Protein AF-0000000080876869 (afdb_homodimer)

Radius of gyration: 32.76 Å; Cα contacts (8 Å, |Δi|>4): 1356; chains: 2; bounding box: 45×135×125 Å

InterPro domains:
  IPR000073 Alpha/beta hydrolase fold-1 [PF00561] (47-297)
  IPR000073 Alpha/beta hydrolase fold-1 [PR00111] (72-87)
  IPR000073 Alpha/beta hydrolase fold-1 [PR00111] (118-131)
  IPR000073 Alpha/beta hydrolase fold-1 [PR00111] (132-145)
  IPR000639 Epoxide hydrolase-like [PR00412] (53-71)
  IPR000639 Epoxide hydrolase-like [PR00412] (118-131)
  IPR000639 Epoxide hydrolase-like [PR00412] (132-145)
  IPR000639 Epoxide hydrolase-like [PR00412] (285-307)
  IPR029058 Alpha/Beta hydrolase fold [G3DSA:3.40.50.1820] (19-310)
  IPR029058 Alpha/Beta hydrolase fold [SSF53474] (22-310)

Foldseek 3Di:
DPPPPPPPPPPPPPPPLPQQDFPVPFDKDWDDDPWWIKIKGKAAKAFEEEEAEAPPAALVLCRPLQSLLRSHATYIGIGFALFDPMHQTVPRAQALVVRLVVVVRVCVVLVNDAAYEYEAAELRLSVQFVNLLVCVRRHQAYEYEQDFAQLQCRVVQCDADPVNDLLGNVVLVVLLPLVSCCVVCQPPLLVVLLSVQLHQWLVSHQDDPVSSVSSSVSCNPPCSVSSSSNSSSNRVVRSVVLCVRQVVHAREHAYEYEAEPSAQAFVNCVVSNVSHHVHYHYGYDYSGTSSCSRGPSVVVSVVSCVVCVVCRVVGGISPDDD/DPPPPPPPPPPPPPPPLPQQDFPVPFDKDWDDDPWWIKIKGKAAKAFEEEEAEAPPAALVLCRPLQSLLRSHATYIGIGFALFDPMHQTVPRAQALVVRLVVVVRVCVVLVNDAAYEYEAAELRLSVQFVNLLVCVRRHQAYEYEQDFAQLQCRVVQCDADPVNDLLGNVVLVVLLPLVSCCVVCQPPLLVVLLSVQLHQWLVSHQDDPVSSVSSSVSCNPPCSVSSSSNSSSNRVVRSVVLCVRQVVHAREHAYEYEAEPSAQAFVNCVVSNVSHHVHYHYGYDYNGTSSCSRGPSVVVSVVSCVVCVVCRVVGGMSPDDD

Nearest PDB structures (foldseek):
  4dmc-assembly2_D  TM=9.047E-01  e=1.669E-22  Pseudomonas aeruginosa UCBPP-PA14
  4dmf-assembly2_D  TM=9.073E-01  e=2.002E-22  Pseudomonas aeruginosa UCBPP-PA14
  4bat-assembly1_A-2  TM=8.782E-01  e=1.232E-21  Pseudomonas aeruginosa PAO1
  4meb-assembly1_B  TM=9.174E-01  e=5.951E-20  Acinetobacter sp. RUH 2624
  4mea-assembly1_B  TM=9.251E-01  e=2.398E-19  Acinetobacter sp. RUH 2624

Secondary structure (DSSP, 8-state):
-------------------PPPGGGS-EEEEE-SS-EEEEEEE-SSSEEEEE--SS--GGGGTTHHHHHTTTSEEEEEPPTTSTTSPPPSS----HHHHHHHHHHHHHHTT--S-EEEEEETHHHHHHHHHHHH-GGGEEEEEEES---TTTTHHHHHSPPTT--TTS-HHHHHTTSHHHHHHHHTT-HHHHHHHHHHTT-SSS--S-HHHHHHHHHHHHSTTHHHHHHHHHHTHHHHHHHHHHHHTT--B-S-EEEEEETTSS-HHHHHHHHHTTBSSEEEEEETT--S-TTTSSHHHHHHHHHHHHHTTGGGS-------/-------------------PPPGGGS-EEEEE-SS-EEEEEEE-SSSEEEEE--SS--GGGGTTH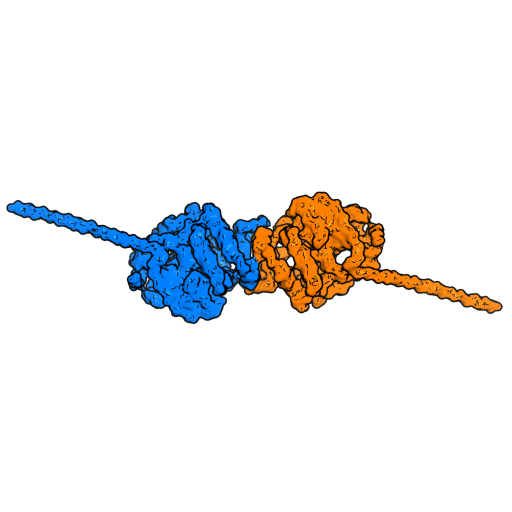HHHHTTTSEEEEEPPTTSTTSPPPSS----HHHHHHHHHHHHHHTT--S-EEEEEETTHHHHHHHHHHH-GGGEEEEEEES---TTTTHHHHSSPPTT--TTS-HHHHHTTSHHHHHHHHTT-HHHHHHHHHHTT-SSS--S-HHHHHHHHHHHHSTTHHHHHHHHHHTHHHHHHHHHHHHTT--B-S-EEEEEETTSS-HHHHHHHHHTTBSSEEEEEETT--S-TTTSSHHHHHHHHHHHHHTTGGGS-------

Organism: NCBI:txid59557

Solvent-accessible surface area (backbone atoms only — not comparable to full-atom values): 32826 Å² total; per-residue (Å²): 135,85,80,77,77,77,76,76,76,73,74,73,72,69,71,71,74,72,78,67,65,61,52,92,71,48,54,69,52,72,46,83,48,98,44,34,40,34,24,31,34,44,47,48,50,36,29,33,31,40,46,33,44,25,79,89,51,25,42,72,47,37,47,57,30,47,43,64,48,18,75,63,16,22,31,36,31,37,16,52,80,24,25,66,79,13,34,66,37,61,72,84,69,47,31,29,64,52,45,21,49,49,51,53,48,53,34,54,76,62,65,45,82,60,42,28,35,41,36,8,29,35,63,13,23,44,20,45,50,40,33,32,52,77,34,50,81,38,33,63,36,37,36,36,24,52,67,53,52,38,74,45,56,33,65,72,56,31,50,56,47,89,80,25,45,83,85,34,37,51,62,57,51,45,21,33,18,46,69,55,35,50,68,42,41,65,93,41,55,58,62,50,50,56,46,50,40,28,51,45,26,52,77,56,58,42,65,51,72,70,56,47,51,54,44,39,54,42,44,68,38,92,64,23,47,58,37,53,32,37,48,54,32,24,41,57,61,32,15,56,51,43,44,64,63,33,61,93,36,56,25,69,36,46,31,39,36,40,9,8,60,54,54,44,23,16,82,73,47,40,68,46,46,53,65,43,28,75,39,71,47,58,39,57,36,69,79,6,9,64,49,45,44,57,25,48,22,67,61,53,37,48,54,49,48,57,65,50,56,76,56,44,90,80,32,64,57,45,80,68,81,130,137,85,80,76,78,78,76,76,74,73,74,73,72,70,71,72,73,71,75,68,64,61,53,91,72,47,54,70,49,72,45,82,49,99,45,34,40,33,25,31,34,43,45,49,50,37,30,34,31,38,46,35,42,26,78,86,51,25,42,71,50,38,48,56,29,46,43,65,46,20,74,62,16,22,30,36,33,36,15,52,80,24,23,66,80,12,34,67,38,62,70,85,70,48,30,30,64,52,44,21,49,49,52,52,49,50,34,55,74,61,67,46,81,61,42,27,36,41,34,9,30,35,64,14,24,42,20,46,50,42,34,34,52,76,36,51,82,37,33,62,37,37,34,34,24,53,67,53,52,37,74,44,57,33,65,71,56,31,51,57,46,88,78,26,45,81,85,34,37,51,63,56,50,44,23,33,19,47,69,55,37,50,69,43,40,65,93,41,56,57,63,50,49,54,47,49,40,29,50,46,27,53,79,55,59,43,65,51,72,70,56,47,52,53,44,37,54,42,43,68,38,91,64,24,48,58,36,52,32,38,47,53,31,22,41,57,61,31,16,56,50,42,46,63,63,33,59,92,36,55,25,68,37,46,32,39,36,40,10,10,60,55,53,44,23,16,83,72,47,40,66,45,47,53,66,43,26,75,37,71,46,57,39,57,36,71,79,5,8,62,51,43,44,57,25,47,22,66,62,51,37,49,54,50,50,56,66,49,56,77,53,45,89,78,32,65,56,44,81,68,81,129

pLDDT: mean 91.88, std 13.38, range [32.5, 98.93]

Structure (mmCIF, N/CA/C/O backbone):
data_AF-0000000080876869-model_v1
#
loop_
_entity.id
_entity.type
_entity.pdbx_description
1 polymer 'AB hydrolase-1 domain-containing protein'
#
loop_
_atom_site.group_PDB
_atom_site.id
_atom_site.type_symbol
_atom_site.label_atom_id
_atom_site.label_alt_id
_atom_site.label_comp_id
_atom_site.label_asym_id
_atom_site.label_entity_id
_atom_site.label_seq_id
_atom_site.pdbx_PDB_ins_code
_atom_site.Cartn_x
_atom_site.Cartn_y
_atom_site.Cartn_z
_atom_site.occupancy
_atom_site.B_iso_or_equiv
_atom_site.auth_seq_id
_atom_site.auth_comp_id
_atom_site.auth_asym_id
_atom_site.auth_atom_id
_atom_site.pdbx_PDB_model_num
ATOM 1 N N . MET A 1 1 ? -2.62 -68.14 -64.357 1 32.5 1 MET A N 1
ATOM 2 C CA . MET A 1 1 ? -1.974 -66.961 -63.789 1 32.5 1 MET A CA 1
ATOM 3 C C . MET A 1 1 ? -2.988 -66.082 -63.063 1 32.5 1 MET A C 1
ATOM 5 O O . MET A 1 1 ? -3.697 -65.296 -63.692 1 32.5 1 MET A O 1
ATOM 9 N N . MET A 1 2 ? -3.634 -66.573 -61.988 1 38.66 2 MET A N 1
ATOM 10 C CA . MET A 1 2 ? -4.605 -65.934 -61.104 1 38.66 2 MET A CA 1
ATOM 11 C C . MET A 1 2 ? -3.979 -64.753 -60.371 1 38.66 2 MET A C 1
ATOM 13 O O . MET A 1 2 ? -2.97 -64.909 -59.681 1 38.66 2 MET A O 1
ATOM 17 N N . LEU A 1 3 ? -4.13 -63.513 -60.923 1 41.51 3 LEU A N 1
ATOM 18 C CA . LEU A 1 3 ? -3.736 -62.233 -60.346 1 41.51 3 LEU A CA 1
ATOM 19 C C . LEU A 1 3 ? -4.404 -62.018 -58.992 1 41.51 3 LEU A C 1
ATOM 21 O O . LEU A 1 3 ? -5.63 -61.906 -58.911 1 41.51 3 LEU A O 1
ATOM 25 N N . ALA A 1 4 ? -3.88 -62.558 -57.898 1 46.83 4 ALA A N 1
ATOM 26 C CA . ALA A 1 4 ? -4.269 -62.225 -56.53 1 46.83 4 ALA A CA 1
ATOM 27 C C . ALA A 1 4 ? -4.121 -60.729 -56.267 1 46.83 4 ALA A C 1
ATOM 29 O O . ALA A 1 4 ? -3.017 -60.186 -56.342 1 46.83 4 ALA A O 1
ATOM 30 N N . LEU A 1 5 ? -5.143 -59.913 -56.53 1 42.86 5 LEU A N 1
ATOM 31 C CA . LEU A 1 5 ? -5.206 -58.522 -56.095 1 42.86 5 LEU A CA 1
ATOM 32 C C . LEU A 1 5 ? -5.061 -58.419 -54.58 1 42.86 5 LEU A C 1
ATOM 34 O O . LEU A 1 5 ? -5.88 -58.963 -53.836 1 42.86 5 LEU A O 1
ATOM 38 N N . ALA A 1 6 ? -3.821 -58.267 -54.086 1 44.79 6 ALA A N 1
ATOM 39 C CA . ALA A 1 6 ? -3.584 -57.92 -52.687 1 44.79 6 ALA A CA 1
ATOM 40 C C . ALA A 1 6 ? -4.252 -56.596 -52.329 1 44.79 6 ALA A C 1
ATOM 42 O O . ALA A 1 6 ? -3.919 -55.552 -52.896 1 44.79 6 ALA A O 1
ATOM 43 N N . ILE A 1 7 ? -5.497 -56.599 -51.935 1 41.04 7 ILE A N 1
ATOM 44 C CA . ILE A 1 7 ? -6.109 -55.414 -51.344 1 41.04 7 ILE A CA 1
ATOM 45 C C . ILE A 1 7 ? -5.3 -54.969 -50.127 1 41.04 7 ILE A C 1
ATOM 47 O O . ILE A 1 7 ? -5.146 -55.725 -49.165 1 41.04 7 ILE A O 1
ATOM 51 N N . THR A 1 8 ? -4.354 -54.068 -50.316 1 37.6 8 THR A N 1
ATOM 52 C CA . THR A 1 8 ? -3.712 -53.419 -49.178 1 37.6 8 THR A CA 1
ATOM 53 C C . THR A 1 8 ? -4.748 -52.729 -48.295 1 37.6 8 THR A C 1
ATOM 55 O O . THR A 1 8 ? -5.435 -51.807 -48.739 1 37.6 8 THR A O 1
ATOM 58 N N . LEU A 1 9 ? -5.394 -53.38 -47.363 1 41.42 9 LEU A N 1
ATOM 59 C CA . LEU A 1 9 ? -6.14 -52.695 -46.313 1 41.42 9 LEU A CA 1
ATOM 60 C C . LEU A 1 9 ? -5.276 -51.639 -45.632 1 41.42 9 LEU A C 1
ATOM 62 O O . LEU A 1 9 ? -4.296 -51.97 -44.961 1 41.42 9 LEU A O 1
ATOM 66 N N . THR A 1 10 ? -5.148 -50.511 -46.248 1 39.62 10 THR A N 1
ATOM 67 C CA . THR A 1 10 ? -4.621 -49.41 -45.45 1 39.62 10 THR A CA 1
ATOM 68 C C . THR A 1 10 ? -5.42 -49.246 -44.16 1 39.62 10 THR A C 1
ATOM 70 O O . THR A 1 10 ? -6.625 -48.989 -44.199 1 39.62 10 THR A O 1
ATOM 73 N N . ALA A 1 11 ? -5.105 -49.946 -43.092 1 41.79 11 ALA A N 1
ATOM 74 C CA . ALA A 1 11 ? -5.613 -49.606 -41.766 1 41.79 11 ALA A CA 1
ATOM 75 C C . ALA A 1 11 ? -5.537 -48.102 -41.518 1 41.79 11 ALA A C 1
ATOM 77 O O . ALA A 1 11 ? -4.445 -47.537 -41.425 1 41.79 11 ALA A O 1
ATOM 78 N N . LEU A 1 12 ? -6.462 -47.353 -42.037 1 41.37 12 LEU A N 1
ATOM 79 C CA . LEU A 1 12 ? -6.599 -46.028 -41.443 1 41.37 12 LEU A CA 1
ATOM 80 C C . LEU A 1 12 ? -6.577 -46.111 -39.92 1 41.37 12 LEU A C 1
ATOM 82 O O . LEU A 1 12 ? -7.508 -46.641 -39.309 1 41.37 12 LEU A O 1
ATOM 86 N N . LEU A 1 13 ? -5.449 -46.269 -39.349 1 37.33 13 LEU A N 1
ATOM 87 C CA . LEU A 1 13 ? -5.381 -45.961 -37.925 1 37.33 13 LEU A CA 1
ATOM 88 C C . LEU A 1 13 ? -6.125 -44.667 -37.612 1 37.33 13 LEU A C 1
ATOM 90 O O . LEU A 1 13 ? -5.675 -43.581 -37.986 1 37.33 13 LEU A O 1
ATOM 94 N N . PHE A 1 14 ? -7.459 -44.66 -37.735 1 37.85 14 PHE A N 1
ATOM 95 C CA . PHE A 1 14 ? -8.129 -43.579 -37.022 1 37.85 14 PHE A CA 1
ATOM 96 C C . PHE A 1 14 ? -7.44 -43.3 -35.692 1 37.85 14 PHE A C 1
ATOM 98 O O . PHE A 1 14 ? -7.479 -44.129 -34.781 1 37.85 14 PHE A O 1
ATOM 105 N N . SER A 1 15 ? -6.366 -42.672 -35.756 1 38.4 15 SER A N 1
ATOM 106 C CA . SER A 1 15 ? -5.968 -42.091 -34.478 1 38.4 15 SER A CA 1
ATOM 107 C C . SER A 1 15 ? -7.178 -41.585 -33.7 1 38.4 15 SER A C 1
ATOM 109 O O . SER A 1 15 ? -7.851 -40.646 -34.13 1 38.4 15 SER A O 1
ATOM 111 N N . LEU A 1 16 ? -8.083 -42.279 -33.196 1 41.73 16 LEU A N 1
ATOM 112 C CA . LEU A 1 16 ? -9.073 -41.834 -32.222 1 41.73 16 LEU A CA 1
ATOM 113 C C . LEU A 1 16 ? -8.515 -40.714 -31.351 1 41.73 16 LEU A C 1
ATOM 115 O O . LEU A 1 16 ? -7.703 -40.963 -30.457 1 41.73 16 LEU A O 1
ATOM 119 N N . THR A 1 17 ? -8.201 -39.68 -31.959 1 51.37 17 THR A N 1
ATOM 120 C CA . THR A 1 17 ? -7.911 -38.55 -31.084 1 51.37 17 THR A CA 1
ATOM 121 C C . THR A 1 17 ? -8.921 -38.476 -29.942 1 51.37 17 THR A C 1
ATOM 123 O O . THR A 1 17 ? -10.094 -38.168 -30.163 1 51.37 17 THR A O 1
ATOM 126 N N . THR A 1 18 ? -9.013 -39.329 -28.988 1 60.82 18 THR A N 1
ATOM 127 C CA . THR A 1 18 ? -9.878 -39.291 -27.814 1 60.82 18 THR A CA 1
ATOM 128 C C . THR A 1 18 ? -10.006 -37.867 -27.282 1 60.82 18 THR A C 1
ATOM 130 O O . THR A 1 18 ? -9.001 -37.192 -27.049 1 60.82 18 THR A O 1
ATOM 133 N N . LYS A 1 19 ? -11.157 -37.366 -27.494 1 76.97 19 LYS A N 1
ATOM 134 C CA . LYS A 1 19 ? -11.538 -36.031 -27.042 1 76.97 19 LYS A CA 1
ATOM 135 C C . LYS A 1 19 ? -11.262 -35.855 -25.552 1 76.97 19 LYS A C 1
ATOM 137 O O . LYS A 1 19 ? -11.794 -36.598 -24.724 1 76.97 19 LYS A O 1
ATOM 142 N N . VAL A 1 20 ? -10.26 -35.108 -25.205 1 90.57 20 VAL A N 1
ATOM 143 C CA . VAL A 1 20 ? -9.996 -34.789 -23.806 1 90.57 20 VAL A CA 1
ATOM 144 C C . VAL A 1 20 ? -11.239 -34.168 -23.174 1 90.57 20 VAL A C 1
ATOM 146 O O . VAL A 1 20 ? -11.815 -33.224 -23.719 1 90.57 20 VAL A O 1
ATOM 149 N N . PRO A 1 21 ? -11.758 -34.718 -22.119 1 93.99 21 PRO A N 1
ATOM 150 C CA . PRO A 1 21 ? -12.936 -34.142 -21.464 1 93.99 21 PRO A CA 1
ATOM 151 C C . PRO A 1 21 ? -12.686 -32.732 -20.934 1 93.99 21 PRO A C 1
ATOM 153 O O . PRO A 1 21 ? -11.533 -32.31 -20.811 1 93.99 21 PRO A O 1
ATOM 156 N N . PRO A 1 22 ? -13.854 -32.018 -20.689 1 94.95 22 PRO A N 1
ATOM 157 C CA . PRO A 1 22 ? -13.684 -30.693 -20.088 1 94.95 22 PRO A CA 1
ATOM 158 C C . PRO A 1 22 ? -12.964 -30.743 -18.742 1 94.95 22 PRO A C 1
ATOM 160 O O . PRO A 1 22 ? -13.128 -31.704 -17.985 1 94.95 22 PRO A O 1
ATOM 163 N N . PHE A 1 23 ? -12.224 -29.712 -18.465 1 97.03 23 PHE A N 1
ATOM 164 C CA . PHE A 1 23 ? -11.352 -29.623 -17.299 1 97.03 23 PHE A CA 1
ATOM 165 C C . PHE A 1 23 ? -12.118 -29.95 -16.023 1 97.03 23 PHE A C 1
ATOM 167 O O . PHE A 1 23 ? -11.6 -30.639 -15.141 1 97.03 23 PHE A O 1
ATOM 174 N N . ASP A 1 24 ? -13.345 -29.484 -15.88 1 95.26 24 ASP A N 1
ATOM 175 C CA . ASP A 1 24 ? -14.141 -29.645 -14.667 1 95.26 24 ASP A CA 1
ATOM 176 C C . ASP A 1 24 ? -14.459 -31.116 -14.411 1 95.26 24 ASP A C 1
ATOM 178 O O . ASP A 1 24 ? -14.772 -31.501 -13.282 1 95.26 24 ASP A O 1
ATOM 182 N N . SER A 1 25 ? -14.332 -31.918 -15.444 1 95.74 25 SER A N 1
ATOM 183 C CA . SER A 1 25 ? -14.698 -33.324 -15.31 1 95.74 25 SER A CA 1
ATOM 184 C C . SER A 1 25 ? -13.465 -34.202 -15.122 1 95.74 25 SER A C 1
ATOM 186 O O . SER A 1 25 ? -13.574 -35.428 -15.052 1 95.74 25 SER A O 1
ATOM 188 N N . TRP A 1 26 ? -12.298 -33.589 -15.095 1 97.12 26 TRP A N 1
ATOM 189 C CA . TRP A 1 26 ? -11.076 -34.368 -14.924 1 97.12 26 TRP A CA 1
ATOM 190 C C . TRP A 1 26 ? -11.082 -35.106 -13.59 1 97.12 26 TRP A C 1
ATOM 192 O O . TRP A 1 26 ? -11.624 -34.607 -12.6 1 97.12 26 TRP A O 1
ATOM 202 N N . PRO A 1 27 ? -10.425 -36.282 -13.577 1 94.88 27 PRO A N 1
ATOM 203 C CA . PRO A 1 27 ? -10.199 -36.918 -12.277 1 94.88 27 PRO A CA 1
ATOM 204 C C . PRO A 1 27 ? -9.33 -36.071 -11.35 1 94.88 27 PRO A C 1
ATOM 206 O O . PRO A 1 27 ? -8.52 -35.268 -11.82 1 94.88 27 PRO A O 1
ATOM 209 N N . SER A 1 28 ? -9.529 -36.233 -10.081 1 95.76 28 SER A N 1
ATOM 210 C CA . SER A 1 28 ? -8.758 -35.501 -9.082 1 95.76 28 SER A CA 1
ATOM 211 C C . SER A 1 28 ? -8.273 -36.426 -7.971 1 95.76 28 SER A C 1
ATOM 213 O O . SER A 1 28 ? -8.753 -37.554 -7.842 1 95.76 28 SER A O 1
ATOM 215 N N . ARG A 1 29 ? -7.28 -35.976 -7.352 1 95.31 29 ARG A N 1
ATOM 216 C CA . ARG A 1 29 ? -6.712 -36.649 -6.188 1 95.31 29 ARG A CA 1
ATOM 217 C C . ARG A 1 29 ? -6.31 -35.642 -5.116 1 95.31 29 ARG A C 1
ATOM 219 O O . ARG A 1 29 ? -6.163 -34.451 -5.398 1 95.31 29 ARG A O 1
ATOM 226 N N . ARG A 1 30 ? -6.234 -36.107 -3.871 1 95.29 30 ARG A N 1
ATOM 227 C CA . ARG A 1 30 ? -5.637 -35.367 -2.765 1 95.29 30 ARG A CA 1
ATOM 228 C C . ARG A 1 30 ? -4.389 -36.073 -2.244 1 95.29 30 ARG A C 1
ATOM 230 O O . ARG A 1 30 ? -4.415 -37.276 -1.978 1 95.29 30 ARG A O 1
ATOM 237 N N . ILE A 1 31 ? -3.421 -35.421 -2.127 1 97.48 31 ILE A N 1
ATOM 238 C CA . ILE A 1 31 ? -2.135 -35.94 -1.673 1 97.48 31 ILE A CA 1
ATOM 239 C C . ILE A 1 31 ? -1.769 -35.308 -0.332 1 97.48 31 ILE A C 1
ATOM 241 O O . ILE A 1 31 ? -1.775 -34.083 -0.193 1 97.48 31 ILE A O 1
ATOM 245 N N . LYS A 1 32 ? -1.452 -36.189 0.655 1 97.5 32 LYS A N 1
ATOM 246 C CA . LYS A 1 32 ? -1.002 -35.699 1.955 1 97.5 32 LYS A CA 1
ATOM 247 C C . LYS A 1 32 ? 0.507 -35.477 1.966 1 97.5 32 LYS A C 1
ATOM 249 O O . LYS A 1 32 ? 1.281 -36.429 1.845 1 97.5 32 LYS A O 1
ATOM 254 N N . LEU A 1 33 ? 0.886 -34.312 2.054 1 97.44 33 LEU A N 1
ATOM 255 C CA . LEU A 1 33 ? 2.28 -33.934 2.261 1 97.44 33 LEU A CA 1
ATOM 256 C C . LEU A 1 33 ? 2.535 -33.577 3.721 1 97.44 33 LEU A C 1
ATOM 258 O O . LEU A 1 33 ? 1.594 -33.458 4.509 1 97.44 33 LEU A O 1
ATOM 262 N N . PRO A 1 34 ? 3.739 -33.459 4.141 1 95.12 34 PRO A N 1
ATOM 263 C CA . PRO A 1 34 ? 4.049 -33.232 5.554 1 95.12 34 PRO A CA 1
ATOM 264 C C . PRO A 1 34 ? 3.349 -32 6.122 1 95.12 34 PRO A C 1
ATOM 266 O O . PRO A 1 34 ? 2.863 -32.029 7.256 1 95.12 34 PRO A O 1
ATOM 269 N N . GLU A 1 35 ? 3.193 -30.964 5.321 1 96.42 35 GLU A N 1
ATOM 270 C CA . GLU A 1 35 ? 2.74 -29.695 5.882 1 96.42 35 GLU A CA 1
ATOM 271 C C . GLU A 1 35 ? 1.374 -29.301 5.326 1 96.42 35 GLU A C 1
ATOM 273 O O . GLU A 1 35 ? 0.797 -28.294 5.74 1 96.42 35 GLU A O 1
ATOM 278 N N . VAL A 1 36 ? 0.838 -30.096 4.367 1 97.47 36 VAL A N 1
ATOM 279 C CA . VAL A 1 36 ? -0.357 -29.608 3.687 1 97.47 36 VAL A CA 1
ATOM 280 C C . VAL A 1 36 ? -0.996 -30.741 2.887 1 97.47 36 VAL A C 1
ATOM 282 O O . VAL A 1 36 ? -0.31 -31.675 2.466 1 97.47 36 VAL A O 1
ATOM 285 N N . LEU A 1 37 ? -2.269 -30.689 2.74 1 97.85 37 LEU A N 1
ATOM 286 C CA . LEU A 1 37 ? -3.021 -31.539 1.824 1 97.85 37 LEU A CA 1
ATOM 287 C C . LEU A 1 37 ? -3.205 -30.854 0.474 1 97.85 37 LEU A C 1
ATOM 289 O O . LEU A 1 37 ? -3.76 -29.755 0.402 1 97.85 37 LEU A O 1
ATOM 293 N N . ILE A 1 38 ? -2.765 -31.515 -0.605 1 98.71 38 ILE A N 1
ATOM 294 C CA . ILE A 1 38 ? -2.811 -30.911 -1.932 1 98.71 38 ILE A CA 1
ATOM 295 C C . ILE A 1 38 ? -3.85 -31.628 -2.79 1 98.71 38 ILE A C 1
ATOM 297 O O . ILE A 1 38 ? -3.833 -32.856 -2.901 1 98.71 38 ILE A O 1
ATOM 301 N N . HIS A 1 39 ? -4.756 -30.858 -3.324 1 98.57 39 HIS A N 1
ATOM 302 C CA . HIS A 1 39 ? -5.677 -31.328 -4.353 1 98.57 39 HIS A CA 1
ATOM 303 C C . HIS A 1 39 ? -5.1 -31.113 -5.748 1 98.57 39 HIS A C 1
ATOM 305 O O . HIS A 1 39 ? -4.492 -30.076 -6.02 1 98.57 39 HIS A O 1
ATOM 311 N N . LEU A 1 40 ? -5.227 -32.112 -6.648 1 98.52 40 LEU A N 1
ATOM 312 C CA . LEU A 1 40 ? -4.803 -31.917 -8.03 1 98.52 40 LEU A CA 1
ATOM 313 C C . LEU A 1 40 ? -5.728 -32.655 -8.992 1 98.52 40 LEU A C 1
ATOM 315 O O . LEU A 1 40 ? -6.392 -33.619 -8.604 1 98.52 40 LEU A O 1
ATOM 319 N N . LYS A 1 41 ? -5.789 -32.147 -10.203 1 98.01 41 LYS A N 1
ATOM 320 C CA . LYS A 1 41 ? -6.416 -32.812 -11.341 1 98.01 41 LYS A CA 1
ATOM 321 C C . LYS A 1 41 ? -5.37 -33.296 -12.34 1 98.01 41 LYS A C 1
ATOM 323 O O . LYS A 1 41 ? -4.283 -32.722 -12.436 1 98.01 41 LYS A O 1
ATOM 328 N N . TYR A 1 42 ? -5.733 -34.346 -13.006 1 97.24 42 TYR A N 1
ATOM 329 C CA . TYR A 1 42 ? -4.793 -34.806 -14.022 1 97.24 42 TYR A CA 1
ATOM 330 C C . TYR A 1 42 ? -5.521 -35.517 -15.157 1 97.24 42 TYR A C 1
ATOM 332 O O . TYR A 1 42 ? -6.624 -36.033 -14.968 1 97.24 42 TYR A O 1
ATOM 340 N N . HIS A 1 43 ? -4.942 -35.462 -16.287 1 96.98 43 HIS A N 1
ATOM 341 C CA . HIS A 1 43 ? -5.453 -36.16 -17.461 1 96.98 43 HIS A CA 1
ATOM 342 C C . HIS A 1 43 ? -4.388 -36.263 -18.547 1 96.98 43 HIS A C 1
ATOM 344 O O . HIS A 1 43 ? -3.442 -35.472 -18.573 1 96.98 43 HIS A O 1
ATOM 350 N N . GLY A 1 44 ? -4.568 -37.243 -19.406 1 95.28 44 GLY A N 1
ATOM 351 C CA . GLY A 1 44 ? -3.712 -37.378 -20.573 1 95.28 44 GLY A CA 1
ATOM 352 C C . GLY A 1 44 ? -2.726 -38.526 -20.461 1 95.28 44 GLY A C 1
ATOM 353 O O . GLY A 1 44 ? -2.739 -39.268 -19.477 1 95.28 44 GLY A O 1
ATOM 354 N N . THR A 1 45 ? -2.029 -38.705 -21.603 1 91.9 45 THR A N 1
ATOM 355 C CA . THR A 1 45 ? -0.981 -39.715 -21.705 1 91.9 45 THR A CA 1
ATOM 356 C C . THR A 1 45 ? 0.298 -39.112 -22.277 1 91.9 45 THR A C 1
ATOM 358 O O . THR A 1 45 ? 0.25 -38.128 -23.019 1 91.9 45 THR A O 1
ATOM 361 N N . GLY A 1 46 ? 1.372 -39.636 -21.83 1 93.41 46 GLY A N 1
ATOM 362 C CA . GLY A 1 46 ? 2.654 -39.115 -22.275 1 93.41 46 GLY A CA 1
ATOM 363 C C . GLY A 1 46 ? 3.52 -38.607 -21.137 1 93.41 46 GLY A C 1
ATOM 364 O O . GLY A 1 46 ? 3.32 -38.987 -19.981 1 93.41 46 GLY A O 1
ATOM 365 N N . PRO A 1 47 ? 4.511 -37.777 -21.507 1 96.55 47 PRO A N 1
ATOM 366 C CA . PRO A 1 47 ? 5.391 -37.237 -20.468 1 96.55 47 PRO A CA 1
ATOM 367 C C . PRO A 1 47 ? 4.649 -36.356 -19.465 1 96.55 47 PRO A C 1
ATOM 369 O O . PRO A 1 47 ? 3.653 -35.718 -19.817 1 96.55 47 PRO A O 1
ATOM 372 N N . PRO A 1 48 ? 5.119 -36.333 -18.226 1 97.68 48 PRO A N 1
ATOM 373 C CA . PRO A 1 48 ? 4.453 -35.52 -17.205 1 97.68 48 PRO A CA 1
ATOM 374 C C . PRO A 1 48 ? 4.679 -34.023 -17.403 1 97.68 48 PRO A C 1
ATOM 376 O O . PRO A 1 48 ? 5.787 -33.602 -17.747 1 97.68 48 PRO A O 1
ATOM 379 N N . LEU A 1 49 ? 3.662 -33.285 -17.291 1 98.51 49 LEU A N 1
ATOM 3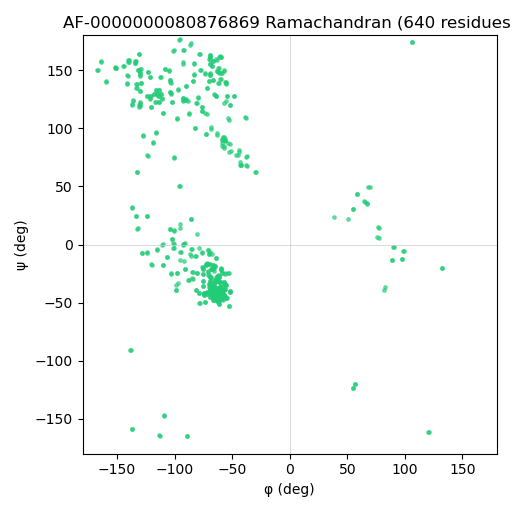80 C CA . LEU A 1 49 ? 3.632 -31.828 -17.353 1 98.51 49 LEU A CA 1
ATOM 381 C C . LEU A 1 49 ? 2.861 -31.249 -16.171 1 98.51 49 LEU A C 1
ATOM 383 O O . LEU A 1 49 ? 1.678 -31.547 -15.99 1 9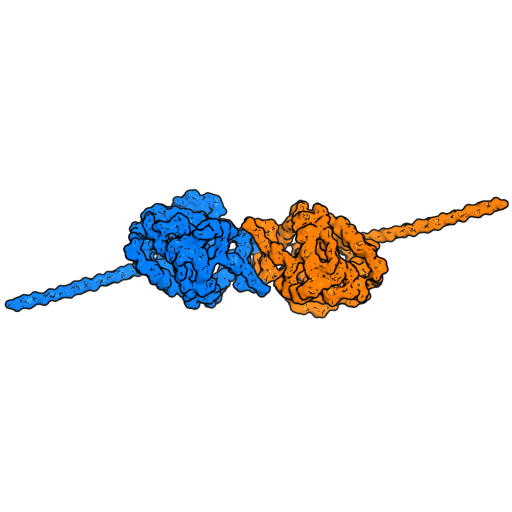8.51 49 LEU A O 1
ATOM 387 N N . VAL A 1 50 ? 3.511 -30.429 -15.341 1 98.84 50 VAL A N 1
ATOM 388 C CA . VAL A 1 50 ? 2.847 -29.802 -14.203 1 98.84 50 VAL A CA 1
ATOM 389 C C . VAL A 1 50 ? 2.56 -28.335 -14.515 1 98.84 50 VAL A C 1
ATOM 391 O O . VAL A 1 50 ? 3.434 -27.615 -15.003 1 98.84 50 VAL A O 1
ATOM 394 N N . LEU A 1 51 ? 1.345 -27.902 -14.273 1 98.93 51 LEU A N 1
ATOM 395 C CA . LEU A 1 51 ? 0.924 -26.516 -14.449 1 98.93 51 LEU A CA 1
ATOM 396 C C . LEU A 1 51 ? 0.662 -25.852 -13.102 1 98.93 51 LEU A C 1
ATOM 398 O O . LEU A 1 51 ? -0.28 -26.22 -12.397 1 98.93 51 LEU A O 1
ATOM 402 N N . LEU A 1 52 ? 1.47 -24.902 -12.768 1 98.92 52 LEU A N 1
ATOM 403 C CA . LEU A 1 52 ? 1.38 -24.212 -11.486 1 98.92 52 LEU A CA 1
ATOM 404 C C . LEU A 1 52 ? 0.73 -22.842 -11.651 1 98.92 52 LEU A C 1
ATOM 406 O O . LEU A 1 52 ? 1.134 -22.058 -12.513 1 98.92 52 LEU A O 1
ATOM 410 N N . HIS A 1 53 ? -0.246 -22.568 -10.827 1 98.68 53 HIS A N 1
ATOM 411 C CA . HIS A 1 53 ? -1.017 -21.333 -10.911 1 98.68 53 HIS A CA 1
ATOM 412 C C . HIS A 1 53 ? -0.425 -20.251 -10.014 1 98.68 53 HIS A C 1
ATOM 414 O O . HIS A 1 53 ? 0.47 -20.526 -9.211 1 98.68 53 HIS A O 1
ATOM 420 N N . GLY A 1 54 ? -0.902 -19.066 -10.231 1 97.61 54 GLY A N 1
ATOM 421 C CA . GLY A 1 54 ? -0.601 -17.953 -9.345 1 97.61 54 GLY A CA 1
ATOM 422 C C . GLY A 1 54 ? -1.817 -17.444 -8.593 1 97.61 54 GLY A C 1
ATOM 423 O O . GLY A 1 54 ? -2.783 -18.182 -8.392 1 97.61 54 GLY A O 1
ATOM 424 N N . GLN A 1 55 ? -1.705 -16.355 -8.084 1 96.13 55 GLN A N 1
ATOM 425 C CA . GLN A 1 55 ? -2.786 -15.691 -7.363 1 96.13 55 GLN A CA 1
ATOM 426 C C . GLN A 1 55 ? -3.388 -14.561 -8.193 1 96.13 55 GLN A C 1
ATOM 428 O O . GLN A 1 55 ? -2.693 -13.935 -8.995 1 96.13 55 GLN A O 1
ATOM 433 N N . PRO A 1 56 ? -4.658 -14.332 -7.959 1 94.93 56 PRO A N 1
ATOM 434 C CA . PRO A 1 56 ? -5.625 -14.912 -7.024 1 94.93 56 PRO A CA 1
ATOM 435 C C . PRO A 1 56 ? -6.296 -16.169 -7.573 1 94.93 56 PRO A C 1
ATOM 437 O O . PRO A 1 56 ? -7.336 -16.591 -7.061 1 94.93 56 PRO A O 1
ATOM 440 N N . GLN A 1 57 ? -5.65 -16.751 -8.475 1 97.26 57 GLN A N 1
ATOM 441 C CA . GLN A 1 57 ? -6.292 -17.887 -9.128 1 97.26 57 GLN A CA 1
ATOM 442 C C . GLN A 1 57 ? -5.855 -19.205 -8.494 1 97.26 57 GLN A C 1
ATOM 444 O O . GLN A 1 57 ? -5.262 -19.213 -7.413 1 97.26 57 GLN A O 1
ATOM 449 N N . HIS A 1 58 ? -6.426 -20.316 -8.943 1 98.05 58 HIS A N 1
ATOM 450 C CA . HIS A 1 58 ? -6.028 -21.691 -8.665 1 98.05 58 HIS A CA 1
ATOM 451 C C . HIS A 1 58 ? -6.065 -22.542 -9.93 1 98.05 58 HIS A C 1
ATOM 453 O O . HIS A 1 58 ? -5.931 -22.02 -11.039 1 98.05 58 HIS A O 1
ATOM 459 N N . SER A 1 59 ? -6.158 -23.809 -9.835 1 98.42 59 SER A N 1
ATOM 460 C CA . SER A 1 59 ? -6.012 -24.707 -10.976 1 98.42 59 SER A CA 1
ATOM 461 C C . SER A 1 59 ? -6.946 -24.311 -12.114 1 98.42 59 SER A C 1
ATOM 463 O O . SER A 1 59 ? -6.651 -24.565 -13.284 1 98.42 59 SER A O 1
ATOM 465 N N . LEU A 1 60 ? -8.055 -23.609 -11.76 1 98.01 60 LEU A N 1
ATOM 466 C CA . LEU A 1 60 ? -9.039 -23.189 -12.753 1 98.01 60 LEU A CA 1
ATOM 467 C C . LEU A 1 60 ? -8.4 -22.288 -13.804 1 98.01 60 LEU A C 1
ATOM 469 O O . LEU A 1 60 ? -8.922 -22.155 -14.914 1 98.01 60 LEU A O 1
ATOM 473 N N . THR A 1 61 ? -7.262 -21.688 -13.497 1 97.92 61 THR A N 1
ATOM 474 C CA . THR A 1 61 ? -6.526 -20.849 -14.436 1 97.92 61 THR A CA 1
ATOM 475 C C . THR A 1 61 ? -6.194 -21.622 -15.709 1 97.92 61 THR A C 1
ATOM 477 O O . THR A 1 61 ? -6.094 -21.037 -16.789 1 97.92 61 THR A O 1
ATOM 480 N N . TRP A 1 62 ? -6.124 -22.903 -15.626 1 98.66 62 TRP A N 1
ATOM 481 C CA . TRP A 1 62 ? -5.611 -23.735 -16.71 1 98.66 62 TRP A CA 1
ATOM 482 C C . TRP A 1 62 ? -6.75 -24.431 -17.447 1 98.66 62 TRP A C 1
ATOM 484 O O . TRP A 1 62 ? -6.512 -25.285 -18.304 1 98.66 62 TRP A O 1
ATOM 494 N N . HIS A 1 63 ? -7.98 -24.052 -17.256 1 98.08 63 HIS A N 1
ATOM 495 C CA . HIS A 1 63 ? -9.169 -24.792 -17.664 1 98.08 63 HIS A CA 1
ATOM 496 C C . HIS A 1 63 ? -9.216 -24.969 -19.177 1 98.08 63 HIS A C 1
ATOM 498 O O . HIS A 1 63 ? -9.766 -25.954 -19.675 1 98.08 63 HIS A O 1
ATOM 504 N N . THR A 1 64 ? -8.611 -24.042 -19.962 1 98.08 64 THR A N 1
ATOM 505 C CA . THR A 1 64 ? -8.581 -24.178 -21.414 1 98.08 64 THR A CA 1
ATOM 506 C C . THR A 1 64 ? -7.249 -24.762 -21.875 1 98.08 64 THR A C 1
ATOM 508 O O . THR A 1 64 ? -7.216 -25.641 -22.739 1 98.08 64 THR A O 1
ATOM 511 N N . ILE A 1 65 ? -6.157 -24.378 -21.27 1 98.65 65 ILE A N 1
ATOM 512 C CA . ILE A 1 65 ? -4.808 -24.739 -21.691 1 98.65 65 ILE A CA 1
ATOM 513 C C . ILE A 1 65 ? -4.544 -26.21 -21.377 1 98.65 65 ILE A C 1
ATOM 515 O O . ILE A 1 65 ? -3.989 -26.937 -22.204 1 98.65 65 ILE A O 1
ATOM 519 N N . ALA A 1 66 ? -4.983 -26.67 -20.235 1 98.68 66 ALA A N 1
ATOM 520 C CA . ALA A 1 66 ? -4.675 -28.022 -19.775 1 98.68 66 ALA A CA 1
ATOM 521 C C . ALA A 1 66 ? -5.258 -29.069 -20.719 1 98.68 66 ALA A C 1
ATOM 523 O O . ALA A 1 66 ? -4.548 -29.971 -21.17 1 98.68 66 ALA A O 1
ATOM 524 N N . PRO A 1 67 ? -6.55 -28.934 -21.106 1 98.18 67 PRO A N 1
ATOM 525 C CA . PRO A 1 67 ? -7.1 -29.912 -22.047 1 98.18 67 PRO A CA 1
ATOM 526 C C . PRO A 1 67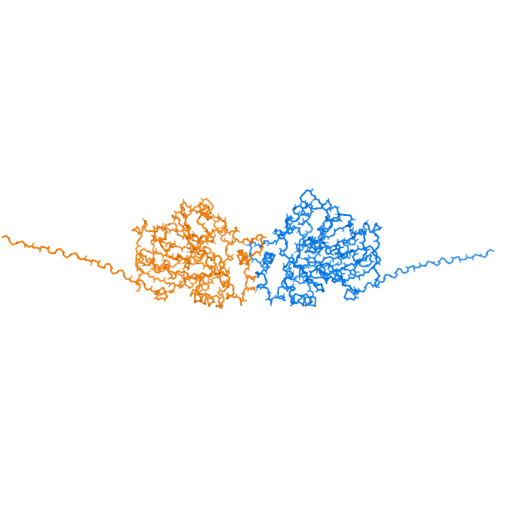 ? -6.371 -29.915 -23.389 1 98.18 67 PRO A C 1
ATOM 528 O O . PRO A 1 67 ? -6.201 -30.973 -24.001 1 98.18 67 PRO A O 1
ATOM 531 N N . LEU A 1 68 ? -5.886 -28.787 -23.815 1 97.81 68 LEU A N 1
ATOM 532 C CA . LEU A 1 68 ? -5.165 -28.707 -25.08 1 97.81 68 LEU A CA 1
ATOM 533 C C . LEU A 1 68 ? -3.826 -29.431 -24.989 1 97.81 68 LEU A C 1
ATOM 535 O O . LEU A 1 68 ? -3.414 -30.106 -25.935 1 97.81 68 LEU A O 1
ATOM 539 N N . LEU A 1 69 ? -3.213 -29.382 -23.885 1 97.82 69 LEU A N 1
ATOM 540 C CA . LEU A 1 69 ? -1.9 -29.992 -23.703 1 97.82 69 LEU A CA 1
ATOM 541 C C . LEU A 1 69 ? -2.031 -31.473 -23.367 1 97.82 69 LEU A C 1
ATOM 543 O O . LEU A 1 69 ? -1.107 -32.253 -23.608 1 97.82 69 LEU A O 1
ATOM 547 N N . ALA A 1 70 ? -3.182 -31.86 -22.827 1 96.94 70 ALA A N 1
ATOM 548 C CA . ALA A 1 70 ? -3.402 -33.228 -22.365 1 96.94 70 ALA A CA 1
ATOM 549 C C . ALA A 1 70 ? -3.512 -34.193 -23.542 1 96.94 70 ALA A C 1
ATOM 551 O O . ALA A 1 70 ? -3.525 -35.412 -23.355 1 96.94 70 ALA A O 1
ATOM 552 N N . ARG A 1 71 ? -3.487 -33.664 -24.714 1 94.19 71 ARG A N 1
ATOM 553 C CA . ARG A 1 71 ? -3.481 -34.494 -25.914 1 94.19 71 ARG A CA 1
ATOM 554 C C . ARG A 1 71 ? -2.146 -35.212 -26.076 1 94.19 71 ARG A C 1
ATOM 556 O O . ARG A 1 71 ? -2.088 -36.308 -26.638 1 94.19 71 ARG A O 1
ATOM 563 N N . ASP A 1 72 ? -1.119 -34.622 -25.524 1 94.78 72 ASP A N 1
ATOM 564 C CA . ASP A 1 72 ? 0.221 -35.137 -25.789 1 94.78 72 ASP A CA 1
ATOM 565 C C . ASP A 1 72 ? 0.985 -35.373 -24.488 1 94.78 72 ASP A C 1
ATOM 567 O O . ASP A 1 72 ? 2.072 -35.955 -24.497 1 94.78 72 ASP A O 1
ATOM 571 N N . TYR A 1 73 ? 0.391 -34.948 -23.378 1 96.68 73 TYR A N 1
ATOM 572 C CA . TYR A 1 73 ? 1.089 -35.022 -22.099 1 96.68 73 TYR A CA 1
ATOM 573 C C . TYR A 1 73 ? 0.177 -35.575 -21.011 1 96.68 73 TYR A C 1
ATOM 575 O O . TYR A 1 73 ? -1.048 -35.56 -21.152 1 96.68 73 TYR A O 1
ATOM 583 N N . THR A 1 74 ? 0.756 -36.113 -20.011 1 96.61 74 THR A N 1
ATOM 584 C CA . THR A 1 74 ? 0.055 -36.284 -18.743 1 96.61 74 THR A CA 1
ATOM 585 C C . THR A 1 74 ? 0.087 -34.993 -17.93 1 96.61 74 THR A C 1
ATOM 587 O O . THR A 1 74 ? 1.086 -34.69 -17.275 1 96.61 74 THR A O 1
ATOM 590 N N . VAL A 1 75 ? -1.014 -34.297 -18.006 1 98.18 75 VAL A N 1
ATOM 591 C CA . VAL A 1 75 ? -1.058 -32.966 -17.409 1 98.18 75 VAL A CA 1
ATOM 592 C C . VAL A 1 75 ? -1.517 -33.067 -15.956 1 98.18 75 VAL A C 1
ATOM 594 O O . VAL A 1 75 ? -2.548 -33.679 -15.665 1 98.18 75 VAL A O 1
ATOM 597 N N . ILE A 1 76 ? -0.741 -32.546 -15.062 1 98.62 76 ILE A N 1
ATOM 598 C CA . ILE A 1 76 ? -0.998 -32.499 -13.627 1 98.62 76 ILE A CA 1
ATOM 599 C C . ILE A 1 76 ? -1.193 -31.05 -13.185 1 98.62 76 ILE A C 1
ATOM 601 O O . ILE A 1 76 ? -0.318 -30.207 -13.395 1 98.62 76 ILE A O 1
ATOM 605 N N . VAL A 1 77 ? -2.329 -30.755 -12.579 1 98.83 77 VAL A N 1
ATOM 606 C CA . VAL A 1 77 ? -2.689 -29.383 -12.237 1 98.83 77 VAL A CA 1
ATOM 607 C C . VAL A 1 77 ? -3.058 -29.299 -10.757 1 98.83 77 VAL A C 1
ATOM 609 O O . VAL A 1 77 ? -4.23 -29.427 -10.395 1 98.83 77 VAL A O 1
ATOM 612 N N . PRO A 1 78 ? -2.153 -28.984 -9.942 1 98.84 78 PRO A N 1
ATOM 613 C CA . PRO A 1 78 ? -2.451 -28.857 -8.513 1 98.84 78 PRO A CA 1
ATOM 614 C C . PRO A 1 78 ? -3.042 -27.496 -8.152 1 98.84 78 PRO A C 1
ATOM 616 O O . PRO A 1 78 ? -2.728 -26.492 -8.796 1 98.84 78 PRO A O 1
ATOM 619 N N . ASP A 1 79 ? -3.917 -27.518 -7.18 1 98.81 79 ASP A N 1
ATOM 620 C CA . ASP A 1 79 ? -4.109 -26.325 -6.361 1 98.81 79 ASP A CA 1
ATOM 621 C C . ASP A 1 79 ? -2.967 -26.155 -5.361 1 98.81 79 ASP A C 1
ATOM 623 O O . ASP A 1 79 ? -2.717 -27.041 -4.541 1 98.81 79 ASP A O 1
ATOM 627 N N . GLY A 1 80 ? -2.266 -25.048 -5.5 1 98.5 80 GLY A N 1
ATOM 628 C CA . GLY A 1 80 ? -1.183 -24.81 -4.559 1 98.5 80 GLY A CA 1
ATOM 629 C C . GLY A 1 80 ? -1.651 -24.735 -3.118 1 98.5 80 GLY A C 1
ATOM 630 O O . GLY A 1 80 ? -2.846 -24.583 -2.855 1 98.5 80 GLY A O 1
ATOM 631 N N . ARG A 1 81 ? -0.689 -24.907 -2.205 1 98.55 81 ARG A N 1
ATOM 632 C CA . ARG A 1 81 ? -1.015 -24.837 -0.784 1 98.55 81 ARG A CA 1
ATOM 633 C C . ARG A 1 81 ? -1.84 -23.593 -0.473 1 98.55 81 ARG A C 1
ATOM 635 O O . ARG A 1 81 ? -1.474 -22.484 -0.868 1 98.55 81 ARG A O 1
ATOM 642 N N . GLY A 1 82 ? -3.011 -23.841 0.226 1 98.03 82 GLY A N 1
ATOM 643 C CA . GLY A 1 82 ? -3.865 -22.749 0.665 1 98.03 82 GLY A CA 1
ATOM 644 C C . GLY A 1 82 ? -4.7 -22.158 -0.454 1 98.03 82 GLY A C 1
ATOM 645 O O . GLY A 1 82 ? -5.264 -21.071 -0.308 1 98.03 82 GLY A O 1
ATOM 646 N N . ALA A 1 83 ? -4.841 -22.807 -1.608 1 97.95 83 ALA A N 1
ATOM 647 C CA . ALA A 1 83 ? -5.616 -22.32 -2.747 1 97.95 83 ALA A CA 1
ATOM 648 C C . ALA A 1 83 ? -6.576 -23.392 -3.255 1 97.95 83 ALA A C 1
ATOM 650 O O . ALA A 1 83 ? -6.285 -24.587 -3.168 1 97.95 83 ALA A O 1
ATOM 651 N N . GLY A 1 84 ? -7.675 -22.904 -3.815 1 97.63 84 GLY A N 1
ATOM 652 C CA . GLY A 1 84 ? -8.629 -23.844 -4.382 1 97.63 84 GLY A CA 1
ATOM 653 C C . GLY A 1 84 ? -9.112 -24.88 -3.384 1 97.63 84 GLY A C 1
ATOM 654 O O . GLY A 1 84 ? -9.602 -24.531 -2.308 1 97.63 84 GLY A O 1
ATOM 655 N N . ALA A 1 85 ? -8.841 -26.132 -3.731 1 97.54 85 ALA A N 1
ATOM 656 C CA . ALA A 1 85 ? -9.335 -27.22 -2.89 1 97.54 85 ALA A CA 1
ATOM 657 C C . ALA A 1 85 ? -8.22 -27.788 -2.017 1 97.54 85 ALA A C 1
ATOM 659 O O . ALA A 1 85 ? -8.416 -28.787 -1.32 1 97.54 85 ALA A O 1
ATOM 660 N N . SER A 1 86 ? -7.035 -27.181 -2.063 1 98.45 86 SER A N 1
ATOM 661 C CA . SER A 1 86 ? -5.936 -27.597 -1.198 1 98.45 86 SER A CA 1
ATOM 662 C C . SER A 1 86 ? -6.052 -26.966 0.186 1 98.45 86 SER A C 1
ATOM 664 O O . SER A 1 86 ? -6.662 -25.906 0.341 1 98.45 86 SER A O 1
ATOM 666 N N . GLY A 1 87 ? -5.445 -27.631 1.164 1 97.4 87 GLY A N 1
ATOM 667 C CA . GLY A 1 87 ? -5.515 -27.151 2.535 1 97.4 87 GLY A CA 1
ATOM 668 C C . GLY A 1 87 ? -4.579 -25.99 2.809 1 97.4 87 GLY A C 1
ATOM 669 O O . GLY A 1 87 ? -3.691 -25.698 2.005 1 97.4 87 GLY A O 1
ATOM 670 N N . ILE A 1 88 ? -4.794 -25.301 3.879 1 97.64 88 ILE A N 1
ATOM 671 C CA . ILE A 1 88 ? -3.879 -24.287 4.393 1 97.64 88 ILE A CA 1
ATOM 672 C C . ILE A 1 88 ? -2.733 -24.961 5.145 1 97.64 88 ILE A C 1
ATOM 674 O O . ILE A 1 88 ? -2.965 -25.797 6.022 1 97.64 88 ILE A O 1
ATOM 678 N N . PRO A 1 89 ? -1.583 -24.625 4.764 1 96.3 89 PRO A N 1
ATOM 679 C CA . PRO A 1 89 ? -0.446 -25.307 5.387 1 96.3 89 PRO A CA 1
ATOM 680 C C . PRO A 1 89 ? -0.259 -24.923 6.853 1 96.3 89 PRO A C 1
ATOM 682 O O . PRO A 1 89 ? -0.69 -23.846 7.273 1 96.3 89 PRO A O 1
ATOM 685 N N . TYR A 1 90 ? 0.395 -25.87 7.596 1 91.12 90 TYR A N 1
ATOM 686 C CA . TYR A 1 90 ? 0.872 -25.586 8.945 1 91.12 90 TYR A CA 1
ATOM 687 C C . TYR A 1 90 ? 2.326 -26.011 9.11 1 91.12 90 TYR A C 1
ATOM 689 O O . TYR A 1 90 ? 2.659 -27.186 8.939 1 91.12 90 TYR A O 1
ATOM 697 N N . PRO A 1 91 ? 3.14 -25.056 9.394 1 90.83 91 PRO A N 1
ATOM 698 C CA . PRO A 1 91 ? 2.929 -23.617 9.566 1 90.83 91 PRO A CA 1
ATOM 699 C C . PRO A 1 91 ? 2.593 -22.909 8.255 1 90.83 91 PRO A C 1
ATOM 701 O O . PRO A 1 91 ? 2.828 -23.457 7.175 1 90.83 91 PRO A O 1
ATOM 704 N N . GLU A 1 92 ? 2.037 -21.764 8.399 1 91.84 92 GLU A N 1
ATOM 705 C CA . GLU A 1 92 ? 1.67 -20.983 7.222 1 91.84 92 GLU A CA 1
ATOM 706 C C . GLU A 1 92 ? 2.904 -20.4 6.54 1 91.84 92 GLU A C 1
ATOM 708 O O . GLU A 1 92 ? 3.381 -19.328 6.919 1 91.84 92 GLU A O 1
ATOM 713 N N . LYS A 1 93 ? 3.431 -21.113 5.506 1 95.51 93 LYS A N 1
ATOM 714 C CA . LYS A 1 93 ? 4.592 -20.732 4.707 1 95.51 93 LYS A CA 1
ATOM 715 C C . LYS A 1 93 ? 4.287 -20.825 3.215 1 95.51 93 LYS A C 1
ATOM 717 O O . LYS A 1 93 ? 3.773 -21.841 2.743 1 95.51 93 LYS A O 1
ATOM 722 N N . TYR A 1 94 ? 4.65 -19.775 2.511 1 97.53 94 TYR A N 1
ATOM 723 C CA . TYR A 1 94 ? 4.279 -19.713 1.102 1 97.53 94 TYR A CA 1
ATOM 724 C C . TYR A 1 94 ? 5.464 -19.288 0.244 1 97.53 94 TYR A C 1
ATOM 726 O O . TYR A 1 94 ? 5.285 -18.773 -0.862 1 97.53 94 TYR A O 1
ATOM 734 N N . THR A 1 95 ? 6.687 -19.519 0.738 1 97.9 95 THR A N 1
ATOM 735 C CA . THR A 1 95 ? 7.909 -19.154 0.03 1 97.9 95 THR A CA 1
ATOM 736 C C . THR A 1 95 ? 8.098 -20.026 -1.208 1 97.9 95 THR A C 1
ATOM 738 O O . THR A 1 95 ? 7.501 -21.1 -1.314 1 97.9 95 THR A O 1
ATOM 741 N N . ALA A 1 96 ? 8.952 -19.571 -2.081 1 98.44 96 ALA A N 1
ATOM 742 C CA . ALA A 1 96 ? 9.312 -20.337 -3.271 1 98.44 96 ALA A CA 1
ATOM 743 C C . ALA A 1 96 ? 9.846 -21.716 -2.896 1 98.44 96 ALA A C 1
ATOM 745 O O . ALA A 1 96 ? 9.509 -22.715 -3.535 1 98.44 96 ALA A O 1
ATOM 746 N N . GLU A 1 97 ? 10.583 -21.787 -1.858 1 97.95 97 GLU A N 1
ATOM 747 C CA . GLU A 1 97 ? 11.151 -23.05 -1.396 1 97.95 97 GLU A CA 1
ATOM 748 C C . GLU A 1 97 ? 10.06 -24.001 -0.911 1 97.95 97 GLU A C 1
ATOM 750 O O . GLU A 1 97 ? 10.099 -25.198 -1.201 1 97.95 97 GLU A O 1
ATOM 755 N N . ALA A 1 98 ? 9.149 -23.485 -0.16 1 98.23 98 ALA A N 1
ATOM 756 C CA . ALA A 1 98 ? 8.062 -24.316 0.351 1 98.23 98 ALA A CA 1
ATOM 757 C C . ALA A 1 98 ? 7.205 -24.861 -0.788 1 98.23 98 ALA A C 1
ATOM 759 O O . ALA A 1 98 ? 6.817 -26.031 -0.776 1 98.23 98 ALA A O 1
ATOM 760 N N . LEU A 1 99 ? 6.942 -24.02 -1.729 1 98.49 99 LEU A N 1
ATOM 761 C CA . LEU A 1 99 ? 6.136 -24.433 -2.873 1 98.49 99 LEU A CA 1
ATOM 762 C C . LEU A 1 99 ? 6.875 -25.47 -3.712 1 98.49 99 LEU A C 1
ATOM 764 O O . LEU A 1 99 ? 6.265 -26.415 -4.218 1 98.49 99 LEU A O 1
ATOM 768 N N . ALA A 1 100 ? 8.173 -25.266 -3.869 1 98.61 100 ALA A N 1
ATOM 769 C CA . ALA A 1 100 ? 8.989 -26.239 -4.591 1 98.61 100 ALA A CA 1
ATOM 770 C C . ALA A 1 100 ? 8.985 -27.591 -3.883 1 98.61 100 ALA A C 1
ATOM 772 O O . ALA A 1 100 ? 8.958 -28.639 -4.532 1 98.61 100 ALA A O 1
ATOM 773 N N . LYS A 1 101 ? 9.022 -27.52 -2.594 1 98.28 101 LYS A N 1
ATOM 774 C CA . LYS A 1 101 ? 8.953 -28.753 -1.814 1 98.28 101 LYS A CA 1
ATOM 775 C C . LYS A 1 101 ? 7.625 -29.471 -2.039 1 98.28 101 LYS A C 1
ATOM 777 O O . LYS A 1 101 ? 7.582 -30.702 -2.101 1 98.28 101 LYS A O 1
ATOM 782 N N . ASP A 1 102 ? 6.557 -28.734 -2.115 1 98.66 102 ASP A N 1
ATOM 783 C CA . ASP A 1 102 ? 5.264 -29.338 -2.421 1 98.66 102 ASP A CA 1
ATOM 784 C C . ASP A 1 102 ? 5.29 -30.034 -3.78 1 98.66 102 ASP A C 1
ATOM 786 O O . ASP A 1 102 ? 4.756 -31.135 -3.93 1 98.66 102 ASP A O 1
ATOM 790 N N . LEU A 1 103 ? 5.887 -29.345 -4.765 1 98.61 103 LEU A N 1
ATOM 791 C CA . LEU A 1 103 ? 5.982 -29.929 -6.098 1 98.61 103 LEU A CA 1
ATOM 792 C C . LEU A 1 103 ? 6.76 -31.241 -6.063 1 98.61 103 LEU A C 1
ATOM 794 O O . LEU A 1 103 ? 6.347 -32.229 -6.673 1 98.61 103 LEU A O 1
ATOM 798 N N . ASP A 1 104 ? 7.843 -31.245 -5.355 1 98.31 104 ASP A N 1
ATOM 799 C CA . ASP A 1 104 ? 8.631 -32.466 -5.209 1 98.31 104 ASP A CA 1
ATOM 800 C C . ASP A 1 104 ? 7.81 -33.573 -4.552 1 98.31 104 ASP A C 1
ATOM 802 O O . ASP A 1 104 ? 7.88 -34.733 -4.964 1 98.31 104 ASP A O 1
ATOM 806 N N . GLY A 1 105 ? 7.101 -33.178 -3.532 1 98.26 105 GLY A N 1
ATOM 807 C CA . GLY A 1 105 ? 6.234 -34.126 -2.851 1 98.26 105 GLY A CA 1
ATOM 808 C C . GLY A 1 105 ? 5.155 -34.7 -3.749 1 98.26 105 GLY A C 1
ATOM 809 O O . GLY A 1 105 ? 4.863 -35.896 -3.69 1 98.26 105 GLY A O 1
ATOM 810 N N . ILE A 1 106 ? 4.542 -33.902 -4.599 1 98.24 106 ILE A N 1
ATOM 811 C CA . ILE A 1 106 ? 3.509 -34.336 -5.534 1 98.24 106 ILE A CA 1
ATOM 812 C C . ILE A 1 106 ? 4.091 -35.359 -6.507 1 98.24 106 ILE A C 1
ATOM 814 O O . ILE A 1 106 ? 3.519 -36.435 -6.701 1 98.24 106 ILE A O 1
ATOM 818 N N . LEU A 1 107 ? 5.246 -35.029 -7.105 1 97.67 107 LEU A N 1
ATOM 819 C CA . LEU A 1 107 ? 5.866 -35.911 -8.088 1 97.67 107 LEU A CA 1
ATOM 820 C C . LEU A 1 107 ? 6.263 -37.239 -7.453 1 97.67 107 LEU A C 1
ATOM 822 O O . LEU A 1 107 ? 6.071 -38.3 -8.05 1 97.67 107 LEU A O 1
ATOM 826 N N . THR A 1 108 ? 6.765 -37.149 -6.23 1 97.01 108 THR A N 1
ATOM 827 C CA . THR A 1 108 ? 7.128 -38.358 -5.5 1 97.01 108 THR A CA 1
ATOM 828 C C . THR A 1 108 ? 5.897 -39.22 -5.236 1 97.01 108 THR A C 1
ATOM 830 O O . THR A 1 108 ? 5.917 -40.429 -5.475 1 97.01 108 THR A O 1
ATOM 833 N N . ALA A 1 109 ? 4.857 -38.624 -4.792 1 96.54 109 ALA A N 1
ATOM 834 C CA . ALA A 1 109 ? 3.625 -39.337 -4.461 1 96.54 109 ALA A CA 1
ATOM 835 C C . ALA A 1 109 ? 3.02 -39.99 -5.701 1 96.54 109 ALA A C 1
ATOM 837 O O . ALA A 1 109 ? 2.367 -41.031 -5.605 1 96.54 109 ALA A O 1
ATOM 838 N N . LEU A 1 110 ? 3.274 -39.406 -6.875 1 96.21 110 LEU A N 1
ATOM 839 C CA . LEU A 1 110 ? 2.727 -39.915 -8.128 1 96.21 110 LEU A CA 1
ATOM 840 C C . LEU A 1 110 ? 3.703 -40.878 -8.796 1 96.21 110 LEU A C 1
ATOM 842 O O . LEU A 1 110 ? 3.472 -41.32 -9.923 1 96.21 110 LEU A O 1
ATOM 846 N N . ASN A 1 111 ? 4.844 -41.113 -8.195 1 94.92 111 ASN A N 1
ATOM 847 C CA . ASN A 1 111 ? 5.882 -42.027 -8.659 1 94.92 111 ASN A CA 1
ATOM 848 C C . ASN A 1 111 ? 6.502 -41.552 -9.97 1 94.92 111 ASN A C 1
ATOM 850 O O . ASN A 1 111 ? 6.739 -42.353 -10.876 1 94.92 111 ASN A O 1
ATOM 854 N N . ILE A 1 112 ? 6.626 -40.292 -10.068 1 95.4 112 ILE A N 1
ATOM 855 C CA . ILE A 1 112 ? 7.324 -39.696 -11.201 1 95.4 112 ILE A CA 1
ATOM 856 C C . ILE A 1 112 ? 8.762 -39.368 -10.807 1 95.4 112 ILE A C 1
ATOM 858 O O . ILE A 1 112 ? 9.005 -38.43 -10.045 1 95.4 112 ILE A O 1
ATOM 862 N N . SER A 1 113 ? 9.695 -40.088 -11.306 1 91.56 113 SER A N 1
ATOM 863 C CA . SER A 1 113 ? 11.0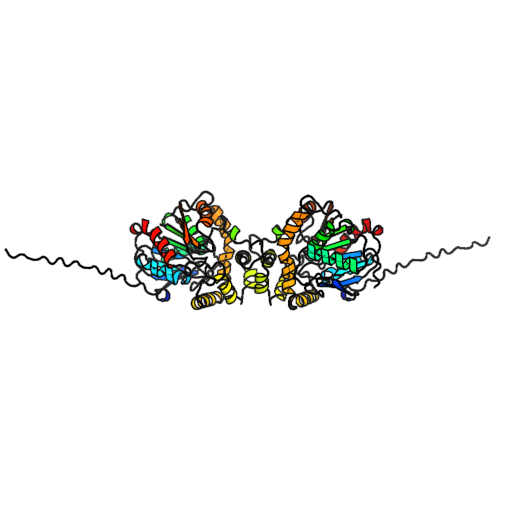77 -39.972 -10.853 1 91.56 113 SER A CA 1
ATOM 864 C C . SER A 1 113 ? 11.961 -39.35 -11.928 1 91.56 113 SER A C 1
ATOM 866 O O . SER A 1 113 ? 13.072 -38.898 -11.641 1 91.56 113 SER A O 1
ATOM 868 N N . GLY A 1 114 ? 11.489 -39.34 -13.177 1 92.42 114 GLY A N 1
ATOM 869 C CA . GLY A 1 114 ? 12.276 -38.778 -14.263 1 92.42 114 GLY A CA 1
ATOM 870 C C . GLY A 1 114 ? 12.036 -37.295 -14.47 1 92.42 114 GLY A C 1
ATOM 871 O O . GLY A 1 114 ? 11.526 -36.613 -13.578 1 92.42 114 GLY A O 1
ATOM 872 N N . LYS A 1 115 ? 12.472 -36.834 -15.621 1 96.33 115 LYS A N 1
ATOM 873 C CA . LYS A 1 115 ? 12.316 -35.422 -15.955 1 96.33 115 LYS A CA 1
ATOM 874 C C . LYS A 1 115 ? 10.849 -35.072 -16.19 1 96.33 115 LYS A C 1
ATOM 876 O O . LYS A 1 115 ? 10.081 -35.897 -16.688 1 96.33 115 LYS A O 1
ATOM 881 N N . THR A 1 116 ? 10.508 -33.931 -15.831 1 97.38 116 THR A N 1
ATOM 882 C CA . THR A 1 116 ? 9.159 -33.395 -15.97 1 97.38 116 THR A CA 1
ATOM 883 C C . THR A 1 116 ? 9.189 -32.017 -16.627 1 97.38 116 THR A C 1
ATOM 885 O O . THR A 1 116 ? 10.182 -31.294 -16.519 1 97.38 116 THR A O 1
ATOM 888 N N . PHE A 1 117 ? 8.163 -31.762 -17.419 1 98.65 117 PHE A N 1
ATOM 889 C CA . PHE A 1 117 ? 7.934 -30.405 -17.901 1 98.65 117 PHE A CA 1
ATOM 890 C C . PHE A 1 117 ? 7.166 -29.586 -16.87 1 98.65 117 PHE A C 1
ATOM 892 O O . PHE A 1 117 ? 6.251 -30.098 -16.22 1 98.65 117 PHE A O 1
ATOM 899 N N . ILE A 1 118 ? 7.53 -28.327 -16.708 1 98.83 118 ILE A N 1
ATOM 900 C CA . ILE A 1 118 ? 6.893 -27.493 -15.694 1 98.83 118 ILE A CA 1
ATOM 901 C C . ILE A 1 118 ? 6.511 -26.145 -16.3 1 98.83 118 ILE A C 1
ATOM 903 O O . ILE A 1 118 ? 7.291 -25.55 -17.048 1 98.83 118 ILE A O 1
ATOM 907 N N . VAL A 1 119 ? 5.318 -25.694 -16.018 1 98.93 119 VAL A N 1
ATOM 908 C CA . VAL A 1 119 ? 4.844 -24.354 -16.35 1 98.93 119 VAL A CA 1
ATOM 909 C C . VAL A 1 119 ? 4.419 -23.626 -15.077 1 98.93 119 VAL A C 1
ATOM 911 O O . VAL A 1 119 ? 3.642 -24.158 -14.28 1 98.93 119 VAL A O 1
ATOM 914 N N . GLY A 1 120 ? 4.958 -22.463 -14.835 1 98.89 120 GLY A N 1
ATOM 915 C CA . GLY A 1 120 ? 4.516 -21.585 -13.764 1 98.89 120 GLY A CA 1
ATOM 916 C C . GLY A 1 120 ? 3.949 -20.27 -14.266 1 98.89 120 GLY A C 1
ATOM 917 O O . GLY A 1 120 ? 4.539 -19.626 -15.136 1 98.89 120 GLY A O 1
ATOM 918 N N . HIS A 1 121 ? 2.834 -19.918 -13.732 1 98.72 121 HIS A N 1
ATOM 919 C CA . HIS A 1 121 ? 2.197 -18.642 -14.037 1 98.72 121 HIS A CA 1
ATOM 920 C C . HIS A 1 121 ? 2.174 -17.732 -12.813 1 98.72 121 HIS A C 1
ATOM 922 O O . HIS A 1 121 ? 1.784 -18.158 -11.724 1 98.72 121 HIS A O 1
ATOM 928 N N . ASP A 1 122 ? 2.584 -16.441 -13.072 1 97.49 122 ASP A N 1
ATOM 929 C CA . ASP A 1 122 ? 2.512 -15.489 -11.968 1 97.49 122 ASP A CA 1
ATOM 930 C C . ASP A 1 122 ? 3.274 -16.004 -10.749 1 97.49 122 ASP A C 1
ATOM 932 O O . ASP A 1 122 ? 4.452 -16.354 -10.849 1 97.49 122 ASP A O 1
ATOM 936 N N . LEU A 1 123 ? 2.733 -16.146 -9.607 1 97.89 123 LEU A N 1
ATOM 937 C CA . LEU A 1 123 ? 3.437 -16.585 -8.408 1 97.89 123 LEU A CA 1
ATOM 938 C C . LEU A 1 123 ? 3.77 -18.071 -8.487 1 97.89 123 LEU A C 1
ATOM 940 O O . LEU A 1 123 ? 4.623 -18.561 -7.743 1 97.89 123 LEU A O 1
ATOM 944 N N . GLY A 1 124 ? 3.143 -18.795 -9.355 1 98.62 124 GLY A N 1
ATOM 945 C CA . GLY A 1 124 ? 3.557 -20.165 -9.613 1 98.62 124 GLY A CA 1
ATOM 946 C C . GLY A 1 124 ? 4.919 -20.263 -10.273 1 98.62 124 GLY A C 1
ATOM 947 O O . GLY A 1 124 ? 5.568 -21.31 -10.217 1 98.62 124 GLY A O 1
ATOM 948 N N . SER A 1 125 ? 5.328 -19.173 -10.9 1 98.71 125 SER A N 1
ATOM 949 C CA . SER A 1 125 ? 6.632 -19.137 -11.555 1 98.71 125 SER A CA 1
ATOM 950 C C . SER A 1 125 ? 7.764 -19.156 -10.534 1 98.71 125 SER A C 1
ATOM 952 O O . SER A 1 125 ? 8.842 -19.69 -10.804 1 98.71 125 SER A O 1
ATOM 954 N N . LYS A 1 126 ? 7.524 -18.567 -9.325 1 98.47 126 LYS A N 1
ATOM 955 C CA . LYS A 1 126 ? 8.596 -18.625 -8.336 1 98.47 126 LYS A CA 1
ATOM 956 C C . LYS A 1 126 ? 8.79 -20.047 -7.818 1 98.47 126 LYS A C 1
ATOM 958 O O . LYS A 1 126 ? 9.919 -20.474 -7.569 1 98.47 126 LYS A O 1
ATOM 963 N N . ALA A 1 127 ? 7.711 -20.763 -7.728 1 98.47 127 ALA A N 1
ATOM 964 C CA . ALA A 1 127 ? 7.795 -22.168 -7.338 1 98.47 127 ALA A CA 1
ATOM 965 C C . ALA A 1 127 ? 8.518 -22.99 -8.401 1 98.47 127 ALA A C 1
ATOM 967 O O . ALA A 1 127 ? 9.4 -23.791 -8.082 1 98.47 127 ALA A O 1
ATOM 968 N N . ALA A 1 128 ? 8.102 -22.774 -9.628 1 98.86 128 ALA A N 1
ATOM 969 C CA . ALA A 1 128 ? 8.683 -23.496 -10.757 1 98.86 128 ALA A CA 1
ATOM 970 C C . ALA A 1 128 ? 10.18 -23.227 -10.868 1 98.86 128 ALA A C 1
ATOM 972 O O . ALA A 1 128 ? 10.973 -24.156 -11.044 1 98.86 128 ALA A O 1
ATOM 973 N N . ALA A 1 129 ? 10.548 -21.978 -10.725 1 98.8 129 ALA A N 1
ATOM 974 C CA . ALA A 1 129 ? 11.951 -21.584 -10.829 1 98.8 129 ALA A CA 1
ATOM 975 C C . ALA A 1 129 ? 12.775 -22.182 -9.692 1 98.8 129 ALA A C 1
ATOM 977 O O . ALA A 1 129 ? 13.876 -22.689 -9.915 1 98.8 129 ALA A O 1
ATOM 978 N N . ALA A 1 130 ? 12.247 -22.091 -8.489 1 98.77 130 ALA A N 1
ATOM 979 C CA . ALA A 1 130 ? 12.946 -22.667 -7.343 1 98.77 130 ALA A CA 1
ATOM 980 C C . ALA A 1 130 ? 13.162 -24.166 -7.529 1 98.77 130 ALA A C 1
ATOM 982 O O . ALA A 1 130 ? 14.261 -24.675 -7.294 1 98.77 130 ALA A O 1
ATOM 983 N N . TYR A 1 131 ? 12.135 -24.835 -7.977 1 98.72 131 TYR A N 1
ATOM 984 C CA . TYR A 1 131 ? 12.241 -26.275 -8.184 1 98.72 131 TYR A CA 1
ATOM 985 C C . TYR A 1 131 ? 13.278 -26.599 -9.253 1 98.72 131 TYR A C 1
ATOM 987 O O . TYR A 1 131 ? 14.095 -27.506 -9.08 1 98.72 131 TYR A O 1
ATOM 995 N N . ALA A 1 132 ? 13.226 -25.869 -10.359 1 98.67 132 ALA A N 1
ATOM 996 C CA . ALA A 1 132 ? 14.143 -26.102 -11.472 1 98.67 132 ALA A CA 1
ATOM 997 C C . ALA A 1 132 ? 15.593 -25.903 -11.04 1 98.67 132 ALA A C 1
ATOM 999 O O . ALA A 1 132 ? 16.49 -26.604 -11.512 1 98.67 132 ALA A O 1
ATOM 1000 N N . HIS A 1 133 ? 15.785 -24.96 -10.19 1 98.19 133 HIS A N 1
ATOM 1001 C CA . HIS A 1 133 ? 17.144 -24.719 -9.718 1 98.19 133 HIS A CA 1
ATOM 1002 C C . HIS A 1 133 ? 17.584 -25.796 -8.732 1 98.19 133 HIS A C 1
ATOM 1004 O O . HIS A 1 133 ? 18.712 -26.289 -8.807 1 98.19 133 HIS A O 1
ATOM 1010 N N . LEU A 1 134 ? 16.717 -26.179 -7.841 1 97.28 134 LEU A N 1
ATOM 1011 C CA . LEU A 1 134 ? 17.044 -27.104 -6.761 1 97.28 134 LEU A CA 1
ATOM 1012 C C . LEU A 1 134 ? 17.146 -28.534 -7.282 1 97.28 134 LEU A C 1
ATOM 1014 O O . LEU A 1 134 ? 17.821 -29.372 -6.68 1 97.28 134 LEU A O 1
ATOM 1018 N N . HIS A 1 135 ? 16.445 -28.798 -8.384 1 97.54 135 HIS A N 1
ATOM 1019 C CA . HIS A 1 135 ? 16.411 -30.141 -8.952 1 97.54 135 HIS A CA 1
ATOM 1020 C C . HIS A 1 135 ? 16.657 -30.109 -10.457 1 97.54 135 HIS A C 1
ATOM 1022 O O . HIS A 1 135 ? 15.818 -30.567 -11.237 1 97.54 135 HIS A O 1
ATOM 1028 N N . PRO A 1 136 ? 17.819 -29.656 -10.859 1 97.39 136 PRO A N 1
ATOM 1029 C CA . PRO A 1 136 ? 18.078 -29.507 -12.293 1 97.39 136 PRO A CA 1
ATOM 1030 C C . PRO A 1 136 ? 17.958 -30.825 -13.055 1 97.39 136 PRO A C 1
ATOM 1032 O O . PRO A 1 136 ? 17.642 -30.826 -14.248 1 97.39 136 PRO A O 1
ATOM 1035 N N . GLU A 1 137 ? 18.073 -31.911 -12.4 1 96.75 137 GLU A N 1
ATOM 1036 C CA . GLU A 1 137 ? 18.029 -33.229 -13.027 1 96.75 137 GLU A CA 1
ATOM 1037 C C . GLU A 1 137 ? 16.591 -33.681 -13.262 1 96.75 137 GLU A C 1
ATOM 1039 O O . GLU A 1 137 ? 16.347 -34.626 -14.015 1 96.75 137 GLU A O 1
ATOM 1044 N N . LYS A 1 138 ? 15.661 -32.973 -12.73 1 97.38 138 LYS A N 1
ATOM 1045 C CA . LYS A 1 138 ? 14.272 -33.42 -12.779 1 97.38 138 LYS A CA 1
ATOM 1046 C C . LYS A 1 138 ? 13.443 -32.536 -13.707 1 97.38 138 LYS A C 1
ATOM 1048 O O . LYS A 1 138 ? 12.243 -32.761 -13.877 1 97.38 138 LYS A O 1
ATOM 1053 N N . VAL A 1 139 ? 14.009 -31.558 -14.314 1 98.19 139 VAL A N 1
ATOM 1054 C CA . VAL A 1 139 ? 13.241 -30.624 -15.131 1 98.19 139 VAL A CA 1
ATOM 1055 C C . VAL A 1 139 ? 13.764 -30.64 -16.565 1 98.19 139 VAL A C 1
ATOM 1057 O O . VAL A 1 139 ? 14.927 -30.309 -16.812 1 98.19 139 VAL A O 1
ATOM 1060 N N . ALA A 1 140 ? 12.932 -31.007 -17.482 1 98.08 140 ALA A N 1
ATOM 1061 C CA . ALA A 1 140 ? 13.315 -31.068 -18.89 1 98.08 140 ALA A CA 1
ATOM 1062 C C . ALA A 1 140 ? 13.319 -29.678 -19.518 1 98.08 140 ALA A C 1
ATOM 1064 O O . ALA A 1 140 ? 14.292 -29.286 -20.168 1 98.08 140 ALA A O 1
ATOM 1065 N N . ARG A 1 141 ? 12.248 -28.93 -19.337 1 98.55 141 ARG A N 1
ATOM 1066 C CA . ARG A 1 141 ? 12.077 -27.549 -19.775 1 98.55 141 ARG A CA 1
ATOM 1067 C C . ARG A 1 141 ? 11.122 -26.796 -18.855 1 98.55 141 ARG A C 1
ATOM 1069 O O . ARG A 1 141 ? 10.266 -27.404 -18.209 1 98.55 141 ARG A O 1
ATOM 1076 N N . LEU A 1 142 ? 11.352 -25.537 -18.803 1 98.79 142 LEU A N 1
ATOM 1077 C CA . LEU A 1 142 ? 10.601 -24.671 -17.9 1 98.79 142 LEU A CA 1
ATOM 1078 C C . LEU A 1 142 ? 9.925 -23.54 -18.668 1 98.79 142 LEU A C 1
ATOM 1080 O O . LEU A 1 142 ? 10.562 -22.872 -19.486 1 98.79 142 LEU A O 1
ATOM 1084 N N . VAL A 1 143 ? 8.647 -23.384 -18.459 1 98.91 143 VAL A N 1
ATOM 1085 C CA . VAL A 1 143 ? 7.931 -22.21 -18.947 1 98.91 143 VAL A CA 1
ATOM 1086 C C . VAL A 1 143 ? 7.495 -21.344 -17.767 1 98.91 143 VAL A C 1
ATOM 1088 O O . VAL A 1 143 ? 6.954 -21.852 -16.782 1 98.91 143 VAL A O 1
ATOM 1091 N N . VAL A 1 144 ? 7.777 -20.095 -17.795 1 98.81 144 VAL A N 1
ATOM 1092 C CA . VAL A 1 144 ? 7.301 -19.119 -16.82 1 98.81 144 VAL A CA 1
ATOM 1093 C C . VAL A 1 144 ? 6.538 -18.005 -17.533 1 98.81 144 VAL A C 1
ATOM 1095 O O . VAL A 1 144 ? 6.824 -17.691 -18.69 1 98.81 144 VAL A O 1
ATOM 1098 N N . SER A 1 145 ? 5.571 -17.496 -16.82 1 98.47 145 SER A N 1
ATOM 1099 C CA . SER A 1 145 ? 4.764 -16.467 -17.468 1 98.47 145 SER A CA 1
ATOM 1100 C C . SER A 1 145 ? 4.392 -15.358 -16.488 1 98.47 145 SER A C 1
ATOM 1102 O O . SER A 1 145 ? 4.152 -15.62 -15.308 1 98.47 145 SER A O 1
ATOM 1104 N N . GLU A 1 146 ? 4.46 -14.11 -16.955 1 97.44 146 GLU A N 1
ATOM 1105 C CA . GLU A 1 146 ? 3.899 -12.933 -16.297 1 97.44 146 GLU A CA 1
ATOM 1106 C C . GLU A 1 146 ? 4.483 -12.752 -14.899 1 97.44 146 GLU A C 1
ATOM 1108 O O . GLU A 1 146 ? 3.747 -12.519 -13.939 1 97.44 146 GLU A O 1
ATOM 1113 N N . PHE A 1 147 ? 5.841 -12.939 -14.818 1 97 147 PHE A N 1
ATOM 1114 C CA . PHE A 1 147 ? 6.484 -12.863 -13.511 1 97 147 PHE A CA 1
ATOM 1115 C C . PHE A 1 147 ? 7.978 -12.601 -13.657 1 97 147 PHE A C 1
ATOM 1117 O O . PHE A 1 147 ? 8.608 -13.08 -14.602 1 97 147 PHE A O 1
ATOM 1124 N N . ALA A 1 148 ? 8.558 -11.822 -12.857 1 96.7 148 ALA A N 1
ATOM 1125 C CA . ALA A 1 148 ? 9.993 -11.729 -12.601 1 96.7 148 ALA A CA 1
ATOM 1126 C C . ALA A 1 148 ? 10.329 -12.189 -11.186 1 96.7 148 ALA A C 1
ATOM 1128 O O . ALA A 1 148 ? 9.576 -11.925 -10.245 1 96.7 148 ALA A O 1
ATOM 1129 N N . LEU A 1 149 ? 11.447 -12.815 -11.036 1 97.71 149 LEU A N 1
ATOM 1130 C CA . LEU A 1 149 ? 11.772 -13.345 -9.717 1 97.71 149 LEU A CA 1
ATOM 1131 C C . LEU A 1 149 ? 12.078 -12.216 -8.738 1 97.71 149 LEU A C 1
ATOM 1133 O O . LEU A 1 149 ? 12.743 -11.241 -9.096 1 97.71 149 LEU A O 1
ATOM 1137 N N . PRO A 1 150 ? 11.606 -12.354 -7.467 1 95.99 150 PRO A N 1
ATOM 1138 C CA . PRO A 1 150 ? 12.054 -11.41 -6.441 1 95.99 150 PRO A CA 1
ATOM 1139 C C . PRO A 1 150 ? 13.574 -11.345 -6.321 1 95.99 150 PRO A C 1
ATOM 1141 O O . PRO A 1 150 ? 14.249 -12.375 -6.404 1 95.99 150 PRO A O 1
ATOM 1144 N N . GLY A 1 151 ? 14.102 -10.139 -6.165 1 94.94 151 GLY A N 1
ATOM 1145 C CA . GLY A 1 151 ? 15.544 -9.951 -6.173 1 94.94 151 GLY A CA 1
ATOM 1146 C C . GLY A 1 151 ? 16.105 -9.701 -7.559 1 94.94 151 GLY A C 1
ATOM 1147 O O . GLY A 1 151 ? 17.24 -9.241 -7.702 1 94.94 151 GLY A O 1
ATOM 1148 N N . PHE A 1 152 ? 15.296 -9.945 -8.584 1 96.17 152 PHE A N 1
ATOM 1149 C CA . PHE A 1 152 ? 15.785 -9.84 -9.954 1 96.17 152 PHE A CA 1
ATOM 1150 C C . PHE A 1 152 ? 14.762 -9.14 -10.841 1 96.17 152 PHE A C 1
ATOM 1152 O O . PHE A 1 152 ? 14.618 -9.478 -12.018 1 96.17 152 PHE A O 1
ATOM 1159 N N . GLY A 1 153 ? 13.965 -8.179 -10.256 1 92.74 153 GLY A N 1
ATOM 1160 C CA . GLY A 1 153 ? 13.116 -7.35 -11.096 1 92.74 153 GLY A CA 1
ATOM 1161 C C . GLY A 1 153 ? 11.691 -7.246 -10.586 1 92.74 153 GLY A C 1
ATOM 1162 O O . GLY A 1 153 ? 10.959 -6.325 -10.954 1 92.74 153 GLY A O 1
ATOM 1163 N N . PHE A 1 154 ? 11.2 -8.179 -9.712 1 93.67 154 PHE A N 1
ATOM 1164 C CA . PHE A 1 154 ? 9.836 -8.148 -9.199 1 93.67 154 PHE A CA 1
ATOM 1165 C C . PHE A 1 154 ? 9.544 -6.817 -8.516 1 93.67 154 PHE A C 1
ATOM 1167 O O . PHE A 1 154 ? 8.442 -6.279 -8.639 1 93.67 154 PHE A O 1
ATOM 1174 N N . GLU A 1 155 ? 10.512 -6.228 -7.88 1 87.14 155 GLU A N 1
ATOM 1175 C CA . GLU A 1 155 ? 10.381 -5.021 -7.069 1 87.14 155 GLU A CA 1
ATOM 1176 C C . GLU A 1 155 ? 9.98 -3.822 -7.924 1 87.14 155 GLU A C 1
ATOM 1178 O O . GLU A 1 155 ? 9.274 -2.927 -7.455 1 87.14 155 GLU A O 1
ATOM 1183 N N . GLY A 1 156 ? 10.39 -3.835 -9.114 1 83.61 156 GLY A N 1
ATOM 1184 C CA . GLY A 1 156 ? 10.009 -2.765 -10.022 1 83.61 156 GLY A CA 1
ATOM 1185 C C . GLY A 1 156 ? 8.521 -2.735 -10.317 1 83.61 156 GLY A C 1
ATOM 1186 O O . GLY A 1 156 ? 7.959 -1.674 -10.594 1 83.61 156 GLY A O 1
ATOM 1187 N N . PHE A 1 157 ? 7.886 -3.848 -10.141 1 83.04 157 PHE A N 1
ATOM 1188 C CA . PHE A 1 157 ? 6.469 -3.972 -10.459 1 83.04 157 PHE A CA 1
ATOM 1189 C C . PHE A 1 157 ? 5.611 -3.654 -9.24 1 83.04 157 PHE A C 1
ATOM 1191 O O . PHE A 1 157 ? 4.401 -3.45 -9.362 1 83.04 157 PHE A O 1
ATOM 1198 N N . MET A 1 158 ? 6.221 -3.615 -8.101 1 81.67 158 MET A N 1
ATOM 1199 C CA . MET A 1 158 ? 5.473 -3.402 -6.866 1 81.67 158 MET A CA 1
ATOM 1200 C C . MET A 1 158 ? 5.28 -1.914 -6.595 1 81.67 158 MET A C 1
ATOM 1202 O O . MET A 1 158 ? 4.5 -1.533 -5.72 1 81.67 158 MET A O 1
ATOM 1206 N N . VAL A 1 159 ? 5.914 -1.023 -7.301 1 74.02 159 VAL A N 1
ATOM 1207 C CA . VAL A 1 159 ? 5.897 0.409 -7.018 1 74.02 159 VAL A CA 1
ATOM 1208 C C . VAL A 1 159 ? 4.709 1.06 -7.723 1 74.02 159 VAL A C 1
ATOM 1210 O O . VAL A 1 159 ? 4.524 0.886 -8.93 1 74.02 159 VAL A O 1
ATOM 1213 N N . PRO A 1 160 ? 3.893 1.71 -6.919 1 74.03 160 PRO A N 1
ATOM 1214 C CA . PRO A 1 160 ? 2.826 2.45 -7.598 1 74.03 160 PRO A CA 1
ATOM 1215 C C . PRO A 1 160 ? 3.361 3.468 -8.602 1 74.03 160 PRO A C 1
ATOM 1217 O O . PRO A 1 160 ? 4.485 3.955 -8.454 1 74.03 160 PRO A O 1
ATOM 1220 N N . ASP A 1 161 ? 2.583 3.701 -9.63 1 73.5 161 ASP A N 1
ATOM 1221 C CA . ASP A 1 161 ? 3.015 4.657 -10.645 1 73.5 161 ASP A CA 1
ATOM 1222 C C . ASP A 1 161 ? 3.001 6.083 -10.097 1 73.5 161 ASP A C 1
ATOM 1224 O O . ASP A 1 161 ? 2.434 6.339 -9.033 1 73.5 161 ASP A O 1
ATOM 1228 N N . ALA A 1 162 ? 3.721 6.939 -10.701 1 67.69 162 ALA A N 1
ATOM 1229 C CA . ALA A 1 162 ? 3.93 8.314 -10.252 1 67.69 162 ALA A CA 1
ATOM 1230 C C . ALA A 1 162 ? 2.624 9.103 -10.276 1 67.69 162 ALA A C 1
ATOM 1232 O O . ALA A 1 162 ? 2.531 10.18 -9.683 1 67.69 162 ALA A O 1
ATOM 1233 N N . HIS A 1 163 ? 1.568 8.515 -10.927 1 71.26 163 HIS A N 1
ATOM 1234 C CA . HIS A 1 163 ? 0.326 9.261 -11.097 1 71.26 163 HIS A CA 1
ATOM 1235 C C . HIS A 1 163 ? -0.72 8.829 -10.075 1 71.26 163 HIS A C 1
ATOM 1237 O O . HIS A 1 163 ? -1.811 9.402 -10.017 1 71.26 163 HIS A O 1
ATOM 1243 N N . GLY A 1 164 ? -0.37 7.875 -9.315 1 73.62 164 GLY A N 1
ATOM 1244 C CA . GLY A 1 164 ? -1.302 7.44 -8.287 1 73.62 164 GLY A CA 1
ATOM 1245 C C . GLY A 1 164 ? -2.552 6.791 -8.851 1 73.62 164 GLY A C 1
ATOM 1246 O O . GLY A 1 164 ? -3.652 7.001 -8.336 1 73.62 164 GLY A O 1
ATOM 1247 N N . SER A 1 165 ? -2.397 6.132 -9.84 1 81.23 165 SER A N 1
ATOM 1248 C CA . SER A 1 165 ? -3.557 5.587 -10.537 1 81.23 165 SER A CA 1
ATOM 1249 C C . SER A 1 165 ? -3.879 4.176 -10.055 1 81.23 165 SER A C 1
ATOM 1251 O O . SER A 1 165 ? -2.995 3.458 -9.584 1 81.23 165 SER A O 1
ATOM 1253 N N . LEU A 1 166 ? -5.095 3.857 -10.267 1 85.73 166 LEU A N 1
ATOM 1254 C CA . LEU A 1 166 ? -5.567 2.509 -9.97 1 85.73 166 LEU A CA 1
ATOM 1255 C C . LEU A 1 166 ? -4.959 1.495 -10.934 1 85.73 166 LEU A C 1
ATOM 1257 O O . LEU A 1 166 ? -5.047 0.286 -10.707 1 85.73 166 LEU A O 1
ATOM 1261 N N . ASN A 1 167 ? -4.27 2.019 -11.898 1 82.84 167 ASN A N 1
ATOM 1262 C CA . ASN A 1 167 ? -3.682 1.132 -12.896 1 82.84 167 ASN A CA 1
ATOM 1263 C C . ASN A 1 167 ? -2.324 0.602 -12.445 1 82.84 167 ASN A C 1
ATOM 1265 O O . ASN A 1 167 ? -1.732 -0.249 -13.112 1 82.84 167 ASN A O 1
ATOM 1269 N N . SER A 1 168 ? -1.911 1.057 -11.363 1 85.31 168 SER A N 1
ATOM 1270 C CA . SER A 1 168 ? -0.649 0.57 -10.816 1 85.31 168 SER A CA 1
ATOM 1271 C C . SER A 1 168 ? -0.857 -0.691 -9.984 1 85.31 168 SER A C 1
ATOM 1273 O O . SER A 1 168 ? -1.992 -1.129 -9.784 1 85.31 168 SER A O 1
ATOM 1275 N N . ASN A 1 169 ? 0.248 -1.267 -9.604 1 89.07 169 ASN A N 1
ATOM 1276 C CA . ASN A 1 169 ? 0.212 -2.505 -8.833 1 89.07 169 ASN A CA 1
ATOM 1277 C C . ASN A 1 169 ? 0.314 -2.235 -7.334 1 89.07 169 ASN A C 1
ATOM 1279 O O . ASN A 1 169 ? 1.121 -2.857 -6.641 1 89.07 169 ASN A O 1
ATOM 1283 N N . TRP A 1 170 ? -0.538 -1.334 -6.893 1 88.77 170 TRP A N 1
ATOM 1284 C CA . TRP A 1 170 ? -0.508 -0.858 -5.514 1 88.77 170 TRP A CA 1
ATOM 1285 C C . TRP A 1 170 ? -0.665 -2.017 -4.535 1 88.77 170 TRP A C 1
ATOM 1287 O O . TRP A 1 170 ? -0.111 -1.986 -3.433 1 88.77 170 TRP A O 1
ATOM 1297 N N . HIS A 1 171 ? -1.383 -3.022 -4.889 1 90.93 171 HIS A N 1
ATOM 1298 C CA . HIS A 1 171 ? -1.73 -4.129 -4.005 1 90.93 171 HIS A CA 1
ATOM 1299 C C . HIS A 1 171 ? -0.504 -4.974 -3.673 1 90.93 171 HIS A C 1
ATOM 1301 O O . HIS A 1 171 ? -0.447 -5.603 -2.614 1 90.93 171 HIS A O 1
ATOM 1307 N N . LEU A 1 172 ? 0.466 -4.994 -4.577 1 90.99 172 LEU A N 1
ATOM 1308 C CA . LEU A 1 172 ? 1.644 -5.823 -4.347 1 90.99 172 LEU A CA 1
ATOM 1309 C C . LEU A 1 172 ? 2.429 -5.329 -3.137 1 90.99 172 LEU A C 1
ATOM 1311 O O . LEU A 1 172 ? 2.927 -6.132 -2.345 1 90.99 172 LEU A O 1
ATOM 1315 N N . SER A 1 173 ? 2.488 -4.063 -2.977 1 87.88 173 SER A N 1
ATOM 1316 C CA . SER A 1 173 ? 3.155 -3.5 -1.807 1 87.88 173 SER A CA 1
ATOM 1317 C C . SER A 1 173 ? 2.332 -3.72 -0.542 1 87.88 173 SER A C 1
ATOM 1319 O O . SER A 1 173 ? 2.879 -4.053 0.511 1 87.88 173 SER A O 1
ATOM 1321 N N . LEU A 1 174 ? 1.091 -3.522 -0.647 1 91.48 174 LEU A N 1
ATOM 1322 C CA . LEU A 1 174 ? 0.207 -3.697 0.5 1 91.48 174 LEU A CA 1
ATOM 1323 C C . LEU A 1 174 ? 0.261 -5.132 1.015 1 91.48 174 LEU A C 1
ATOM 1325 O O . LEU A 1 174 ? 0.268 -5.362 2.226 1 91.48 174 LEU A O 1
ATOM 1329 N N . PHE A 1 175 ? 0.374 -6.056 0.149 1 93.23 175 PHE A N 1
ATOM 1330 C CA . PHE A 1 175 ? 0.316 -7.466 0.513 1 93.23 175 PHE A CA 1
ATOM 1331 C C . PHE A 1 175 ? 1.585 -7.889 1.243 1 93.23 175 PHE A C 1
ATOM 1333 O O . PHE A 1 175 ? 1.622 -8.95 1.87 1 93.23 175 PHE A O 1
ATOM 1340 N N . THR A 1 176 ? 2.665 -7.141 1.157 1 91.48 176 THR A N 1
ATOM 1341 C CA . THR A 1 176 ? 3.876 -7.458 1.905 1 91.48 176 THR A CA 1
ATOM 1342 C C . THR A 1 176 ? 3.671 -7.208 3.397 1 91.48 176 THR A C 1
ATOM 1344 O O . THR A 1 176 ? 4.521 -7.569 4.214 1 91.48 176 THR A O 1
ATOM 1347 N N . VAL A 1 177 ? 2.554 -6.612 3.728 1 92.92 177 VAL A N 1
ATOM 1348 C CA . VAL A 1 177 ? 2.162 -6.386 5.115 1 92.92 177 VAL A CA 1
ATOM 1349 C C . VAL A 1 177 ? 0.846 -7.105 5.404 1 92.92 177 VAL A C 1
ATOM 1351 O O . VAL A 1 177 ? -0.219 -6.483 5.416 1 92.92 177 VAL A O 1
ATOM 1354 N N . PRO A 1 178 ? 0.906 -8.304 5.781 1 93.8 178 PRO A N 1
ATOM 1355 C CA . PRO A 1 178 ? -0.277 -9.168 5.789 1 93.8 178 PRO A CA 1
ATOM 1356 C C . PRO A 1 178 ? -1.373 -8.657 6.722 1 93.8 178 PRO A C 1
ATOM 1358 O O . PRO A 1 178 ? -2.555 -8.692 6.368 1 93.8 178 PRO A O 1
ATOM 1361 N N . ASP A 1 179 ? -0.976 -8.222 7.864 1 93.95 179 ASP A N 1
ATOM 1362 C CA . ASP A 1 179 ? -1.991 -7.794 8.822 1 93.95 179 ASP A CA 1
ATOM 1363 C C . ASP A 1 179 ? -2.746 -6.568 8.312 1 93.95 179 ASP A C 1
ATOM 1365 O O . ASP A 1 179 ? -3.957 -6.452 8.509 1 93.95 179 ASP A O 1
ATOM 1369 N N . ALA A 1 180 ? -2.054 -5.629 7.667 1 94.39 180 ALA A N 1
ATOM 1370 C CA . ALA A 1 180 ? -2.718 -4.477 7.063 1 94.39 180 ALA A CA 1
ATOM 1371 C C . ALA A 1 180 ? -3.63 -4.907 5.918 1 94.39 180 ALA A C 1
ATOM 1373 O O . ALA A 1 180 ? -4.766 -4.439 5.812 1 94.39 180 ALA A O 1
ATOM 1374 N N . ALA A 1 181 ? -3.094 -5.758 5.108 1 95.41 181 ALA A N 1
ATOM 1375 C CA . ALA A 1 181 ? -3.871 -6.249 3.973 1 95.41 181 ALA A CA 1
ATOM 1376 C C . ALA A 1 181 ? -5.152 -6.935 4.44 1 95.41 181 ALA A C 1
ATOM 1378 O O . ALA A 1 181 ? -6.234 -6.671 3.91 1 95.41 181 ALA A O 1
ATOM 1379 N N . MET A 1 182 ? -5.049 -7.802 5.463 1 95.21 182 MET A N 1
ATOM 1380 C CA . MET A 1 182 ? -6.22 -8.495 5.992 1 95.21 182 MET A CA 1
ATOM 1381 C C . MET A 1 182 ? -7.23 -7.503 6.557 1 95.21 182 MET A C 1
ATOM 1383 O O . MET A 1 182 ? -8.43 -7.617 6.3 1 95.21 182 MET A O 1
ATOM 1387 N N . PHE A 1 183 ? -6.736 -6.561 7.258 1 94.64 183 PHE A N 1
ATOM 1388 C CA . PHE A 1 183 ? -7.59 -5.535 7.844 1 94.64 183 PHE A CA 1
ATOM 1389 C C . PHE A 1 183 ? -8.367 -4.794 6.762 1 94.64 183 PHE A C 1
ATOM 1391 O O . PHE A 1 183 ? -9.566 -4.551 6.909 1 94.64 183 PHE A O 1
ATOM 1398 N N . LEU A 1 184 ? -7.728 -4.523 5.697 1 95.9 184 LEU A N 1
ATOM 1399 C CA . LEU A 1 184 ? -8.289 -3.635 4.684 1 95.9 184 LEU A CA 1
ATOM 1400 C C . LEU A 1 184 ? -9.145 -4.415 3.692 1 95.9 184 LEU A C 1
ATOM 1402 O O . LEU A 1 184 ? -10.122 -3.885 3.158 1 95.9 184 LEU A O 1
ATOM 1406 N N . LEU A 1 185 ? -8.847 -5.666 3.434 1 96.29 185 LEU A N 1
ATOM 1407 C CA . LEU A 1 185 ? -9.433 -6.363 2.294 1 96.29 185 LEU A CA 1
ATOM 1408 C C . LEU A 1 185 ? -10.539 -7.31 2.746 1 96.29 185 LEU A C 1
ATOM 1410 O O . LEU A 1 185 ? -11.368 -7.735 1.938 1 96.29 185 LEU A O 1
ATOM 1414 N N . GLU A 1 186 ? -10.476 -7.759 3.995 1 94.96 186 GLU A N 1
ATOM 1415 C CA . GLU A 1 186 ? -11.495 -8.694 4.46 1 94.96 186 GLU A CA 1
ATOM 1416 C C . GLU A 1 186 ? -12.898 -8.132 4.252 1 94.96 186 GLU A C 1
ATOM 1418 O O . GLU A 1 186 ? -13.184 -7 4.648 1 94.96 186 GLU A O 1
ATOM 1423 N N . GLY A 1 187 ? -13.739 -8.887 3.624 1 94.91 187 GLY A N 1
ATOM 1424 C CA . GLY A 1 187 ? -15.101 -8.467 3.338 1 94.91 187 GLY A CA 1
ATOM 1425 C C . GLY A 1 187 ? -15.238 -7.757 2.005 1 94.91 187 GLY A C 1
ATOM 1426 O O . GLY A 1 187 ? -16.344 -7.39 1.602 1 94.91 187 GLY A O 1
ATOM 1427 N N . ARG A 1 188 ? -14.128 -7.571 1.286 1 96.87 188 ARG A N 1
ATOM 1428 C CA . ARG A 1 188 ? -14.143 -6.853 0.016 1 96.87 188 ARG A CA 1
ATOM 1429 C C . ARG A 1 188 ? -13.564 -7.71 -1.105 1 96.87 188 ARG A C 1
ATOM 1431 O O . ARG A 1 188 ? -13.121 -7.186 -2.129 1 96.87 188 ARG A O 1
ATOM 1438 N N . GLU A 1 189 ? -13.634 -9.008 -0.923 1 96.76 189 GLU A N 1
ATOM 1439 C CA . GLU A 1 189 ? -12.956 -9.943 -1.815 1 96.76 189 GLU A CA 1
ATOM 1440 C C . GLU A 1 189 ? -13.521 -9.864 -3.23 1 96.76 189 GLU A C 1
ATOM 1442 O O . GLU A 1 189 ? -12.767 -9.841 -4.205 1 96.76 189 GLU A O 1
ATOM 1447 N N . ARG A 1 190 ? -14.814 -9.802 -3.338 1 96.73 190 ARG A N 1
ATOM 1448 C CA . ARG A 1 190 ? -15.434 -9.796 -4.659 1 96.73 190 ARG A CA 1
ATOM 1449 C C . ARG A 1 190 ? -15.022 -8.561 -5.452 1 96.73 190 ARG A C 1
ATOM 1451 O O . ARG A 1 190 ? -14.623 -8.667 -6.614 1 96.73 190 ARG A O 1
ATOM 1458 N N . LYS A 1 191 ? -15.072 -7.397 -4.841 1 95.92 191 LYS A N 1
ATOM 1459 C CA . LYS A 1 191 ? -14.705 -6.155 -5.515 1 95.92 191 LYS A CA 1
ATOM 1460 C C . LYS A 1 191 ? -13.218 -6.137 -5.861 1 95.92 191 LYS A C 1
ATOM 1462 O O . LYS A 1 191 ? -12.827 -5.633 -6.916 1 95.92 191 LYS A O 1
ATOM 1467 N N . LEU A 1 192 ? -12.436 -6.63 -4.961 1 94.98 192 LEU A N 1
ATOM 1468 C CA . LEU A 1 192 ? -11.005 -6.73 -5.229 1 94.98 192 LEU A CA 1
ATOM 1469 C C . LEU A 1 192 ? -10.742 -7.583 -6.465 1 94.98 192 LEU A C 1
ATOM 1471 O O . LEU A 1 192 ? -9.974 -7.188 -7.345 1 94.98 192 LEU A O 1
ATOM 1475 N N . LEU A 1 193 ? -11.385 -8.727 -6.527 1 96.02 193 LEU A N 1
ATOM 1476 C CA . LEU A 1 193 ? -11.161 -9.645 -7.638 1 96.02 193 LEU A CA 1
ATOM 1477 C C . LEU A 1 193 ? -11.696 -9.062 -8.942 1 96.02 193 LEU A C 1
ATOM 1479 O O . LEU A 1 193 ? -11.109 -9.27 -10.006 1 96.02 193 LEU A O 1
ATOM 1483 N N . GLN A 1 194 ? -12.835 -8.347 -8.883 1 95.46 194 GLN A N 1
ATOM 1484 C CA . GLN A 1 194 ? -13.333 -7.644 -10.06 1 95.46 194 GLN A CA 1
ATOM 1485 C C . GLN A 1 194 ? -12.293 -6.665 -10.599 1 95.46 194 GLN A C 1
ATOM 1487 O O . GLN A 1 194 ? -12.066 -6.596 -11.808 1 95.46 194 GLN A O 1
ATOM 1492 N N . TRP A 1 195 ? -11.67 -5.952 -9.716 1 94.33 195 TRP A N 1
ATOM 1493 C CA . TRP A 1 195 ? -10.628 -5.016 -10.127 1 94.33 195 TRP A CA 1
ATOM 1494 C C . TRP A 1 195 ? -9.41 -5.759 -10.664 1 94.33 195 TRP A C 1
ATOM 1496 O O . TRP A 1 195 ? -8.843 -5.374 -11.689 1 94.33 195 TRP A O 1
ATOM 1506 N N . PHE A 1 196 ? -8.97 -6.851 -9.997 1 92.96 196 PHE A N 1
ATOM 1507 C CA . PHE A 1 196 ? -7.819 -7.64 -10.421 1 92.96 196 PHE A CA 1
ATOM 1508 C C . PHE A 1 196 ? -7.965 -8.071 -11.876 1 92.96 196 PHE A C 1
ATOM 1510 O O . PHE A 1 196 ? -7.06 -7.857 -12.685 1 92.96 196 PHE A O 1
ATOM 1517 N N . PHE A 1 197 ? -9.066 -8.656 -12.137 1 95.02 197 PHE A N 1
ATOM 1518 C CA . PHE A 1 197 ? -9.257 -9.302 -13.431 1 95.02 197 PHE A CA 1
ATOM 1519 C C . PHE A 1 197 ? -9.526 -8.268 -14.517 1 95.02 197 PHE A C 1
ATOM 1521 O O . PHE A 1 197 ? -9.413 -8.567 -15.708 1 95.02 197 PHE A O 1
ATOM 1528 N N . TRP A 1 198 ? -9.914 -7.136 -14.063 1 92.53 198 TRP A N 1
ATOM 1529 C CA . TRP A 1 198 ? -9.948 -5.995 -14.973 1 92.53 198 TRP A CA 1
ATOM 1530 C C . TRP A 1 198 ? -8.552 -5.416 -15.173 1 92.53 198 TRP A C 1
ATOM 1532 O O . TRP A 1 198 ? -8.132 -5.168 -16.306 1 92.53 198 TRP A O 1
ATOM 1542 N N . HIS A 1 199 ? -7.913 -5.389 -13.979 1 88.76 199 HIS A N 1
ATOM 1543 C CA . HIS A 1 199 ? -6.562 -4.841 -13.947 1 88.76 199 HIS A CA 1
ATOM 1544 C C . HIS A 1 199 ? -5.595 -5.71 -14.743 1 88.76 199 HIS A C 1
ATOM 1546 O O . HIS A 1 199 ? -5.592 -6.935 -14.599 1 88.76 199 HIS A O 1
ATOM 1552 N N . ALA A 1 200 ? -4.829 -5.318 -15.599 1 86.03 200 ALA A N 1
ATOM 1553 C CA . ALA A 1 200 ? -3.771 -5.95 -16.383 1 86.03 200 ALA A CA 1
ATOM 1554 C C . ALA A 1 200 ? -4.356 -6.822 -17.491 1 86.03 200 ALA A C 1
ATOM 1556 O O . ALA A 1 200 ? -3.681 -7.714 -18.009 1 86.03 200 ALA A O 1
ATOM 1557 N N . ALA A 1 201 ? -5.75 -6.787 -17.685 1 94.24 201 ALA A N 1
ATOM 1558 C CA . ALA A 1 201 ? -6.394 -7.496 -18.788 1 94.24 201 ALA A CA 1
ATOM 1559 C C . ALA A 1 201 ? -6.238 -6.73 -20.098 1 94.24 201 ALA A C 1
ATOM 1561 O O . ALA A 1 201 ? -6.139 -5.501 -20.098 1 94.24 201 ALA A O 1
ATOM 1562 N N . TYR A 1 202 ? -6.202 -7.499 -21.145 1 94.53 202 TYR A N 1
ATOM 1563 C CA . TYR A 1 202 ? -6.182 -6.909 -22.48 1 94.53 202 TYR A CA 1
ATOM 1564 C C . TYR A 1 202 ? -7.55 -6.347 -22.848 1 94.53 202 TYR A C 1
ATOM 1566 O O . TYR A 1 202 ? -7.652 -5.222 -23.344 1 94.53 202 TYR A O 1
ATOM 1574 N N . SER A 1 203 ? -8.658 -7.073 -22.695 1 86.89 203 SER A N 1
ATOM 1575 C CA . SER A 1 203 ? -10.001 -6.733 -23.154 1 86.89 203 SER A CA 1
ATOM 1576 C C . SER A 1 203 ? -10.812 -6.069 -22.047 1 86.89 203 SER A C 1
ATOM 1578 O O . SER A 1 203 ? -12.042 -6.013 -22.119 1 86.89 203 SER A O 1
ATOM 1580 N N . GLY A 1 204 ? -10.271 -5.561 -20.998 1 80.2 204 GLY A N 1
ATOM 1581 C CA . GLY A 1 204 ? -10.997 -4.94 -19.901 1 80.2 204 GLY A CA 1
ATOM 1582 C C . GLY A 1 204 ? -11.556 -5.945 -18.911 1 80.2 204 GLY A C 1
ATOM 1583 O O . GLY A 1 204 ? -11.81 -5.608 -17.753 1 80.2 204 GLY A O 1
ATOM 1584 N N . SER A 1 205 ? -12.077 -7.105 -19.363 1 81.04 205 SER A N 1
ATOM 1585 C CA . SER A 1 205 ? -12.388 -8.191 -18.439 1 81.04 205 SER A CA 1
ATOM 1586 C C . SER A 1 205 ? -11.934 -9.537 -18.994 1 81.04 205 SER A C 1
ATOM 1588 O O . SER A 1 205 ? -12.326 -9.923 -20.097 1 81.04 205 SER A O 1
ATOM 1590 N N . ALA A 1 206 ? -11.156 -10.197 -18.263 1 89.6 206 ALA A N 1
ATOM 1591 C CA . ALA A 1 206 ? -10.51 -11.409 -18.761 1 89.6 206 ALA A CA 1
ATOM 1592 C C . ALA A 1 206 ? -11.271 -12.657 -18.321 1 89.6 206 ALA A C 1
ATOM 1594 O O . ALA A 1 206 ? -11.438 -13.597 -19.1 1 89.6 206 ALA A O 1
ATOM 1595 N N . VAL A 1 207 ? -11.851 -12.599 -17.153 1 93.89 207 VAL A N 1
ATOM 1596 C CA . VAL A 1 207 ? -12.448 -13.784 -16.548 1 93.89 207 VAL A CA 1
ATOM 1597 C C . VAL A 1 207 ? -13.968 -13.718 -16.673 1 93.89 207 VAL A C 1
ATOM 1599 O O . VAL A 1 207 ? -14.567 -12.656 -16.487 1 93.89 207 VAL A O 1
ATOM 1602 N N . SER A 1 208 ? -14.606 -14.845 -16.961 1 94.24 208 SER A N 1
ATOM 1603 C CA . SER A 1 208 ? -16.063 -14.892 -17.037 1 94.24 208 SER A CA 1
ATOM 1604 C C . SER A 1 208 ? -16.695 -14.662 -15.668 1 94.24 208 SER A C 1
ATOM 1606 O O . SER A 1 208 ? -16.066 -14.911 -14.638 1 94.24 208 SER A O 1
ATOM 1608 N N . PRO A 1 209 ? -17.948 -14.234 -15.673 1 94.66 209 PRO A N 1
ATOM 1609 C CA . PRO A 1 209 ? -18.638 -14.085 -14.389 1 94.66 209 PRO A CA 1
ATOM 1610 C C . PRO A 1 209 ? -18.688 -15.387 -13.592 1 94.66 209 PRO A C 1
ATOM 1612 O O . PRO A 1 209 ? -18.574 -15.367 -12.364 1 94.66 209 PRO A O 1
ATOM 1615 N N . GLU A 1 210 ? -18.838 -16.491 -14.326 1 95.84 210 GLU A N 1
ATOM 1616 C CA . GLU A 1 210 ? -18.872 -17.788 -13.656 1 95.84 210 GLU A CA 1
ATOM 1617 C C . GLU A 1 210 ? -17.543 -18.088 -12.967 1 95.84 210 GLU A C 1
ATOM 1619 O O . GLU A 1 210 ? -17.52 -18.531 -11.817 1 95.84 210 GLU A O 1
ATOM 1624 N N . HIS A 1 211 ? -16.509 -17.879 -13.645 1 97.01 211 HIS A N 1
ATOM 1625 C CA . HIS A 1 211 ? -15.198 -18.145 -13.065 1 97.01 211 HIS A CA 1
ATOM 1626 C C . HIS A 1 211 ? -14.873 -17.149 -11.956 1 97.01 211 HIS A C 1
ATOM 1628 O O . HIS A 1 211 ? -14.254 -17.511 -10.953 1 97.01 211 HIS A O 1
ATOM 1634 N N . LEU A 1 212 ? -15.306 -15.866 -12.165 1 96.82 212 LEU A N 1
ATOM 1635 C CA . LEU A 1 212 ? -15.134 -14.89 -11.094 1 96.82 212 LEU A CA 1
ATOM 1636 C C . LEU A 1 212 ? -15.784 -15.379 -9.804 1 96.82 212 LEU A C 1
ATOM 1638 O O . LEU A 1 212 ? -15.176 -15.313 -8.734 1 96.82 212 LEU A O 1
ATOM 1642 N N . GLU A 1 213 ? -16.965 -15.881 -9.881 1 97.36 213 GLU A N 1
ATOM 1643 C CA . GLU A 1 213 ? -17.68 -16.337 -8.692 1 97.36 213 GLU A CA 1
ATOM 1644 C C . GLU A 1 213 ? -16.974 -17.524 -8.044 1 97.36 213 GLU A C 1
ATOM 1646 O O . GLU A 1 213 ? -16.99 -17.67 -6.82 1 97.36 213 GLU A O 1
ATOM 1651 N N . ARG A 1 214 ? -16.337 -18.339 -8.818 1 97.56 214 ARG A N 1
ATOM 1652 C CA . ARG A 1 214 ? -15.587 -19.466 -8.273 1 97.56 214 ARG A CA 1
ATOM 1653 C C . ARG A 1 214 ? -14.348 -18.987 -7.523 1 97.56 214 ARG A C 1
ATOM 1655 O O . ARG A 1 214 ? -14.002 -19.533 -6.473 1 97.56 214 ARG A O 1
ATOM 1662 N N . TYR A 1 215 ? -13.727 -18.034 -8.097 1 97.75 215 TYR A N 1
ATOM 1663 C CA . TYR A 1 215 ? -12.58 -17.464 -7.4 1 97.75 215 TYR A CA 1
ATOM 1664 C C . TYR A 1 215 ? -13.016 -16.752 -6.125 1 97.75 215 TYR A C 1
ATOM 1666 O O . TYR A 1 215 ? -12.361 -16.871 -5.086 1 97.75 215 TYR A O 1
ATOM 1674 N N . VAL A 1 216 ? -14.161 -16.01 -6.172 1 97.84 216 VAL A N 1
ATOM 1675 C CA . VAL A 1 216 ? -14.698 -15.329 -4.998 1 97.84 216 VAL A CA 1
ATOM 1676 C C . VAL A 1 216 ? -15.027 -16.352 -3.913 1 97.84 216 VAL A C 1
ATOM 1678 O O . VAL A 1 216 ? -14.702 -16.149 -2.741 1 97.84 216 VAL A O 1
ATOM 1681 N N . TYR A 1 217 ? -15.608 -17.422 -4.338 1 96.53 217 TYR A N 1
ATOM 1682 C CA . TYR A 1 217 ? -15.965 -18.485 -3.405 1 96.53 217 TYR A CA 1
ATOM 1683 C C . TYR A 1 217 ? -14.737 -18.986 -2.654 1 96.53 217 TYR A C 1
ATOM 1685 O O . TYR A 1 217 ? -14.77 -19.141 -1.431 1 96.53 217 TYR A O 1
ATOM 1693 N N . GLU A 1 218 ? -13.67 -19.17 -3.351 1 95.29 218 GLU A N 1
ATOM 1694 C CA . GLU A 1 218 ? -12.441 -19.676 -2.748 1 95.29 218 GLU A CA 1
ATOM 1695 C C . GLU A 1 218 ? -11.826 -18.647 -1.803 1 95.29 218 GLU A C 1
ATOM 1697 O O . GLU A 1 218 ? -11.39 -18.99 -0.703 1 95.29 218 GLU A O 1
ATOM 1702 N N . TYR A 1 219 ? -11.834 -17.436 -2.22 1 94.92 219 TYR A N 1
ATOM 1703 C CA . TYR A 1 219 ? -11.18 -16.364 -1.477 1 94.92 219 TYR A CA 1
ATOM 1704 C C . TYR A 1 219 ? -11.944 -16.042 -0.198 1 94.92 219 TYR A C 1
ATOM 1706 O O . TYR A 1 219 ? -11.37 -15.519 0.76 1 94.92 219 TYR A O 1
ATOM 1714 N N . THR A 1 220 ? -13.247 -16.368 -0.163 1 96.57 220 THR A N 1
ATOM 1715 C CA . THR A 1 220 ? -14.072 -15.976 0.974 1 96.57 220 THR A CA 1
ATOM 1716 C C . THR A 1 220 ? -14.148 -17.102 2.002 1 96.57 220 THR A C 1
ATOM 1718 O O . THR A 1 220 ? -14.667 -16.91 3.103 1 96.57 220 THR A O 1
ATOM 1721 N N . LYS A 1 221 ? -13.57 -18.3 1.647 1 95.93 221 LYS A N 1
ATOM 1722 C CA . LYS A 1 221 ? -13.426 -19.33 2.672 1 95.93 221 LYS A CA 1
ATOM 1723 C C . LYS A 1 221 ? -12.561 -18.837 3.828 1 95.93 221 LYS A C 1
ATOM 1725 O O . LYS A 1 221 ? -11.586 -18.114 3.617 1 95.93 221 LYS A O 1
ATOM 1730 N N . PRO A 1 222 ? -12.974 -19.261 5.043 1 95.66 222 PRO A N 1
ATOM 1731 C CA . PRO A 1 222 ? -12.153 -18.842 6.181 1 95.66 222 PRO A CA 1
ATOM 1732 C C . PRO A 1 222 ? -10.672 -19.16 5.988 1 95.66 222 PRO A C 1
ATOM 1734 O O . PRO A 1 222 ? -10.312 -20.313 5.736 1 95.66 222 PRO A O 1
ATOM 1737 N N . GLY A 1 223 ? -9.835 -18.158 5.995 1 96.44 223 GLY A N 1
ATOM 1738 C CA . GLY A 1 223 ? -8.39 -18.321 5.988 1 96.44 223 GLY A CA 1
ATOM 1739 C C . GLY A 1 223 ? -7.782 -18.199 4.604 1 96.44 223 GLY A C 1
ATOM 1740 O O . GLY A 1 223 ? -6.569 -18.027 4.466 1 96.44 223 GLY A O 1
ATOM 1741 N N . TYR A 1 224 ? -8.557 -18.221 3.605 1 97.29 224 TYR A N 1
ATOM 1742 C CA . TYR A 1 224 ? -7.984 -18.353 2.27 1 97.29 224 TYR A CA 1
ATOM 1743 C C . TYR A 1 224 ? -7.554 -16.996 1.724 1 97.29 224 TYR A C 1
ATOM 1745 O O . TYR A 1 224 ? -6.623 -16.91 0.92 1 97.29 224 TYR A O 1
ATOM 1753 N N . LEU A 1 225 ? -8.234 -15.949 2.15 1 97.58 225 LEU A N 1
ATOM 1754 C CA . LEU A 1 225 ? -7.697 -14.63 1.834 1 97.58 225 LEU A CA 1
ATOM 1755 C C . LEU A 1 225 ? -6.316 -14.442 2.453 1 97.58 225 LEU A C 1
ATOM 1757 O O . LEU A 1 225 ? -5.394 -13.959 1.792 1 97.58 225 LEU A O 1
ATOM 1761 N N . ARG A 1 226 ? -6.153 -14.849 3.663 1 96.63 226 ARG A N 1
ATOM 1762 C CA . ARG A 1 226 ? -4.867 -14.763 4.347 1 96.63 226 ARG A CA 1
ATOM 1763 C C . ARG A 1 226 ? -3.811 -15.601 3.634 1 96.63 226 ARG A C 1
ATOM 1765 O O . ARG A 1 226 ? -2.651 -15.194 3.534 1 96.63 226 ARG A O 1
ATOM 1772 N N . SER A 1 227 ? -4.216 -16.731 3.19 1 97.6 227 SER A N 1
ATOM 1773 C CA . SER A 1 227 ? -3.302 -17.588 2.442 1 97.6 227 SER A CA 1
ATOM 1774 C C . SER A 1 227 ? -2.83 -16.907 1.162 1 97.6 227 SER A C 1
ATOM 1776 O O . SER A 1 227 ? -1.64 -16.936 0.839 1 97.6 227 SER A O 1
ATOM 1778 N N . ALA A 1 228 ? -3.802 -16.344 0.438 1 97.48 228 ALA A N 1
ATOM 1779 C CA . ALA A 1 228 ? -3.455 -15.634 -0.791 1 97.48 228 ALA A CA 1
ATOM 1780 C C . ALA A 1 228 ? -2.47 -14.503 -0.511 1 97.48 228 ALA A C 1
ATOM 1782 O O . ALA A 1 228 ? -1.496 -14.323 -1.247 1 97.48 228 ALA A O 1
ATOM 1783 N N . ILE A 1 229 ? -2.699 -13.776 0.54 1 96.29 229 ILE A N 1
ATOM 1784 C CA . ILE A 1 229 ? -1.797 -12.704 0.947 1 96.29 229 ILE A CA 1
ATOM 1785 C C . ILE A 1 229 ? -0.434 -13.286 1.312 1 96.29 229 ILE A C 1
ATOM 1787 O O . ILE A 1 229 ? 0.603 -12.687 1.017 1 96.29 229 ILE A O 1
ATOM 1791 N N . GLY A 1 230 ? -0.396 -14.457 1.935 1 96.13 230 GLY A N 1
ATOM 1792 C CA . GLY A 1 230 ? 0.845 -15.141 2.26 1 96.13 230 GLY A CA 1
ATOM 1793 C C . GLY A 1 230 ? 1.712 -15.414 1.046 1 96.13 230 GLY A C 1
ATOM 1794 O O . GLY A 1 230 ? 2.933 -15.256 1.1 1 96.13 230 GLY A O 1
ATOM 1795 N N . TRP A 1 231 ? 1.079 -15.773 -0.047 1 96.86 231 TRP A N 1
ATOM 1796 C CA . TRP A 1 231 ? 1.8 -15.987 -1.298 1 96.86 231 TRP A CA 1
ATOM 1797 C C . TRP A 1 231 ? 2.519 -14.716 -1.737 1 96.86 231 TRP A C 1
ATOM 1799 O O . TRP A 1 231 ? 3.679 -14.763 -2.153 1 96.86 231 TRP A O 1
ATOM 1809 N N . TYR A 1 232 ? 1.872 -13.629 -1.599 1 95.08 232 TYR A N 1
ATOM 1810 C CA . TYR A 1 232 ? 2.448 -12.349 -1.997 1 95.08 232 TYR A CA 1
ATOM 1811 C C . TYR A 1 232 ? 3.51 -11.897 -1.001 1 95.08 232 TYR A C 1
ATOM 1813 O O . TYR A 1 232 ? 4.584 -11.437 -1.396 1 95.08 232 TYR A O 1
ATOM 1821 N N . SER A 1 233 ? 3.212 -12.047 0.292 1 93.67 233 SER A N 1
ATOM 1822 C CA . SER A 1 233 ? 4.082 -11.478 1.316 1 93.67 233 SER A CA 1
ATOM 1823 C C . SER A 1 233 ? 5.413 -12.219 1.384 1 93.67 233 SER A C 1
ATOM 1825 O O . SER A 1 233 ? 6.406 -11.678 1.876 1 93.67 233 SER A O 1
ATOM 1827 N N . SER A 1 234 ? 5.469 -13.394 0.817 1 94.89 234 SER A N 1
ATOM 1828 C CA . SER A 1 234 ? 6.687 -14.196 0.862 1 94.89 234 SER A CA 1
ATOM 1829 C C . SER A 1 234 ? 7.734 -13.665 -0.111 1 94.89 234 SER A C 1
ATOM 1831 O O . SER A 1 234 ? 8.887 -14.101 -0.089 1 94.89 234 SER A O 1
ATOM 1833 N N . VAL A 1 235 ? 7.396 -12.713 -0.917 1 92.97 235 VAL A N 1
ATOM 1834 C CA . VAL A 1 235 ? 8.28 -12.244 -1.979 1 92.97 235 VAL A CA 1
ATOM 1835 C C . VAL A 1 235 ? 9.541 -11.635 -1.37 1 92.97 235 VAL A C 1
ATOM 1837 O O . VAL A 1 235 ? 10.613 -11.676 -1.977 1 92.97 235 VAL A O 1
ATOM 1840 N N . LEU A 1 236 ? 9.428 -11.088 -0.195 1 88.84 236 LEU A N 1
ATOM 1841 C CA . LEU A 1 236 ? 10.601 -10.51 0.451 1 88.84 236 LEU A CA 1
ATOM 1842 C C . LEU A 1 236 ? 11.587 -11.599 0.861 1 88.84 236 LEU A C 1
ATOM 1844 O O . LEU A 1 236 ? 12.793 -11.465 0.643 1 88.84 236 LEU A O 1
ATOM 1848 N N . GLU A 1 237 ? 11.075 -12.638 1.436 1 94.06 237 GLU A N 1
ATOM 1849 C CA . GLU A 1 237 ? 11.902 -13.796 1.758 1 94.06 237 GLU A CA 1
ATOM 1850 C C . GLU A 1 237 ? 12.415 -14.477 0.492 1 94.06 237 GLU A C 1
ATOM 1852 O O . GLU A 1 237 ? 13.543 -14.974 0.461 1 94.06 237 GLU A O 1
ATOM 1857 N N . ASP A 1 238 ? 11.645 -14.488 -0.5 1 96.85 238 ASP A N 1
ATOM 1858 C CA . ASP A 1 238 ? 12.027 -15.094 -1.772 1 96.85 238 ASP A CA 1
ATOM 1859 C C . ASP A 1 238 ? 13.167 -14.319 -2.428 1 96.85 238 ASP A C 1
ATOM 1861 O O . ASP A 1 238 ? 14.035 -14.91 -3.075 1 96.85 238 ASP A O 1
ATOM 1865 N N . ALA A 1 239 ? 13.127 -13.015 -2.278 1 95.68 239 ALA A N 1
ATOM 1866 C CA . ALA A 1 239 ? 14.224 -12.213 -2.814 1 95.68 239 ALA A CA 1
ATOM 1867 C C . ALA A 1 239 ? 15.56 -12.637 -2.211 1 95.68 239 ALA A C 1
ATOM 1869 O O . ALA A 1 239 ? 16.541 -12.83 -2.933 1 95.68 239 ALA A O 1
ATOM 1870 N N . VAL A 1 240 ? 15.569 -12.838 -0.937 1 95.48 240 VAL A N 1
ATOM 1871 C CA . VAL A 1 240 ? 16.776 -13.269 -0.239 1 95.48 240 VAL A CA 1
ATOM 1872 C C . VAL A 1 240 ? 17.19 -14.654 -0.73 1 95.48 240 VAL A C 1
ATOM 1874 O O . VAL A 1 240 ? 18.366 -14.894 -1.011 1 95.48 240 VAL A O 1
ATOM 1877 N N . PHE A 1 241 ? 16.266 -15.53 -0.878 1 97.34 241 PHE A N 1
ATOM 1878 C CA . PHE A 1 241 ? 16.515 -16.893 -1.334 1 97.34 241 PHE A CA 1
ATOM 1879 C C . PHE A 1 241 ? 17.11 -16.894 -2.737 1 97.34 241 PHE A C 1
ATOM 1881 O O . PHE A 1 241 ? 18.16 -17.497 -2.971 1 97.34 241 PHE A O 1
ATOM 1888 N N . PHE A 1 242 ? 16.491 -16.2 -3.68 1 97.8 242 PHE A N 1
ATOM 1889 C CA . PHE A 1 242 ? 16.926 -16.236 -5.071 1 97.8 242 PHE A CA 1
ATOM 1890 C C . PHE A 1 242 ? 18.273 -15.543 -5.236 1 97.8 242 PHE A C 1
ATOM 1892 O O . PHE A 1 242 ? 19.112 -15.983 -6.025 1 97.8 242 PHE A O 1
ATOM 1899 N N . GLU A 1 243 ? 18.441 -14.479 -4.519 1 96.58 243 GLU A N 1
ATOM 1900 C CA . GLU A 1 243 ? 19.748 -13.832 -4.573 1 96.58 243 GLU A CA 1
ATOM 1901 C C . GLU A 1 243 ? 20.85 -14.773 -4.096 1 96.58 243 GLU A C 1
ATOM 1903 O O . GLU A 1 243 ? 21.938 -14.807 -4.676 1 96.58 243 GLU A O 1
ATOM 1908 N N . ARG A 1 244 ? 20.529 -15.467 -3.091 1 96.56 244 ARG A N 1
ATOM 1909 C CA . ARG A 1 244 ? 21.504 -16.398 -2.532 1 96.56 244 ARG A CA 1
ATOM 1910 C C . ARG A 1 244 ? 21.811 -17.524 -3.514 1 96.56 244 ARG A C 1
ATOM 1912 O O . ARG A 1 244 ? 22.976 -17.865 -3.732 1 96.56 244 ARG A O 1
ATOM 1919 N N . VAL A 1 245 ? 20.847 -18.014 -4.185 1 95.51 245 VAL A N 1
ATOM 1920 C CA . VAL A 1 245 ? 21.064 -19.265 -4.903 1 95.51 245 VAL A CA 1
ATOM 1921 C C . VAL A 1 245 ? 21.382 -18.972 -6.368 1 95.51 245 VAL A C 1
ATOM 1923 O O . VAL A 1 245 ? 22.025 -19.779 -7.043 1 95.51 245 VAL A O 1
ATOM 1926 N N . LEU A 1 246 ? 20.953 -17.858 -6.821 1 95.28 246 LEU A N 1
ATOM 1927 C CA . LEU A 1 246 ? 21.105 -17.603 -8.25 1 95.28 246 LEU A CA 1
ATOM 1928 C C . LEU A 1 246 ? 22.2 -16.572 -8.504 1 95.28 246 LEU A C 1
ATOM 1930 O O . LEU A 1 246 ? 22.551 -16.305 -9.656 1 95.28 246 LEU A O 1
ATOM 1934 N N . ASN A 1 247 ? 22.579 -15.993 -7.361 1 87.1 247 ASN A N 1
ATOM 1935 C CA . ASN A 1 247 ? 23.743 -15.135 -7.553 1 87.1 247 ASN A CA 1
ATOM 1936 C C . ASN A 1 247 ? 24.993 -15.95 -7.873 1 87.1 247 ASN A C 1
ATOM 1938 O O . ASN A 1 247 ? 25.578 -16.572 -6.984 1 87.1 247 ASN A O 1
ATOM 1942 N N . GLY A 1 248 ? 25.39 -16.062 -9.082 1 87.79 248 GLY A N 1
ATOM 1943 C CA . GLY A 1 248 ? 26.535 -16.832 -9.542 1 87.79 248 GLY A CA 1
ATOM 1944 C C . GLY A 1 248 ? 26.154 -18.185 -10.112 1 87.79 248 GLY A C 1
ATOM 1945 O O . GLY A 1 248 ? 27.025 -18.993 -10.443 1 87.79 248 GLY A O 1
ATOM 1946 N N . SER A 1 249 ? 24.894 -18.51 -10.006 1 94.62 249 SER A N 1
ATOM 1947 C CA . SER A 1 249 ? 24.345 -19.705 -10.639 1 94.62 249 SER A CA 1
ATOM 1948 C C . SER A 1 249 ? 23.079 -19.383 -11.425 1 94.62 249 SER A C 1
ATOM 1950 O O . SER A 1 249 ? 22.513 -18.297 -11.282 1 94.62 249 SER A O 1
ATOM 1952 N N . LYS A 1 250 ? 22.687 -20.341 -12.321 1 97.48 250 LYS A N 1
ATOM 1953 C CA . LYS A 1 250 ? 21.5 -20.134 -13.145 1 97.48 250 LYS A CA 1
ATOM 1954 C C . LYS A 1 250 ? 20.693 -21.422 -13.279 1 97.48 250 LYS A C 1
ATOM 1956 O O . LYS A 1 250 ? 21.214 -22.514 -13.047 1 97.48 250 LYS A O 1
ATOM 1961 N N . ILE A 1 251 ? 19.511 -21.237 -13.589 1 98.5 251 ILE A N 1
ATOM 1962 C CA . ILE A 1 251 ? 18.65 -22.365 -13.928 1 98.5 251 ILE A CA 1
ATOM 1963 C C . ILE A 1 251 ? 19.168 -23.047 -15.192 1 98.5 251 ILE A C 1
ATOM 1965 O O . ILE A 1 251 ? 19.361 -22.396 -16.222 1 98.5 251 ILE A O 1
ATOM 1969 N N . GLU A 1 252 ? 19.365 -24.325 -15.157 1 97.92 252 GLU A N 1
ATOM 1970 C CA . GLU A 1 252 ? 19.997 -25.083 -16.233 1 97.92 252 GLU A CA 1
ATOM 1971 C C . GLU A 1 252 ? 19.002 -25.396 -17.346 1 97.92 252 GLU A C 1
ATOM 1973 O O . GLU A 1 252 ? 19.363 -25.4 -18.525 1 97.92 252 GLU A O 1
ATOM 1978 N N . ALA A 1 253 ? 17.793 -25.719 -16.938 1 97.7 253 ALA A N 1
ATOM 1979 C CA . ALA A 1 253 ? 16.78 -26.067 -17.932 1 97.7 253 ALA A CA 1
ATOM 1980 C C . ALA A 1 253 ? 16.501 -24.893 -18.866 1 97.7 253 ALA A C 1
ATOM 1982 O O . ALA A 1 253 ? 16.446 -23.742 -18.427 1 97.7 253 ALA A O 1
ATOM 1983 N N . PRO A 1 254 ? 16.337 -25.141 -20.192 1 98.32 254 PRO A N 1
ATOM 1984 C CA . PRO A 1 254 ? 15.865 -24.063 -21.064 1 98.32 254 PRO A CA 1
ATOM 1985 C C . PRO A 1 254 ? 14.54 -23.464 -20.597 1 98.32 254 PRO A C 1
ATOM 1987 O O . PRO A 1 254 ? 13.655 -24.194 -20.141 1 98.32 254 PRO A O 1
ATOM 1990 N N . VAL A 1 255 ? 14.448 -22.124 -20.699 1 98.75 255 VAL A N 1
ATOM 1991 C CA . VAL A 1 255 ? 13.28 -21.411 -20.194 1 98.75 255 VAL A CA 1
ATOM 1992 C C . VAL A 1 255 ? 12.57 -20.701 -21.345 1 98.75 255 VAL A C 1
ATOM 1994 O O . VAL A 1 255 ? 13.213 -20.048 -22.17 1 98.75 255 VAL A O 1
ATOM 1997 N N . LEU A 1 256 ? 11.293 -20.901 -21.451 1 98.84 256 LEU A N 1
ATOM 1998 C CA . LEU A 1 256 ? 10.422 -20.057 -22.262 1 98.84 256 LEU A CA 1
ATOM 1999 C C . LEU A 1 256 ? 9.641 -19.082 -21.388 1 98.84 256 LEU A C 1
ATOM 2001 O O . LEU A 1 256 ? 8.933 -19.497 -20.468 1 98.84 256 LEU A O 1
ATOM 2005 N N . TYR A 1 257 ? 9.778 -17.824 -21.642 1 98.82 257 TYR A N 1
ATOM 2006 C CA . TYR A 1 257 ? 8.949 -16.817 -20.99 1 98.82 257 TYR A CA 1
ATOM 2007 C C . TYR A 1 257 ? 7.78 -16.414 -21.881 1 98.82 257 TYR A C 1
ATOM 2009 O O . TYR A 1 257 ? 7.961 -16.145 -23.071 1 98.82 257 TYR A O 1
ATOM 2017 N N . LEU A 1 258 ? 6.606 -16.371 -21.287 1 98.75 258 LEU A N 1
ATOM 2018 C CA . LEU A 1 258 ? 5.4 -15.897 -21.956 1 98.75 258 LEU A CA 1
ATOM 2019 C C . LEU A 1 258 ? 4.8 -14.706 -21.217 1 98.75 258 LEU A C 1
ATOM 2021 O O . LEU A 1 258 ? 4.578 -14.769 -20.006 1 98.75 258 LEU A O 1
ATOM 2025 N N . GLY A 1 259 ? 4.549 -13.648 -21.888 1 98.37 259 GLY A N 1
ATOM 2026 C CA . GLY A 1 259 ? 3.902 -12.479 -21.314 1 98.37 259 GLY A CA 1
ATOM 2027 C C . GLY A 1 259 ? 2.907 -11.825 -22.255 1 98.37 259 GLY A C 1
ATOM 2028 O O . GLY A 1 259 ? 3.11 -11.815 -23.471 1 98.37 259 GLY A O 1
ATOM 2029 N N . GLY A 1 260 ? 1.872 -11.31 -21.717 1 97.82 260 GLY A N 1
ATOM 2030 C CA . GLY A 1 260 ? 0.845 -10.67 -22.524 1 97.82 260 GLY A CA 1
ATOM 2031 C C . GLY A 1 260 ? 1.272 -9.322 -23.074 1 97.82 260 GLY A C 1
ATOM 2032 O O . GLY A 1 260 ? 1.962 -8.559 -22.395 1 97.82 260 GLY A O 1
ATOM 2033 N N . GLU A 1 261 ? 0.811 -9.008 -24.2 1 96.85 261 GLU A N 1
ATOM 2034 C CA . GLU A 1 261 ? 1.151 -7.752 -24.861 1 96.85 261 GLU A CA 1
ATOM 2035 C C . GLU A 1 261 ? 0.699 -6.552 -24.033 1 96.85 261 GLU A C 1
ATOM 2037 O O . GLU A 1 261 ? 1.336 -5.497 -24.059 1 96.85 261 GLU A O 1
ATOM 2042 N N . ALA A 1 262 ? -0.322 -6.662 -23.215 1 94.34 262 ALA A N 1
ATOM 2043 C CA . ALA A 1 262 ? -0.885 -5.561 -22.438 1 94.34 262 ALA A CA 1
ATOM 2044 C C . ALA A 1 262 ? -0.402 -5.607 -20.991 1 94.34 262 ALA A C 1
ATOM 2046 O O . ALA A 1 262 ? -0.928 -4.896 -20.131 1 94.34 262 ALA A O 1
ATOM 2047 N N . SER A 1 263 ? 0.542 -6.372 -20.672 1 94.11 263 SER A N 1
ATOM 2048 C CA . SER A 1 263 ? 1.023 -6.545 -19.306 1 94.11 263 SER A CA 1
ATOM 2049 C C . SER A 1 263 ? 2.546 -6.592 -19.258 1 94.11 263 SER A C 1
ATOM 2051 O O . SER A 1 263 ? 3.207 -5.553 -19.33 1 94.11 263 SER A O 1
ATOM 2053 N N . ALA A 1 264 ? 3.124 -7.788 -19.353 1 94.85 264 ALA A N 1
ATOM 2054 C CA . ALA A 1 264 ? 4.575 -7.945 -19.319 1 94.85 264 ALA A CA 1
ATOM 2055 C C . ALA A 1 264 ? 5.078 -8.669 -20.564 1 94.85 264 ALA A C 1
ATOM 2057 O O . ALA A 1 264 ? 5.517 -9.819 -20.487 1 94.85 264 ALA A O 1
ATOM 2058 N N . PRO A 1 265 ? 5.143 -7.988 -21.673 1 97.21 265 PRO A N 1
ATOM 2059 C CA . PRO A 1 265 ? 5.508 -8.639 -22.933 1 97.21 265 PRO A CA 1
ATOM 2060 C C . PRO A 1 265 ? 6.923 -9.212 -22.913 1 97.21 265 PRO A C 1
ATOM 2062 O O . PRO A 1 265 ? 7.742 -8.814 -22.081 1 97.21 265 PRO A O 1
ATOM 2065 N N . GLY A 1 266 ? 7.115 -10.152 -23.825 1 96.8 266 GLY A N 1
ATOM 2066 C CA . GLY A 1 266 ? 8.368 -10.888 -23.874 1 96.8 266 GLY A CA 1
ATOM 2067 C C . GLY A 1 266 ? 9.589 -9.988 -23.91 1 96.8 266 GLY A C 1
ATOM 2068 O O . GLY A 1 266 ? 10.565 -10.228 -23.197 1 96.8 266 GLY A O 1
ATOM 2069 N N . GLU A 1 267 ? 9.552 -8.98 -24.582 1 94.4 267 GLU A N 1
ATOM 2070 C CA . GLU A 1 267 ? 10.694 -8.085 -24.746 1 94.4 267 GLU A CA 1
ATOM 2071 C C . GLU A 1 267 ? 11.019 -7.361 -23.442 1 94.4 267 GLU A C 1
ATOM 2073 O O . GLU A 1 267 ? 12.184 -7.07 -23.162 1 94.4 267 GLU A O 1
ATOM 2078 N N . LEU A 1 268 ? 10.048 -7.078 -22.664 1 93.12 268 LEU A N 1
ATOM 2079 C CA . LEU A 1 268 ? 10.227 -6.375 -21.397 1 93.12 268 LEU A CA 1
ATOM 2080 C C . LEU A 1 268 ? 10.826 -7.3 -20.343 1 93.12 268 LEU A C 1
ATOM 2082 O O . LEU A 1 268 ? 11.705 -6.893 -19.581 1 93.12 268 LEU A O 1
ATOM 2086 N N . ALA A 1 269 ? 10.381 -8.493 -20.29 1 93.99 269 ALA A N 1
ATOM 2087 C CA . ALA A 1 269 ? 10.715 -9.376 -19.175 1 93.99 269 ALA A CA 1
ATOM 2088 C C . ALA A 1 269 ? 11.968 -10.192 -19.477 1 93.99 269 ALA A C 1
ATOM 2090 O O . ALA A 1 269 ? 12.621 -10.701 -18.563 1 93.99 269 ALA A O 1
ATOM 2091 N N . LYS A 1 270 ? 12.35 -10.368 -20.764 1 96.62 270 LYS A N 1
ATOM 2092 C CA . LYS A 1 270 ? 13.442 -11.246 -21.174 1 96.62 270 LYS A CA 1
ATOM 2093 C C . LYS A 1 270 ? 14.736 -10.89 -20.447 1 96.62 270 LYS A C 1
ATOM 2095 O O . LYS A 1 270 ? 15.415 -11.769 -19.912 1 96.62 270 LYS A O 1
ATOM 2100 N N . PRO A 1 271 ? 15.13 -9.62 -20.34 1 96.29 271 PRO A N 1
ATOM 2101 C CA . PRO A 1 271 ? 16.384 -9.288 -19.66 1 96.29 271 PRO A CA 1
ATOM 2102 C C . PRO A 1 271 ? 16.403 -9.743 -18.202 1 96.29 271 PRO A C 1
ATOM 2104 O O . PRO A 1 271 ? 17.46 -10.101 -17.677 1 96.29 271 PRO A O 1
ATOM 2107 N N . TYR A 1 272 ? 15.295 -9.744 -17.558 1 96.44 272 TYR A N 1
ATOM 2108 C CA . TYR A 1 272 ? 15.237 -10.184 -16.168 1 96.44 272 TYR A CA 1
ATOM 2109 C C . TYR A 1 272 ? 15.495 -11.682 -16.059 1 96.44 272 TYR A C 1
ATOM 2111 O O . TYR A 1 272 ? 16.243 -12.128 -15.186 1 96.44 272 TYR A O 1
ATOM 2119 N N . TRP A 1 273 ? 14.975 -12.43 -16.96 1 97.72 273 TRP A N 1
ATOM 2120 C CA . TRP A 1 273 ? 15.109 -13.881 -16.893 1 97.72 273 TRP A CA 1
ATOM 2121 C C . TRP A 1 273 ? 16.471 -14.327 -17.415 1 97.72 273 TRP A C 1
ATOM 2123 O O . TRP A 1 273 ? 16.993 -15.364 -17 1 97.72 273 TRP A O 1
ATOM 2133 N N . GLU A 1 274 ? 17.092 -13.525 -18.268 1 97.56 274 GLU A N 1
ATOM 2134 C CA . GLU A 1 274 ? 18.436 -13.83 -18.748 1 97.56 274 GLU A CA 1
ATOM 2135 C C . GLU A 1 274 ? 19.459 -13.74 -17.619 1 97.56 274 GLU A C 1
ATOM 2137 O O . GLU A 1 274 ? 20.53 -14.345 -17.695 1 97.56 274 GLU A O 1
ATOM 2142 N N . LYS A 1 275 ? 19.083 -13.046 -16.591 1 96.47 275 LYS A N 1
ATOM 2143 C CA . LYS A 1 275 ? 19.963 -12.943 -15.431 1 96.47 275 LYS A CA 1
ATOM 2144 C C . LYS A 1 275 ? 19.946 -14.231 -14.613 1 96.47 275 LYS A C 1
ATOM 2146 O O . LYS A 1 275 ? 20.897 -14.522 -13.883 1 96.47 275 LYS A O 1
ATOM 2151 N N . VAL A 1 276 ? 18.865 -15.046 -14.789 1 98.06 276 VAL A N 1
ATOM 2152 C CA . VAL A 1 276 ? 18.682 -16.099 -13.795 1 98.06 276 VAL A CA 1
ATOM 2153 C C . VAL A 1 276 ? 18.625 -17.459 -14.487 1 98.06 276 VAL A C 1
ATOM 2155 O O . VAL A 1 276 ? 18.591 -18.499 -13.824 1 98.06 276 VAL A O 1
ATOM 2158 N N . ALA A 1 277 ? 18.607 -17.53 -15.819 1 98.37 277 ALA A N 1
ATOM 2159 C CA . ALA A 1 277 ? 18.537 -18.785 -16.563 1 98.37 277 ALA A CA 1
ATOM 2160 C C . ALA A 1 277 ? 19.581 -18.821 -17.676 1 98.37 277 ALA A C 1
ATOM 2162 O O . ALA A 1 277 ? 19.91 -17.786 -18.261 1 98.37 277 ALA A O 1
ATOM 2163 N N . LYS A 1 278 ? 20.086 -19.969 -18.056 1 97.62 278 LYS A N 1
ATOM 2164 C CA . LYS A 1 278 ? 21.17 -20.137 -19.019 1 97.62 278 LYS A CA 1
ATOM 2165 C C . LYS A 1 278 ? 20.682 -19.899 -20.445 1 97.62 278 LYS A C 1
ATOM 2167 O O . LYS A 1 278 ? 21.435 -19.414 -21.292 1 97.62 278 LYS A O 1
ATOM 2172 N N . SER A 1 279 ? 19.483 -20.303 -20.68 1 97.99 279 SER A N 1
ATOM 2173 C CA . SER A 1 279 ? 18.863 -20.165 -21.994 1 97.99 279 SER A CA 1
ATOM 2174 C C . SER A 1 279 ? 17.421 -19.682 -21.877 1 97.99 279 SER A C 1
ATOM 2176 O O . SER A 1 279 ? 16.587 -20.347 -21.259 1 97.99 279 SER A O 1
ATOM 2178 N N . VAL A 1 280 ? 17.162 -18.501 -22.506 1 98.37 280 VAL A N 1
ATOM 2179 C CA . VAL A 1 280 ? 15.835 -17.909 -22.378 1 98.37 280 VAL A CA 1
ATOM 2180 C C . VAL A 1 280 ? 15.298 -17.54 -23.758 1 98.37 280 VAL A C 1
ATOM 2182 O O . VAL A 1 280 ? 15.985 -16.881 -24.543 1 98.37 280 VAL A O 1
ATOM 2185 N N . THR A 1 281 ? 14.198 -18.069 -24.098 1 98.15 281 THR A N 1
ATOM 2186 C CA . THR A 1 281 ? 13.353 -17.562 -25.174 1 98.15 281 THR A CA 1
ATOM 2187 C C . THR A 1 281 ? 12.144 -16.823 -24.608 1 98.15 281 THR A C 1
ATOM 2189 O O . THR A 1 281 ? 11.587 -17.224 -23.584 1 98.15 281 THR A O 1
ATOM 2192 N N . ALA A 1 282 ? 11.765 -15.743 -25.256 1 98.59 282 ALA A N 1
ATOM 2193 C CA . ALA A 1 282 ? 10.625 -14.962 -24.782 1 98.59 282 ALA A CA 1
ATOM 2194 C C . ALA A 1 282 ? 9.631 -14.703 -25.911 1 98.59 282 ALA A C 1
ATOM 2196 O O . ALA A 1 282 ? 10.028 -14.431 -27.046 1 98.59 282 ALA A O 1
ATOM 2197 N N . VAL A 1 283 ? 8.378 -14.806 -25.601 1 98.64 283 VAL A N 1
ATOM 2198 C CA . VAL A 1 283 ? 7.299 -14.618 -26.565 1 98.64 283 VAL A CA 1
ATOM 2199 C C . VAL A 1 283 ? 6.224 -13.712 -25.967 1 98.64 283 VAL A C 1
ATOM 2201 O O . VAL A 1 283 ? 5.891 -13.83 -24.786 1 98.64 283 VAL A O 1
ATOM 2204 N N . THR A 1 284 ? 5.719 -12.794 -26.79 1 98.71 284 THR A N 1
ATOM 2205 C CA . THR A 1 284 ? 4.587 -11.954 -26.417 1 98.71 284 THR A CA 1
ATOM 2206 C C . THR A 1 284 ? 3.274 -12.579 -26.88 1 98.71 284 THR A C 1
ATOM 2208 O O . THR A 1 284 ? 3.137 -12.959 -28.045 1 98.71 284 THR A O 1
ATOM 2211 N N . ILE A 1 285 ? 2.342 -12.763 -25.976 1 98.52 285 ILE A N 1
ATOM 2212 C CA . ILE A 1 285 ? 1.014 -13.281 -26.285 1 98.52 285 ILE A CA 1
ATOM 2213 C C . ILE A 1 285 ? 0.168 -12.182 -26.925 1 98.52 285 ILE A C 1
ATOM 2215 O O . ILE A 1 285 ? -0.137 -11.173 -26.286 1 98.52 285 ILE A O 1
ATOM 2219 N N . PRO A 1 286 ? -0.176 -12.377 -28.132 1 97.71 286 PRO A N 1
ATOM 2220 C CA . PRO A 1 286 ? -1.02 -11.351 -28.749 1 97.71 286 PRO A CA 1
ATOM 2221 C C . PRO A 1 286 ? -2.406 -11.267 -28.113 1 97.71 286 PRO A C 1
ATOM 2223 O O . PRO A 1 286 ? -2.987 -12.294 -27.751 1 97.71 286 PRO A O 1
ATOM 2226 N N . GLU A 1 287 ? -2.922 -10.093 -27.966 1 95.8 287 GLU A N 1
ATOM 2227 C CA . GLU A 1 287 ? -4.247 -9.843 -27.408 1 95.8 287 GLU A CA 1
ATOM 2228 C C . GLU A 1 287 ? -4.394 -10.477 -26.028 1 95.8 287 GLU A C 1
ATOM 2230 O O . GLU A 1 287 ? -5.445 -11.034 -25.703 1 95.8 287 GLU A O 1
ATOM 2235 N N . GLY A 1 288 ? -3.267 -10.538 -25.359 1 96.75 288 GLY A N 1
ATOM 2236 C CA . GLY A 1 288 ? -3.252 -11.096 -24.016 1 96.75 288 GLY A CA 1
ATOM 2237 C C . GLY A 1 288 ? -2.737 -10.124 -22.972 1 96.75 288 GLY A C 1
ATOM 2238 O O . GLY A 1 288 ? -1.885 -9.283 -23.265 1 96.75 288 GLY A O 1
ATOM 2239 N N . GLY A 1 289 ? -3.317 -10.212 -21.846 1 96.53 289 GLY A N 1
ATOM 2240 C CA . GLY A 1 289 ? -2.788 -9.57 -20.653 1 96.53 289 GLY A CA 1
ATOM 2241 C C . GLY A 1 289 ? -2.224 -10.553 -19.646 1 96.53 289 GLY A C 1
ATOM 2242 O O . GLY A 1 289 ? -1.616 -11.557 -20.023 1 96.53 289 GLY A O 1
ATOM 2243 N N . HIS A 1 290 ? -2.353 -10.213 -18.37 1 96.33 290 HIS A N 1
ATOM 2244 C CA . HIS A 1 290 ? -1.773 -11.014 -17.297 1 96.33 290 HIS A CA 1
ATOM 2245 C C . HIS A 1 290 ? -2.475 -12.362 -17.175 1 96.33 290 HIS A C 1
ATOM 2247 O O . HIS A 1 290 ? -1.906 -13.316 -16.641 1 96.33 290 HIS A O 1
ATOM 2253 N N . TRP A 1 291 ? -3.662 -12.484 -17.67 1 97.27 291 TRP A N 1
ATOM 2254 C CA . TRP A 1 291 ? -4.522 -13.637 -17.425 1 97.27 291 TRP A CA 1
ATOM 2255 C C . TRP A 1 291 ? -4.496 -14.597 -18.61 1 97.27 291 TRP A C 1
ATOM 2257 O O . TRP A 1 291 ? -5.521 -14.824 -19.256 1 97.27 291 TRP A O 1
ATOM 2267 N N . ILE A 1 292 ? -3.433 -15.298 -18.709 1 95.79 292 ILE A N 1
ATOM 2268 C CA . ILE A 1 292 ? -3.063 -16.037 -19.91 1 95.79 292 ILE A CA 1
ATOM 2269 C C . ILE A 1 292 ? -4.032 -17.198 -20.122 1 95.79 292 ILE A C 1
ATOM 2271 O O . ILE A 1 292 ? -4.251 -17.634 -21.255 1 95.79 292 ILE A O 1
ATOM 2275 N N . GLY A 1 293 ? -4.607 -17.721 -19.069 1 95.54 293 GLY A N 1
ATOM 2276 C CA . GLY A 1 293 ? -5.556 -18.817 -19.178 1 95.54 293 GLY A CA 1
ATOM 2277 C C . GLY A 1 293 ? -6.887 -18.398 -19.772 1 95.54 293 GLY A C 1
ATOM 2278 O O . GLY A 1 293 ? -7.647 -19.237 -20.26 1 95.54 293 GLY A O 1
ATOM 2279 N N . ASP A 1 294 ? -7.106 -17.091 -19.788 1 95.21 294 ASP A N 1
ATOM 2280 C CA . ASP A 1 294 ? -8.407 -16.595 -20.228 1 95.21 294 ASP A CA 1
ATOM 2281 C C . ASP A 1 294 ? -8.264 -15.676 -21.438 1 95.21 294 ASP A C 1
ATOM 2283 O O . ASP A 1 294 ? -9.24 -15.414 -22.144 1 95.21 294 ASP A O 1
ATOM 2287 N N . GLU A 1 295 ? -7.016 -15.25 -21.6 1 95.95 295 GLU A N 1
ATOM 2288 C CA . GLU A 1 295 ? -6.768 -14.334 -22.709 1 95.95 295 GLU A CA 1
ATOM 2289 C C . GLU A 1 295 ? -5.828 -14.956 -23.738 1 95.95 295 GLU A C 1
ATOM 2291 O O . GLU A 1 295 ? -4.61 -14.967 -23.547 1 95.95 295 GLU A O 1
ATOM 2296 N N . ASN A 1 296 ? -6.334 -15.539 -24.773 1 96.47 296 ASN A N 1
ATOM 2297 C CA . ASN A 1 296 ? -5.669 -16.21 -25.885 1 96.47 296 ASN A CA 1
ATOM 2298 C C . ASN A 1 296 ? -5.013 -17.514 -25.441 1 96.47 296 ASN A C 1
ATOM 2300 O O . ASN A 1 296 ? -3.831 -17.741 -25.706 1 96.47 296 ASN A O 1
ATOM 2304 N N . PRO A 1 297 ? -5.769 -18.349 -24.731 1 97.65 297 PRO A N 1
ATOM 2305 C CA . PRO A 1 297 ? -5.214 -19.594 -24.194 1 97.65 297 PRO A CA 1
ATOM 2306 C C . PRO A 1 297 ? -4.744 -20.55 -25.287 1 97.65 297 PRO A C 1
ATOM 2308 O O . PRO A 1 297 ? -3.813 -21.331 -25.071 1 97.65 297 PRO A O 1
ATOM 2311 N N . GLY A 1 298 ? -5.35 -20.524 -26.45 1 98.13 298 GLY A N 1
ATOM 2312 C CA . GLY A 1 298 ? -4.899 -21.353 -27.556 1 98.13 298 GLY A CA 1
ATOM 2313 C C . GLY A 1 298 ? -3.477 -21.049 -27.989 1 98.13 298 GLY A C 1
ATOM 2314 O O . GLY A 1 298 ? -2.675 -21.963 -28.19 1 98.13 298 GLY A O 1
ATOM 2315 N N . PHE A 1 299 ? -3.203 -19.771 -28.137 1 98.53 299 PHE A N 1
ATOM 2316 C CA . PHE A 1 299 ? -1.853 -19.348 -28.489 1 98.53 299 PHE A CA 1
ATOM 2317 C C . PHE A 1 299 ? -0.851 -19.803 -27.434 1 98.53 299 PHE A C 1
ATOM 2319 O O . PHE A 1 299 ? 0.229 -20.296 -27.768 1 98.53 299 PHE A O 1
ATOM 2326 N N . VAL A 1 300 ? -1.192 -19.649 -26.169 1 98.76 300 VAL A N 1
ATOM 2327 C CA . VAL A 1 300 ? -0.32 -20.036 -25.064 1 98.76 300 VAL A CA 1
ATOM 2328 C C . VAL A 1 300 ? -0.046 -21.537 -25.123 1 98.76 300 VAL A C 1
ATOM 2330 O O . VAL A 1 300 ? 1.107 -21.967 -25.046 1 98.76 300 VAL A O 1
ATOM 2333 N N . ALA A 1 301 ? -1.077 -22.344 -25.295 1 98.72 301 ALA A N 1
ATOM 2334 C CA . ALA A 1 301 ? -0.921 -23.794 -25.37 1 98.72 301 ALA A CA 1
ATOM 2335 C C . ALA A 1 301 ? -0.035 -24.191 -26.548 1 98.72 301 ALA A C 1
ATOM 2337 O O . ALA A 1 301 ? 0.795 -25.095 -26.431 1 98.72 301 ALA A O 1
ATOM 2338 N N . GLU A 1 302 ? -0.222 -23.53 -27.588 1 98.54 302 GLU A N 1
ATOM 2339 C CA . GLU A 1 302 ? 0.58 -23.806 -28.776 1 98.54 302 GLU A CA 1
ATOM 2340 C C . GLU A 1 302 ? 2.059 -23.528 -28.52 1 98.54 302 GLU A C 1
ATOM 2342 O O . GLU A 1 302 ? 2.919 -24.334 -28.881 1 98.54 302 GLU A O 1
ATOM 2347 N N . GLN A 1 303 ? 2.383 -22.391 -27.916 1 98.62 303 GLN A N 1
ATOM 2348 C CA . GLN A 1 303 ? 3.767 -22.03 -27.631 1 98.62 303 GLN A CA 1
ATOM 2349 C C . GLN A 1 303 ? 4.407 -23.022 -26.664 1 98.62 303 GLN A C 1
ATOM 2351 O O . GLN A 1 303 ? 5.562 -23.414 -26.843 1 98.62 303 GLN A O 1
ATOM 2356 N N . ILE A 1 304 ? 3.631 -23.409 -25.671 1 98.61 304 ILE A N 1
ATOM 2357 C CA . ILE A 1 304 ? 4.116 -24.387 -24.703 1 98.61 304 ILE A CA 1
ATOM 2358 C C . ILE A 1 304 ? 4.356 -25.725 -25.399 1 98.61 304 ILE A C 1
ATOM 2360 O O . ILE A 1 304 ? 5.416 -26.334 -25.237 1 98.61 304 ILE A O 1
ATOM 2364 N N . GLY A 1 305 ? 3.392 -26.179 -26.193 1 97.68 305 GLY A N 1
ATOM 2365 C CA . GLY A 1 305 ? 3.505 -27.433 -26.92 1 97.68 305 GLY A CA 1
ATOM 2366 C C . GLY A 1 305 ? 4.697 -27.473 -27.858 1 97.68 305 GLY A C 1
ATOM 2367 O O . GLY A 1 305 ? 5.397 -28.484 -27.938 1 97.68 305 GLY A O 1
ATOM 2368 N N . GLU A 1 306 ? 4.918 -26.367 -28.568 1 97.54 306 GLU A N 1
ATOM 2369 C CA . GLU A 1 306 ? 6.046 -26.287 -29.491 1 97.54 306 GLU A CA 1
ATOM 2370 C C . GLU A 1 306 ? 7.376 -26.327 -28.743 1 97.54 306 GLU A C 1
ATOM 2372 O O . GLU A 1 306 ? 8.293 -27.052 -29.136 1 97.54 306 GLU A O 1
ATOM 2377 N N . PHE A 1 307 ? 7.503 -25.627 -27.723 1 98.2 307 PHE A N 1
ATOM 2378 C CA . PHE A 1 307 ? 8.734 -25.531 -26.948 1 98.2 307 PHE A CA 1
ATOM 2379 C C . PHE A 1 307 ? 9.086 -26.875 -26.323 1 98.2 307 PHE A C 1
ATOM 2381 O O . PHE A 1 307 ? 10.244 -27.299 -26.36 1 98.2 307 PHE A O 1
ATOM 2388 N N . PHE A 1 308 ? 8.024 -27.553 -25.706 1 97.54 308 PHE A N 1
ATOM 2389 C CA . PHE A 1 308 ? 8.257 -28.844 -25.07 1 97.54 308 PHE A CA 1
ATOM 2390 C C . PHE A 1 308 ? 8.408 -29.943 -26.115 1 97.54 308 PHE A C 1
ATOM 2392 O O . PHE A 1 308 ? 9.104 -30.934 -25.885 1 97.54 308 PHE A O 1
ATOM 2399 N N . GLY A 1 309 ? 7.753 -29.831 -27.243 1 94.2 309 GLY A N 1
ATOM 2400 C CA . GLY A 1 309 ? 7.755 -30.84 -28.291 1 94.2 309 GLY A CA 1
ATOM 2401 C C . GLY A 1 309 ? 9.142 -31.148 -28.821 1 94.2 309 GLY A C 1
ATOM 2402 O O . GLY A 1 309 ? 9.394 -32.25 -29.314 1 94.2 309 GLY A O 1
ATOM 2403 N N . GLU A 1 310 ? 10.01 -30.248 -28.697 1 89.26 310 GLU A N 1
ATOM 2404 C CA . GLU A 1 310 ? 11.372 -30.389 -29.205 1 89.26 310 GLU A CA 1
ATOM 2405 C C . GLU A 1 310 ? 12.097 -31.548 -28.527 1 89.26 310 GLU A C 1
ATOM 2407 O O . GLU A 1 310 ? 13.011 -32.138 -29.106 1 89.26 310 GLU A O 1
ATOM 2412 N N . VAL A 1 311 ? 11.665 -31.889 -27.237 1 88.55 311 VAL A N 1
ATOM 2413 C CA . VAL A 1 311 ? 12.418 -32.903 -26.506 1 88.55 311 VAL A CA 1
ATOM 2414 C C . VAL A 1 311 ? 11.457 -33.926 -25.904 1 88.55 311 VAL A C 1
ATOM 2416 O O . VAL A 1 311 ? 11.829 -34.681 -25.003 1 88.55 311 VAL A O 1
ATOM 2419 N N . ARG A 1 312 ? 10.29 -33.945 -26.283 1 87.62 312 ARG A N 1
ATOM 2420 C CA . ARG A 1 312 ? 9.225 -34.742 -25.682 1 87.62 312 ARG A CA 1
ATOM 2421 C C . ARG A 1 312 ? 9.568 -36.228 -25.717 1 87.62 312 ARG A C 1
ATOM 2423 O O . ARG A 1 312 ? 9.323 -36.95 -24.748 1 87.62 312 ARG A O 1
ATOM 2430 N N . GLU A 1 313 ? 10.142 -36.636 -26.782 1 84.32 313 GLU A N 1
ATOM 2431 C CA . GLU A 1 313 ? 10.434 -38.054 -26.97 1 84.32 313 GLU A CA 1
ATOM 2432 C C . GLU A 1 313 ? 11.48 -38.539 -25.97 1 84.32 313 GLU A C 1
ATOM 2434 O O . GLU A 1 313 ? 11.521 -39.724 -25.632 1 84.32 313 GLU A O 1
ATOM 2439 N N . GLY A 1 314 ? 12.18 -37.678 -25.396 1 84.62 314 GLY A N 1
ATOM 2440 C CA . GLY A 1 314 ? 13.238 -38.053 -24.471 1 84.62 314 GLY A CA 1
ATOM 2441 C C . GLY A 1 314 ? 12.769 -38.138 -23.031 1 84.62 314 GLY A C 1
ATOM 2442 O O . GLY A 1 314 ? 13.524 -38.553 -22.15 1 84.62 314 GLY A O 1
ATOM 2443 N N . VAL A 1 315 ? 11.485 -37.888 -22.785 1 90.83 315 VAL A N 1
ATOM 2444 C CA . VAL A 1 315 ? 10.943 -37.908 -21.431 1 90.83 315 VAL A CA 1
ATOM 2445 C C . VAL A 1 315 ? 9.9 -39.017 -21.307 1 90.83 315 VAL A C 1
ATOM 2447 O O . VAL A 1 315 ? 8.891 -39.01 -22.016 1 90.83 315 VAL A O 1
ATOM 2450 N N . PRO A 1 316 ? 10.093 -39.882 -20.427 1 88.55 316 PRO A N 1
ATOM 2451 C CA . PRO A 1 316 ? 9.174 -41.016 -20.304 1 88.55 316 PRO A CA 1
ATOM 2452 C C . PRO A 1 316 ? 7.783 -40.6 -19.832 1 88.55 316 PRO A C 1
ATOM 2454 O O . PRO A 1 316 ? 7.645 -39.624 -19.089 1 88.55 316 PRO A O 1
ATOM 2457 N N . ALA A 1 317 ? 6.859 -41.366 -20.187 1 89.22 317 ALA A N 1
ATOM 2458 C CA . ALA A 1 317 ? 5.474 -41.133 -19.785 1 89.22 317 ALA A CA 1
ATOM 2459 C C . ALA A 1 317 ? 5.291 -41.367 -18.288 1 89.22 317 ALA A C 1
ATOM 2461 O O . ALA A 1 317 ? 6.011 -42.167 -17.686 1 89.22 317 ALA A O 1
ATOM 2462 N N . ALA A 1 318 ? 4.355 -40.621 -17.498 1 85.34 318 ALA A N 1
ATOM 2463 C CA . ALA A 1 318 ? 4.133 -40.697 -16.057 1 85.34 318 ALA A CA 1
ATOM 2464 C C . ALA A 1 318 ? 3.283 -41.913 -15.696 1 85.34 318 ALA A C 1
ATOM 2466 O O . ALA A 1 318 ? 3.328 -42.396 -14.562 1 85.34 318 ALA A O 1
ATOM 2467 N N . GLY A 1 319 ? 2.764 -42.735 -16.503 1 78.11 319 GLY A N 1
ATOM 2468 C CA . GLY A 1 319 ? 1.944 -43.916 -16.286 1 78.11 319 GLY A CA 1
ATOM 2469 C C . GLY A 1 319 ? 0.766 -43.664 -15.364 1 78.11 319 GLY A C 1
ATOM 2470 O O . GLY A 1 319 ? 0.353 -44.554 -14.618 1 78.11 319 GLY A O 1
ATOM 2471 N N . LEU A 1 320 ? 0.258 -42.409 -15.154 1 81.35 320 LEU A 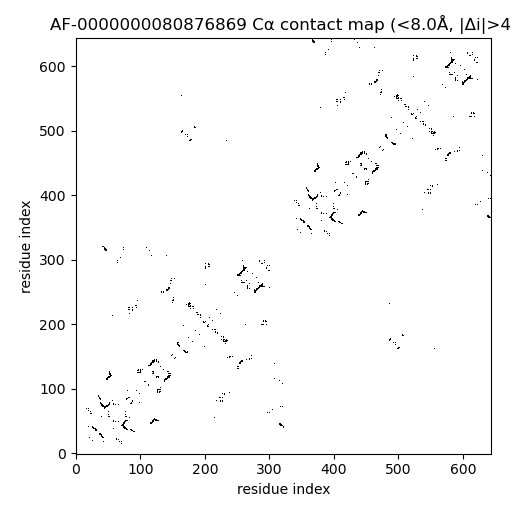N 1
ATOM 2472 C CA . LEU A 1 320 ? -0.899 -42.133 -14.309 1 81.35 320 LEU A CA 1
ATOM 2473 C C . LEU A 1 320 ? -2.185 -42.608 -14.977 1 81.35 320 LEU A C 1
ATOM 2475 O O . LEU A 1 320 ? -2.347 -42.469 -16.192 1 81.35 320 LEU A O 1
ATOM 2479 N N . VAL A 1 321 ? -2.771 -43.598 -14.414 1 69.85 321 VAL A N 1
ATOM 2480 C CA . VAL A 1 321 ? -3.975 -44.189 -14.989 1 69.85 321 VAL A CA 1
ATOM 2481 C C . VAL A 1 321 ? -5.191 -43.34 -14.628 1 69.85 321 VAL A C 1
ATOM 2483 O O . VAL A 1 321 ? -5.338 -42.911 -13.481 1 69.85 321 VAL A O 1
ATOM 2486 N N . ASN A 1 322 ? -5.97 -42.801 -15.594 1 62.18 322 ASN A N 1
ATOM 2487 C CA . ASN A 1 322 ? -7.222 -42.065 -15.462 1 62.18 322 ASN A CA 1
ATOM 2488 C C . ASN A 1 322 ? -8.333 -42.944 -14.895 1 62.18 322 ASN A C 1
ATOM 2490 O O . ASN A 1 322 ? -8.364 -44.15 -15.146 1 62.18 322 ASN A O 1
ATOM 2494 N N . MET B 1 1 ? 14.265 68.605 62.106 1 32.76 1 MET B N 1
ATOM 2495 C CA . MET B 1 1 ? 14.624 67.821 60.927 1 32.76 1 MET B CA 1
ATOM 2496 C C . MET B 1 1 ? 13.712 66.608 60.782 1 32.76 1 MET B C 1
ATOM 2498 O O . MET B 1 1 ? 13.856 65.627 61.513 1 32.76 1 MET B O 1
ATOM 2502 N N . MET B 1 2 ? 12.42 66.784 60.385 1 37.98 2 MET B N 1
ATOM 2503 C CA . MET B 1 2 ? 11.347 65.832 60.112 1 37.98 2 MET B CA 1
ATOM 2504 C C . MET B 1 2 ? 11.702 64.935 58.931 1 37.98 2 MET B C 1
ATOM 2506 O O . MET B 1 2 ? 11.985 65.426 57.837 1 37.98 2 MET B O 1
ATOM 2510 N N . LEU B 1 3 ? 12.26 63.704 59.176 1 41.85 3 LEU B N 1
ATOM 2511 C CA . LEU B 1 3 ? 12.58 62.635 58.236 1 41.85 3 LEU B CA 1
ATOM 2512 C C . LEU B 1 3 ? 11.334 62.181 57.484 1 41.85 3 LEU B C 1
ATOM 2514 O O . LEU B 1 3 ? 10.394 61.66 58.089 1 41.85 3 LEU B O 1
ATOM 2518 N N . ALA B 1 4 ? 10.924 62.835 56.38 1 45.68 4 ALA B N 1
ATOM 2519 C CA . ALA B 1 4 ? 9.916 62.365 55.432 1 45.68 4 ALA B CA 1
ATOM 2520 C C . ALA B 1 4 ? 10.291 60.999 54.866 1 45.68 4 ALA B C 1
ATOM 2522 O O . ALA B 1 4 ? 11.32 60.857 54.201 1 45.68 4 ALA B O 1
ATOM 2523 N N . LEU B 1 5 ? 9.887 59.882 55.479 1 43.19 5 LEU B N 1
ATOM 2524 C CA . LEU B 1 5 ? 9.979 58.533 54.93 1 43.19 5 LEU B CA 1
ATOM 2525 C C . LEU B 1 5 ? 9.216 58.429 53.614 1 43.19 5 LEU B C 1
ATOM 2527 O O . LEU B 1 5 ? 8 58.63 53.579 1 43.19 5 LEU B O 1
ATOM 2531 N N . ALA B 1 6 ? 9.872 58.702 52.478 1 44.02 6 ALA B N 1
ATOM 2532 C CA . ALA B 1 6 ? 9.294 58.402 51.171 1 44.02 6 ALA B CA 1
ATOM 2533 C C . ALA B 1 6 ? 8.994 56.912 51.033 1 44.02 6 ALA B C 1
ATOM 2535 O O . ALA B 1 6 ? 9.901 56.08 51.11 1 44.02 6 ALA B O 1
ATOM 2536 N N . ILE B 1 7 ? 7.823 56.449 51.373 1 40.99 7 ILE B N 1
ATOM 2537 C CA . ILE B 1 7 ? 7.361 55.104 51.049 1 40.99 7 ILE B CA 1
ATOM 2538 C C . ILE B 1 7 ? 7.384 54.901 49.535 1 40.99 7 ILE B C 1
ATOM 2540 O O . ILE B 1 7 ? 6.718 55.629 48.795 1 40.99 7 ILE B O 1
ATOM 2544 N N . THR B 1 8 ? 8.455 54.384 48.989 1 38.37 8 THR B N 1
ATOM 2545 C CA . THR B 1 8 ? 8.453 53.938 47.6 1 38.37 8 THR B CA 1
ATOM 2546 C C . THR B 1 8 ? 7.359 52.901 47.366 1 38.37 8 THR B C 1
ATOM 2548 O O . THR B 1 8 ? 7.368 51.831 47.98 1 38.37 8 THR B O 1
ATOM 2551 N N . LEU B 1 9 ? 6.145 53.245 47.004 1 41.8 9 LEU B N 1
ATOM 2552 C CA . LEU B 1 9 ? 5.159 52.306 46.482 1 41.8 9 LEU B CA 1
ATOM 2553 C C . LEU B 1 9 ? 5.731 51.512 45.312 1 41.8 9 LEU B C 1
ATOM 2555 O O . LEU B 1 9 ? 5.998 52.073 44.247 1 41.8 9 LEU B O 1
ATOM 2559 N N . THR B 1 10 ? 6.503 50.515 45.587 1 40.32 10 THR B N 1
ATOM 2560 C CA . THR B 1 10 ? 6.772 49.575 44.505 1 40.32 10 THR B CA 1
ATOM 2561 C C . THR B 1 10 ? 5.469 49.068 43.893 1 40.32 10 THR B C 1
ATOM 2563 O O . THR B 1 10 ? 4.649 48.458 44.582 1 40.32 10 THR B O 1
ATOM 2566 N N . ALA B 1 11 ? 4.883 49.741 42.92 1 42 11 ALA B N 1
ATOM 2567 C CA . ALA B 1 11 ? 3.827 49.155 42.098 1 42 11 ALA B CA 1
ATOM 2568 C C . ALA B 1 11 ? 4.186 47.733 41.676 1 42 11 ALA B C 1
ATOM 2570 O O . ALA B 1 11 ? 5.131 47.526 40.911 1 42 11 ALA B O 1
ATOM 2571 N N . LEU B 1 12 ? 3.975 46.759 42.524 1 41.39 12 LEU B N 1
ATOM 2572 C CA . LEU B 1 12 ? 3.923 45.406 41.981 1 41.39 12 LEU B CA 1
ATOM 2573 C C . LEU B 1 12 ? 3.04 45.352 40.739 1 41.39 12 LEU B C 1
ATOM 2575 O O . LEU B 1 12 ? 1.82 45.51 40.832 1 41.39 12 LEU B O 1
ATOM 2579 N N . LEU B 1 13 ? 3.526 45.792 39.648 1 37.94 13 LEU B N 1
ATOM 2580 C CA . LEU B 1 13 ? 2.843 45.384 38.425 1 37.94 13 LEU B CA 1
ATOM 2581 C C . LEU B 1 13 ? 2.483 43.903 38.473 1 37.94 13 LEU B C 1
ATOM 2583 O O . LEU B 1 13 ? 3.366 43.043 38.435 1 37.94 13 LEU B O 1
ATOM 2587 N N . PHE B 1 14 ? 1.519 43.518 39.307 1 37.78 14 PHE B N 1
ATOM 2588 C CA . PHE B 1 14 ? 0.931 42.214 39.022 1 37.78 14 PHE B CA 1
ATOM 2589 C C . PHE B 1 14 ? 0.797 41.999 37.519 1 37.78 14 PHE B C 1
ATOM 2591 O O . PHE B 1 14 ? 0.005 42.673 36.858 1 37.78 14 PHE B O 1
ATOM 2598 N N . SER B 1 15 ? 1.85 41.729 36.9 1 38.23 15 SER B N 1
ATOM 2599 C CA . SER B 1 15 ? 1.609 41.149 35.583 1 38.23 15 SER B CA 1
ATOM 2600 C C . SER B 1 15 ? 0.412 40.205 35.604 1 38.23 15 SER B C 1
ATOM 2602 O O . SER B 1 15 ? 0.445 39.167 36.269 1 38.23 15 SER B O 1
ATOM 2604 N N . LEU B 1 16 ? -0.785 40.518 35.77 1 41.77 16 LEU B N 1
ATOM 2605 C CA . LEU B 1 16 ? -1.951 39.679 35.518 1 41.77 16 LEU B CA 1
ATOM 2606 C C . LEU B 1 16 ? -1.679 38.696 34.384 1 41.77 16 LEU B C 1
ATOM 2608 O O . LEU B 1 16 ? -1.651 39.084 33.214 1 41.77 16 LEU B O 1
ATOM 2612 N N . THR B 1 17 ? -0.769 37.877 34.593 1 51.4 17 THR B N 1
ATOM 2613 C CA . THR B 1 17 ? -0.69 36.799 33.614 1 51.4 17 THR B CA 1
ATOM 2614 C C . THR B 1 17 ? -2.083 36.284 33.262 1 51.4 17 THR B C 1
ATOM 2616 O O . THR B 1 17 ? -2.745 35.654 34.09 1 51.4 17 THR B O 1
ATOM 2619 N N . THR B 1 18 ? -2.972 36.945 32.612 1 61.09 18 THR B N 1
ATOM 2620 C CA . THR B 1 18 ? -4.285 36.503 32.155 1 61.09 18 THR B CA 1
ATOM 2621 C C . THR B 1 18 ? -4.227 35.062 31.656 1 61.09 18 THR B C 1
ATOM 2623 O O . THR B 1 18 ? -3.379 34.72 30.829 1 61.09 18 THR B O 1
ATOM 2626 N N . LYS B 1 19 ? -4.795 34.267 32.368 1 78.36 19 LYS B N 1
ATOM 2627 C CA . LYS B 1 19 ? -4.909 32.839 32.086 1 78.36 19 LYS B CA 1
ATOM 2628 C C . LYS B 1 19 ? -5.499 32.597 30.7 1 78.36 19 LYS B C 1
ATOM 2630 O O . LYS B 1 19 ? -6.601 33.063 30.399 1 78.36 19 LYS B O 1
ATOM 2635 N N . VAL B 1 20 ? -4.71 32.163 29.834 1 90.48 20 VAL B N 1
ATOM 2636 C CA . VAL B 1 20 ? -5.206 31.789 28.513 1 90.48 20 VAL B CA 1
ATOM 2637 C C . VAL B 1 20 ? -6.301 30.734 28.652 1 90.48 20 VAL B C 1
ATOM 2639 O O . VAL B 1 20 ? -6.113 29.721 29.33 1 90.48 20 VAL B O 1
ATOM 2642 N N . PRO B 1 21 ? -7.474 30.969 28.169 1 94.06 21 PRO B N 1
ATOM 2643 C CA . PRO B 1 21 ? -8.546 29.975 28.251 1 94.06 21 PRO B CA 1
ATOM 2644 C C . PRO B 1 21 ? -8.201 28.673 27.53 1 94.06 21 PRO B C 1
ATOM 2646 O O . PRO B 1 21 ? -7.268 28.639 26.724 1 94.06 21 PRO B O 1
ATOM 2649 N N . PRO B 1 22 ? -8.997 27.603 27.921 1 95.09 22 PRO B N 1
ATOM 2650 C CA . PRO B 1 22 ? -8.783 26.348 27.197 1 95.09 22 PRO B CA 1
ATOM 2651 C C . PRO B 1 22 ? -9.032 26.481 25.697 1 95.09 22 PRO B C 1
ATOM 2653 O O . PRO B 1 22 ? -9.907 27.244 25.278 1 95.09 22 PRO B O 1
ATOM 2656 N N . PHE B 1 23 ? -8.292 25.72 24.934 1 97.07 23 PHE B N 1
ATOM 2657 C CA . PHE B 1 23 ? -8.279 25.789 23.478 1 97.07 23 PHE B CA 1
ATOM 2658 C C . PHE B 1 23 ? -9.695 25.71 22.92 1 97.07 23 PHE B C 1
ATOM 2660 O O . PHE B 1 23 ? -10.036 26.426 21.975 1 97.07 23 PHE B O 1
ATOM 2667 N N . ASP B 1 24 ? -10.551 24.859 23.463 1 95.29 24 ASP B N 1
ATOM 2668 C CA . ASP B 1 24 ? -11.898 24.62 22.955 1 95.29 24 ASP B CA 1
ATOM 2669 C C . ASP B 1 24 ? -12.764 25.871 23.085 1 95.29 24 ASP B C 1
ATOM 2671 O O . ASP B 1 24 ? -13.775 26.007 22.392 1 95.29 24 ASP B O 1
ATOM 2675 N N . SER B 1 25 ? -12.334 26.791 23.935 1 95.78 25 SER B N 1
ATOM 2676 C CA . SER B 1 25 ? -13.143 27.98 24.183 1 95.78 25 SER B CA 1
ATOM 2677 C C . SER B 1 25 ? -12.609 29.183 23.413 1 95.78 25 SER B C 1
ATOM 2679 O O . SER B 1 25 ? -13.129 30.292 23.546 1 95.78 25 SER B O 1
ATOM 2681 N N . TRP B 1 26 ? -11.545 28.978 22.643 1 97.15 26 TRP B N 1
ATOM 2682 C CA . TRP B 1 26 ? -10.978 30.085 21.881 1 97.15 26 TRP B CA 1
ATOM 2683 C C . TRP B 1 26 ? -11.991 30.633 20.881 1 97.15 26 TRP B C 1
ATOM 2685 O O . TRP B 1 26 ? -12.806 29.882 20.34 1 97.15 26 TRP B O 1
ATOM 2695 N N . PRO B 1 27 ? -11.891 31.966 20.632 1 94.96 27 PRO B N 1
ATOM 2696 C CA . PRO B 1 27 ? -12.674 32.495 19.513 1 94.96 27 PRO B CA 1
ATOM 2697 C C . PRO B 1 27 ?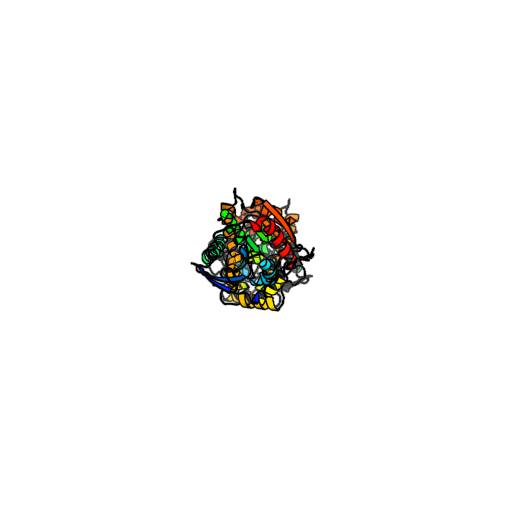 -12.276 31.884 18.172 1 94.96 27 PRO B C 1
ATOM 2699 O O . PRO B 1 27 ? -11.138 31.437 18.007 1 94.96 27 PRO B O 1
ATOM 2702 N N . SER B 1 28 ? -13.202 31.832 17.258 1 95.88 28 SER B N 1
ATOM 2703 C CA . SER B 1 28 ? -12.957 31.287 15.927 1 95.88 28 SER B CA 1
ATOM 2704 C C . SER B 1 28 ? -13.539 32.189 14.844 1 95.88 28 SER B C 1
ATOM 2706 O O . SER B 1 28 ? -14.344 33.077 15.134 1 95.88 28 SER B O 1
ATOM 2708 N N . ARG B 1 29 ? -13.014 32.024 13.728 1 95.4 29 ARG B N 1
ATOM 2709 C CA . ARG B 1 29 ? -13.481 32.713 12.528 1 95.4 29 ARG B CA 1
ATOM 2710 C C . ARG B 1 29 ? -13.457 31.784 11.319 1 95.4 29 ARG B C 1
ATOM 2712 O O . ARG B 1 29 ? -12.798 30.743 11.343 1 95.4 29 ARG B O 1
ATOM 2719 N N . ARG B 1 30 ? -14.264 32.109 10.303 1 95.82 30 ARG B N 1
ATOM 2720 C CA . ARG B 1 30 ? -14.202 31.49 8.983 1 95.82 30 ARG B CA 1
ATOM 2721 C C . ARG B 1 30 ? -13.788 32.504 7.922 1 95.82 30 ARG B C 1
ATOM 2723 O O . ARG B 1 30 ? -14.339 33.605 7.86 1 95.82 30 ARG B O 1
ATOM 2730 N N . ILE B 1 31 ? -12.909 32.192 7.218 1 97.53 31 ILE B N 1
ATOM 2731 C CA . ILE B 1 31 ? -12.37 33.048 6.167 1 97.53 31 ILE B CA 1
ATOM 2732 C C . ILE B 1 31 ? -12.66 32.433 4.8 1 97.53 31 ILE B C 1
ATOM 2734 O O . ILE B 1 31 ? -12.346 31.265 4.559 1 97.53 31 ILE B O 1
ATOM 2738 N N . LYS B 1 32 ? -13.261 33.248 3.916 1 97.5 32 LYS B N 1
ATOM 2739 C CA . LYS B 1 32 ? -13.512 32.798 2.549 1 97.5 32 LYS B CA 1
ATOM 2740 C C . LYS B 1 32 ? -12.31 33.073 1.651 1 97.5 32 LYS B C 1
ATOM 2742 O O . LYS B 1 32 ? -11.963 34.231 1.407 1 97.5 32 LYS B O 1
ATOM 2747 N N . LEU B 1 33 ? -11.713 32.089 1.231 1 97.45 33 LEU B N 1
ATOM 2748 C CA . LEU B 1 33 ? -10.659 32.16 0.225 1 97.45 33 LEU B CA 1
ATOM 2749 C C . LEU B 1 33 ? -11.189 31.752 -1.146 1 97.45 33 LEU B C 1
ATOM 2751 O O . LEU B 1 33 ? -12.307 31.245 -1.258 1 97.45 33 LEU B O 1
ATOM 2755 N N . PRO B 1 34 ? -10.487 31.991 -2.183 1 95.2 34 PRO B N 1
ATOM 2756 C CA . PRO B 1 34 ? -10.989 31.729 -3.533 1 95.2 34 PRO B CA 1
ATOM 2757 C C . PRO B 1 34 ? -11.442 30.284 -3.724 1 95.2 34 PRO B C 1
ATOM 2759 O O . PRO B 1 34 ? -12.466 30.034 -4.366 1 95.2 34 PRO B O 1
ATOM 2762 N N . GLU B 1 35 ? -10.764 29.343 -3.093 1 96.38 35 GLU B N 1
ATOM 2763 C CA . GLU B 1 35 ? -11.015 27.944 -3.425 1 96.38 35 GLU B CA 1
ATOM 2764 C C . GLU B 1 35 ? -11.599 27.19 -2.233 1 96.38 35 GLU B C 1
ATOM 2766 O O . GLU B 1 35 ? -11.954 26.016 -2.349 1 96.38 35 GLU B O 1
ATOM 2771 N N . VAL B 1 36 ? -11.703 27.874 -1.054 1 97.47 36 VAL B N 1
ATOM 2772 C CA . VAL B 1 36 ? -12.057 27.099 0.13 1 97.47 36 VAL B CA 1
ATOM 2773 C C . VAL B 1 36 ? -12.444 28.042 1.268 1 97.47 36 VAL B C 1
ATOM 2775 O O . VAL B 1 36 ? -11.991 29.188 1.314 1 97.47 36 VAL B O 1
ATOM 2778 N N . LEU B 1 37 ? -13.307 27.595 2.111 1 97.82 37 LEU B N 1
ATOM 2779 C CA . LEU B 1 37 ? -13.621 28.248 3.377 1 97.82 37 LEU B CA 1
ATOM 2780 C C . LEU B 1 37 ? -12.761 27.688 4.505 1 97.82 37 LEU B C 1
ATOM 2782 O O . LEU B 1 37 ? -12.778 26.482 4.764 1 97.82 37 LEU B O 1
ATOM 2786 N N . ILE B 1 38 ? -12.028 28.569 5.2 1 98.71 38 ILE B N 1
ATOM 2787 C CA . ILE B 1 38 ? -11.104 28.128 6.239 1 98.71 38 ILE B CA 1
ATOM 2788 C C . ILE B 1 38 ? -11.627 28.554 7.609 1 98.71 38 ILE B C 1
ATOM 2790 O O . ILE B 1 38 ? -11.952 29.725 7.82 1 98.71 38 ILE B O 1
ATOM 2794 N N . HIS B 1 39 ? -11.742 27.599 8.473 1 98.57 39 HIS B N 1
ATOM 2795 C CA . HIS B 1 39 ? -11.996 27.85 9.887 1 98.57 39 HIS B CA 1
ATOM 2796 C C . HIS B 1 39 ? -10.692 27.986 10.666 1 98.57 39 HIS B C 1
ATOM 2798 O O . HIS B 1 39 ? -9.741 27.238 10.427 1 98.57 39 HIS B O 1
ATOM 2804 N N . LEU B 1 40 ? -10.6 28.975 11.573 1 98.52 40 LEU B N 1
ATOM 2805 C CA . LEU B 1 40 ? -9.425 29.079 12.43 1 98.52 40 LEU B CA 1
ATOM 2806 C C . LEU B 1 40 ? -9.808 29.577 13.82 1 98.52 40 LEU B C 1
ATOM 2808 O O . LEU B 1 40 ? -10.838 30.235 13.986 1 98.52 40 LEU B O 1
ATOM 2812 N N . LYS B 1 41 ? -8.995 29.21 14.782 1 98.02 41 LYS B N 1
ATOM 2813 C CA . LYS B 1 41 ? -9.03 29.754 16.137 1 98.02 41 LYS B CA 1
ATOM 2814 C C . LYS B 1 41 ? -7.829 30.657 16.398 1 98.02 41 LYS B C 1
ATOM 2816 O O . LYS B 1 41 ? -6.772 30.486 15.788 1 98.02 41 LYS B O 1
ATOM 2821 N N . TYR B 1 42 ? -8.053 31.597 17.26 1 97.24 42 TYR B N 1
ATOM 2822 C CA . TYR B 1 42 ? -6.914 32.443 17.595 1 97.24 42 TYR B CA 1
ATOM 2823 C C . TYR B 1 42 ? -7.043 32.997 19.009 1 97.24 42 TYR B C 1
ATOM 2825 O O . TYR B 1 42 ? -8.151 33.106 19.541 1 97.24 42 TYR B O 1
ATOM 2833 N N . HIS B 1 43 ? -5.941 33.262 19.588 1 97 43 HIS B N 1
ATOM 2834 C CA . HIS B 1 43 ? -5.877 33.879 20.907 1 97 43 HIS B CA 1
ATOM 2835 C C . HIS B 1 43 ? -4.485 34.437 21.187 1 97 43 HIS B C 1
ATOM 2837 O O . HIS B 1 43 ? -3.505 34.007 20.576 1 97 43 HIS B O 1
ATOM 2843 N N . GLY B 1 44 ? -4.446 35.382 22.103 1 95.29 44 GLY B N 1
ATOM 2844 C CA . GLY B 1 44 ? -3.173 35.908 22.571 1 95.29 44 GLY B CA 1
ATOM 2845 C C . GLY B 1 44 ? -2.873 37.299 22.044 1 95.29 44 GLY B C 1
ATOM 2846 O O . GLY B 1 44 ? -3.695 37.895 21.346 1 95.29 44 GLY B O 1
ATOM 2847 N N . THR B 1 45 ? -1.749 37.802 22.587 1 91.84 45 THR B N 1
ATOM 2848 C CA . THR B 1 45 ? -1.232 39.105 22.184 1 91.84 45 THR B CA 1
ATOM 2849 C C . THR B 1 45 ? 0.252 39.017 21.84 1 91.84 45 THR B C 1
ATOM 2851 O O . THR B 1 45 ? 0.96 38.143 22.345 1 91.84 45 THR B O 1
ATOM 2854 N N . GLY B 1 46 ? 0.634 39.823 20.922 1 93.39 46 GLY B N 1
ATOM 2855 C CA . GLY B 1 46 ? 2.021 39.799 20.487 1 93.39 46 GLY B CA 1
ATOM 2856 C C . GLY B 1 46 ? 2.179 39.479 19.013 1 93.39 46 GLY B C 1
ATOM 2857 O O . GLY B 1 46 ? 1.238 39.643 18.232 1 93.39 46 GLY B O 1
ATOM 2858 N N . PRO B 1 47 ? 3.393 39.056 18.645 1 96.57 47 PRO B N 1
ATOM 2859 C CA . PRO B 1 47 ? 3.631 38.724 17.238 1 96.57 47 PRO B CA 1
ATOM 2860 C C . PRO B 1 47 ? 2.785 37.547 16.759 1 96.57 47 PRO B C 1
ATOM 2862 O O . PRO B 1 47 ? 2.451 36.66 17.549 1 96.57 47 PRO B O 1
ATOM 2865 N N . PRO B 1 48 ? 2.434 37.548 15.486 1 97.69 48 PRO B N 1
ATOM 2866 C CA . PRO B 1 48 ? 1.613 36.458 14.955 1 97.69 48 PRO B CA 1
ATOM 2867 C C . PRO B 1 48 ? 2.385 35.147 14.826 1 97.69 48 PRO B C 1
ATOM 2869 O O . PRO B 1 48 ? 3.551 35.149 14.424 1 97.69 48 PRO B O 1
ATOM 2872 N N . LEU B 1 49 ? 1.796 34.112 15.238 1 98.51 49 LEU B N 1
ATOM 2873 C CA . LEU B 1 49 ? 2.286 32.74 15.15 1 98.51 49 LEU B CA 1
ATOM 2874 C C . LEU B 1 49 ? 1.218 31.818 14.572 1 98.51 49 LEU B C 1
ATOM 2876 O O . LEU B 1 49 ? 0.128 31.694 15.134 1 98.51 49 LEU B O 1
ATOM 2880 N N . VAL B 1 50 ? 1.499 31.166 13.436 1 98.84 50 VAL B N 1
ATOM 2881 C CA . VAL B 1 50 ? 0.552 30.238 12.827 1 98.84 50 VAL B CA 1
ATOM 2882 C C . VAL B 1 50 ? 0.994 28.801 13.09 1 98.84 50 VAL B C 1
ATOM 2884 O O . VAL B 1 50 ? 2.167 28.463 12.91 1 98.84 50 VAL B O 1
ATOM 2887 N N . LEU B 1 51 ? 0.086 27.974 13.546 1 98.93 51 LEU B N 1
ATOM 2888 C CA . LEU B 1 51 ? 0.323 26.554 13.783 1 98.93 51 LEU B CA 1
ATOM 2889 C C . LEU B 1 51 ? -0.431 25.7 12.77 1 98.93 51 LEU B C 1
ATOM 2891 O O . LEU B 1 51 ? -1.664 25.661 12.78 1 98.93 51 LEU B O 1
ATOM 2895 N N . LEU B 1 52 ? 0.295 25.034 11.935 1 98.92 52 LEU B N 1
ATOM 2896 C CA . LEU B 1 52 ? -0.285 24.218 10.873 1 98.92 52 LEU B CA 1
ATOM 2897 C C . LEU B 1 52 ? -0.233 22.738 11.235 1 98.92 52 LEU B C 1
ATOM 2899 O O . LEU B 1 52 ? 0.822 22.223 11.613 1 98.92 52 LEU B O 1
ATOM 2903 N N . HIS B 1 53 ? -1.352 22.081 11.108 1 98.69 53 HIS B N 1
ATOM 2904 C CA . HIS B 1 53 ? -1.481 20.679 11.488 1 98.69 53 HIS B CA 1
ATOM 2905 C C . HIS B 1 53 ? -1.198 19.758 10.306 1 98.69 53 HIS B C 1
ATOM 2907 O O . HIS B 1 53 ? -1.072 20.221 9.17 1 98.69 53 HIS B O 1
ATOM 2913 N N . GLY B 1 54 ? -1.039 18.504 10.635 1 97.65 54 GLY B N 1
ATOM 2914 C CA . GLY B 1 54 ? -0.958 17.46 9.626 1 97.65 54 GLY B CA 1
ATOM 2915 C C . GLY B 1 54 ? -2.139 16.509 9.656 1 97.65 54 GLY B C 1
ATOM 2916 O O . GLY B 1 54 ? -3.221 16.869 10.125 1 97.65 54 GLY B O 1
ATOM 2917 N N . GLN B 1 55 ? -1.994 15.476 9.052 1 96.1 55 GLN B N 1
ATOM 2918 C CA . GLN B 1 55 ? -3.004 14.424 9.013 1 96.1 55 GLN B CA 1
ATOM 2919 C C . GLN B 1 55 ? -2.613 13.252 9.908 1 96.1 55 GLN B C 1
ATOM 2921 O O . GLN B 1 55 ? -1.426 12.975 10.094 1 96.1 55 GLN B O 1
ATOM 2926 N N . PRO B 1 56 ? -3.64 12.592 10.433 1 94.95 56 PRO B N 1
ATOM 2927 C CA . PRO B 1 56 ? -5.091 12.728 10.287 1 94.95 56 PRO B CA 1
ATOM 2928 C C . PRO B 1 56 ? -5.687 13.753 11.249 1 94.95 56 PRO B C 1
ATOM 2930 O O . PRO B 1 56 ? -6.9 13.765 11.471 1 94.95 56 PRO B O 1
ATOM 2933 N N . GLN B 1 57 ? -4.871 14.605 11.682 1 97.27 57 GLN B N 1
ATOM 2934 C CA . GLN B 1 57 ? -5.349 15.534 12.701 1 97.27 57 GLN B CA 1
ATOM 2935 C C . GLN B 1 57 ? -5.811 16.847 12.076 1 97.27 57 GLN B C 1
ATOM 2937 O O . GLN B 1 57 ? -5.989 16.932 10.859 1 97.27 57 GLN B O 1
ATOM 2942 N N . HIS B 1 58 ? -6.338 17.754 12.889 1 98.04 58 HIS B N 1
ATOM 2943 C CA . HIS B 1 58 ? -6.648 19.145 12.58 1 98.04 58 HIS B CA 1
ATOM 2944 C C . HIS B 1 58 ? -6.229 20.069 13.719 1 98.04 58 HIS B C 1
ATOM 2946 O O . HIS B 1 58 ? -5.321 19.742 14.487 1 98.04 58 HIS B O 1
ATOM 2952 N N . SER B 1 59 ? -6.773 21.219 13.823 1 98.41 59 SER B N 1
ATOM 2953 C CA . SER B 1 59 ? -6.304 22.232 14.762 1 98.41 59 SER B CA 1
ATOM 2954 C C . SER B 1 59 ? -6.222 21.676 16.18 1 98.41 59 SER B C 1
ATOM 2956 O O . SER B 1 59 ? -5.409 22.134 16.986 1 98.41 59 SER B O 1
ATOM 2958 N N . LEU B 1 60 ? -7.02 20.622 16.454 1 98.03 60 LEU B N 1
ATOM 2959 C CA . LEU B 1 60 ? -7.053 20.013 17.779 1 98.03 60 LEU B CA 1
ATOM 2960 C C . LEU B 1 60 ? -5.676 19.487 18.17 1 98.03 60 LEU B C 1
ATOM 2962 O O . LEU B 1 60 ? -5.387 19.314 19.357 1 98.03 60 LEU B O 1
ATOM 2966 N N . THR B 1 61 ? -4.804 19.248 17.205 1 97.94 61 THR B N 1
ATOM 2967 C CA . THR B 1 61 ? -3.438 18.801 17.455 1 97.94 61 THR B CA 1
ATOM 2968 C C . THR B 1 61 ? -2.711 19.773 18.38 1 97.94 61 THR B C 1
ATOM 2970 O O . THR B 1 61 ? -1.824 19.372 19.137 1 97.94 61 THR B O 1
ATOM 2973 N N . TRP B 1 62 ? -3.125 20.996 18.408 1 98.67 62 TRP B N 1
ATOM 2974 C CA . TRP B 1 62 ? -2.39 22.062 19.081 1 98.67 62 TRP B CA 1
ATOM 2975 C C . TRP B 1 62 ? -3.049 22.425 20.407 1 98.67 62 TRP B C 1
ATOM 2977 O O . TRP B 1 62 ? -2.657 23.397 21.057 1 98.67 62 TRP B O 1
ATOM 2987 N N . HIS B 1 63 ? -3.96 21.643 20.919 1 98.11 63 HIS B N 1
ATOM 2988 C CA . HIS B 1 63 ? -4.86 21.997 22.011 1 98.11 63 HIS B CA 1
ATOM 2989 C C . HIS B 1 63 ? -4.082 22.31 23.285 1 98.11 63 HIS B C 1
ATOM 2991 O O . HIS B 1 63 ? -4.531 23.109 24.111 1 98.11 63 HIS B O 1
ATOM 2997 N N . THR B 1 64 ? -2.876 21.728 23.474 1 98.12 64 THR B N 1
ATOM 2998 C CA . THR B 1 64 ? -2.062 22.019 24.649 1 98.12 64 THR B CA 1
ATOM 2999 C C . THR B 1 64 ? -0.985 23.049 24.32 1 98.12 64 THR B C 1
ATOM 3001 O O . THR B 1 64 ? -0.744 23.974 25.098 1 98.12 64 THR B O 1
ATOM 3004 N N . ILE B 1 65 ? -0.384 22.973 23.158 1 98.67 65 ILE B N 1
ATOM 3005 C CA . ILE B 1 65 ? 0.754 23.795 22.762 1 98.67 65 ILE B CA 1
ATOM 3006 C C . ILE B 1 65 ? 0.292 25.229 22.512 1 98.67 65 ILE B C 1
ATOM 3008 O O . ILE B 1 65 ? 0.947 26.182 22.941 1 98.67 65 ILE B O 1
ATOM 3012 N N . ALA B 1 66 ? -0.849 25.399 21.884 1 98.7 66 ALA B N 1
ATOM 3013 C CA . ALA B 1 66 ? -1.323 26.719 21.477 1 98.7 66 ALA B CA 1
ATOM 3014 C C . ALA B 1 66 ? -1.56 27.614 22.69 1 98.7 66 ALA B C 1
ATOM 3016 O O . ALA B 1 66 ? -1.064 28.742 22.744 1 98.7 66 ALA B O 1
ATOM 3017 N N . PRO B 1 67 ? -2.26 27.103 23.737 1 98.2 67 PRO B N 1
ATOM 3018 C CA . PRO B 1 67 ? -2.452 27.944 24.921 1 98.2 67 PRO B CA 1
ATOM 3019 C C . PRO B 1 67 ? -1.135 28.331 25.59 1 98.2 67 PRO B C 1
ATOM 3021 O O . PRO B 1 67 ? -1.001 29.446 26.1 1 98.2 67 PRO B O 1
ATOM 3024 N N . LEU B 1 68 ? -0.154 27.476 25.539 1 97.85 68 LEU B N 1
ATOM 3025 C CA . LEU B 1 68 ? 1.14 27.774 26.143 1 97.85 68 LEU B CA 1
ATOM 3026 C C . LEU B 1 68 ? 1.856 28.88 25.375 1 97.85 68 LEU B C 1
ATOM 3028 O O . LEU B 1 68 ? 2.49 29.749 25.978 1 97.85 68 LEU B O 1
ATOM 3032 N N . LEU B 1 69 ? 1.697 28.912 24.12 1 97.84 69 LEU B N 1
ATOM 3033 C CA . LEU B 1 69 ? 2.378 29.892 23.282 1 97.84 69 LEU B CA 1
ATOM 3034 C C . LEU B 1 69 ? 1.604 31.206 23.243 1 97.84 69 LEU B C 1
ATOM 3036 O O . LEU B 1 69 ? 2.183 32.265 22.988 1 97.84 69 LEU B O 1
ATOM 3040 N N . ALA B 1 70 ? 0.305 31.14 23.506 1 96.97 70 ALA B N 1
ATOM 3041 C CA . ALA B 1 70 ? -0.571 32.303 23.405 1 96.97 70 ALA B CA 1
ATOM 3042 C C . ALA B 1 70 ? -0.292 33.299 24.528 1 96.97 70 ALA B C 1
ATOM 3044 O O . ALA B 1 70 ? -0.801 34.422 24.51 1 96.97 70 ALA B O 1
ATOM 3045 N N . ARG B 1 71 ? 0.572 32.936 25.412 1 94.22 71 ARG B N 1
ATOM 3046 C CA . ARG B 1 71 ? 0.996 33.847 26.47 1 94.22 71 ARG B CA 1
ATOM 3047 C C . ARG B 1 71 ? 1.859 34.973 25.909 1 94.22 71 ARG B C 1
ATOM 3049 O O . ARG B 1 71 ? 1.868 36.082 26.447 1 94.22 71 ARG B O 1
ATOM 3056 N N . ASP B 1 72 ? 2.508 34.69 24.811 1 94.82 72 ASP B N 1
ATOM 3057 C CA . ASP B 1 72 ? 3.499 35.637 24.31 1 94.82 72 ASP B CA 1
ATOM 3058 C C . ASP B 1 72 ? 3.248 35.968 22.84 1 94.82 72 ASP B C 1
ATOM 3060 O O . ASP B 1 72 ? 3.877 36.871 22.286 1 94.82 72 ASP B O 1
ATOM 3064 N N . TYR B 1 73 ? 2.3 35.255 22.235 1 96.71 73 TYR B N 1
ATOM 3065 C CA . TYR B 1 73 ? 2.066 35.415 20.804 1 96.71 73 TYR B CA 1
ATOM 3066 C C . TYR B 1 73 ? 0.576 35.523 20.504 1 96.71 73 TYR B C 1
ATOM 3068 O O . TYR B 1 73 ? -0.259 35.132 21.323 1 96.71 73 TYR B O 1
ATOM 3076 N N . THR B 1 74 ? 0.264 36.11 19.419 1 96.66 74 THR B N 1
ATOM 3077 C CA . THR B 1 74 ? -1.046 35.908 18.81 1 96.66 74 THR B CA 1
ATOM 3078 C C . THR B 1 74 ? -1.07 34.619 17.994 1 96.66 74 THR B C 1
ATOM 3080 O O . THR B 1 74 ? -0.6 34.591 16.854 1 96.66 74 THR B O 1
ATOM 3083 N N . VAL B 1 75 ? -1.624 33.614 18.613 1 98.21 75 VAL B N 1
ATOM 3084 C CA . VAL B 1 75 ? -1.567 32.286 18.011 1 98.21 75 VAL B CA 1
ATOM 3085 C C . VAL B 1 75 ? -2.779 32.076 17.106 1 98.21 75 VAL B C 1
ATOM 3087 O O . VAL B 1 75 ? -3.92 32.284 17.528 1 98.21 75 VAL B O 1
ATOM 3090 N N . ILE B 1 76 ? -2.543 31.748 15.877 1 98.63 76 ILE B N 1
ATOM 3091 C CA . ILE B 1 76 ? -3.546 31.465 14.856 1 98.63 76 ILE B CA 1
ATOM 3092 C C . ILE B 1 76 ? -3.473 29.993 14.455 1 98.63 76 ILE B C 1
ATOM 3094 O O . ILE B 1 76 ? -2.42 29.51 14.034 1 98.63 76 ILE B O 1
ATOM 3098 N N . VAL B 1 77 ? -4.581 29.277 14.586 1 98.83 77 VAL B N 1
ATOM 3099 C CA . VAL B 1 77 ? -4.601 27.834 14.369 1 98.83 77 VAL B CA 1
ATOM 3100 C C . VAL B 1 77 ? -5.699 27.477 13.369 1 98.83 77 VAL B C 1
ATOM 3102 O O . VAL B 1 77 ? -6.829 27.178 13.76 1 98.83 77 VAL B O 1
ATOM 3105 N N . PRO B 1 78 ? -5.375 27.384 12.151 1 98.85 78 PRO B N 1
ATOM 3106 C CA . PRO B 1 78 ? -6.377 27.016 11.148 1 98.85 78 PRO B CA 1
ATOM 3107 C C . PRO B 1 78 ? -6.585 25.506 11.05 1 98.85 78 PRO B C 1
ATOM 3109 O O . PRO B 1 78 ? -5.653 24.734 11.286 1 98.85 78 PRO B O 1
ATOM 3112 N N . ASP B 1 79 ? -7.812 25.138 10.766 1 98.82 79 ASP B N 1
ATOM 3113 C CA . ASP B 1 79 ? -8.04 23.867 10.085 1 98.82 79 ASP B CA 1
ATOM 3114 C C . ASP B 1 79 ? -7.701 23.971 8.6 1 98.82 79 ASP B C 1
ATOM 3116 O O . ASP B 1 79 ? -8.275 24.793 7.883 1 98.82 79 ASP B O 1
ATOM 3120 N N . GLY B 1 80 ? -6.732 23.18 8.198 1 98.49 80 GLY B N 1
ATOM 3121 C CA . GLY B 1 80 ? -6.38 23.206 6.787 1 98.49 80 GLY B CA 1
ATOM 3122 C C . GLY B 1 80 ? -7.532 22.826 5.877 1 98.49 80 GLY B C 1
ATOM 3123 O O . GLY B 1 80 ? -8.529 22.261 6.332 1 98.49 80 GLY B O 1
ATOM 3124 N N . ARG B 1 81 ? -7.39 23.203 4.598 1 98.54 81 ARG B N 1
ATOM 3125 C CA . ARG B 1 81 ? -8.427 22.878 3.623 1 98.54 81 ARG B CA 1
ATOM 3126 C C . ARG B 1 81 ? -8.822 21.408 3.713 1 98.54 81 ARG B C 1
ATOM 3128 O O . ARG B 1 81 ? -7.96 20.526 3.7 1 98.54 81 ARG B O 1
ATOM 3135 N N . GLY B 1 82 ? -10.187 21.187 3.852 1 98.01 82 GLY B N 1
ATOM 3136 C CA . GLY B 1 82 ? -10.727 19.837 3.87 1 98.01 82 GLY B CA 1
ATOM 3137 C C . GLY B 1 82 ? -10.519 19.128 5.195 1 98.01 82 GLY B C 1
ATOM 3138 O O . GLY B 1 82 ? -10.677 17.909 5.285 1 98.01 82 GLY B O 1
ATOM 3139 N N . ALA B 1 83 ? -10.166 19.816 6.278 1 97.93 83 ALA B N 1
ATOM 3140 C CA . ALA B 1 83 ? -9.935 19.229 7.596 1 97.93 83 ALA B CA 1
ATOM 3141 C C . ALA B 1 83 ? -10.713 19.978 8.674 1 97.93 83 ALA B C 1
ATOM 3143 O O . ALA B 1 83 ? -10.934 21.187 8.563 1 97.93 83 ALA B O 1
ATOM 3144 N N . GLY B 1 84 ? -11.058 19.229 9.706 1 97.62 84 GLY B N 1
ATOM 3145 C CA . GLY B 1 84 ? -11.756 19.864 10.812 1 97.62 84 GLY B CA 1
ATOM 3146 C C . GLY B 1 84 ? -13.029 20.571 10.386 1 97.62 84 GLY B C 1
ATOM 3147 O O . GLY B 1 84 ? -13.898 19.97 9.752 1 97.62 84 GLY B O 1
ATOM 3148 N N . ALA B 1 85 ? -13.042 21.868 10.65 1 97.53 85 ALA B N 1
ATOM 3149 C CA . ALA B 1 85 ? -14.252 22.637 10.369 1 97.53 85 ALA B CA 1
ATOM 3150 C C . ALA B 1 85 ? -14.104 23.439 9.079 1 97.53 85 ALA B C 1
ATOM 3152 O O . ALA B 1 85 ? -14.979 24.234 8.731 1 97.53 85 ALA B O 1
ATOM 3153 N N . SER B 1 86 ? -12.991 23.255 8.371 1 98.44 86 SER B N 1
ATOM 3154 C CA . SER B 1 86 ? -12.798 23.912 7.082 1 98.44 86 SER B CA 1
ATOM 3155 C C . SER B 1 86 ? -13.475 23.134 5.958 1 98.44 86 SER B C 1
ATOM 3157 O O . SER B 1 86 ? -13.688 21.925 6.074 1 98.44 86 SER B O 1
ATOM 3159 N N . GLY B 1 87 ? -13.783 23.851 4.889 1 97.38 87 GLY B N 1
ATOM 3160 C CA . GLY B 1 87 ? -14.467 23.231 3.766 1 97.38 87 GLY B CA 1
ATOM 3161 C C . GLY B 1 87 ? -13.543 22.415 2.881 1 97.38 87 GLY B C 1
ATOM 3162 O O . GLY B 1 87 ? -12.32 22.517 2.991 1 97.38 87 GLY B O 1
ATOM 3163 N N . ILE B 1 88 ? -14.103 21.574 2.06 1 97.59 88 ILE B N 1
ATOM 3164 C CA . ILE B 1 88 ? -13.382 20.865 1.008 1 97.59 88 ILE B CA 1
ATOM 3165 C C . ILE B 1 88 ? -13.176 21.79 -0.189 1 97.59 88 ILE B C 1
ATOM 3167 O O . ILE B 1 88 ? -14.127 22.403 -0.679 1 97.59 88 ILE B O 1
ATOM 3171 N N . PRO B 1 89 ? -11.988 21.908 -0.576 1 96.15 89 PRO B N 1
ATOM 3172 C CA . PRO B 1 89 ? -11.715 22.855 -1.66 1 96.15 89 PRO B CA 1
ATOM 3173 C C . PRO B 1 89 ? -12.291 22.401 -2.999 1 96.15 89 PRO B C 1
ATOM 3175 O O . PRO B 1 89 ? -12.503 21.204 -3.21 1 96.15 89 PRO B O 1
ATOM 3178 N N . TYR B 1 90 ? -12.536 23.42 -3.863 1 90.79 90 TYR B N 1
ATOM 3179 C CA . TYR B 1 90 ? -12.855 23.169 -5.264 1 90.79 90 TYR B CA 1
ATOM 3180 C C . TYR B 1 90 ? -11.99 24.024 -6.182 1 90.79 90 TYR B C 1
ATOM 3182 O O . TYR B 1 90 ? -12.026 25.255 -6.11 1 90.79 90 TYR B O 1
ATOM 3190 N N . PRO B 1 91 ? -11.235 23.347 -6.984 1 90.59 91 PRO B N 1
ATOM 3191 C CA . PRO B 1 91 ? -11.02 21.909 -7.16 1 90.59 91 PRO B CA 1
ATOM 3192 C C . PRO B 1 91 ? -10.288 21.273 -5.98 1 90.59 91 PRO B C 1
ATOM 3194 O O . PRO B 1 91 ? -9.669 21.98 -5.18 1 90.59 91 PRO B O 1
ATOM 3197 N N . GLU B 1 92 ? -10.41 19.996 -5.9 1 91.5 92 GLU B N 1
ATOM 3198 C CA . GLU B 1 92 ? -9.754 19.269 -4.818 1 91.5 92 GLU B CA 1
ATOM 3199 C C . GLU B 1 92 ? -8.245 19.195 -5.038 1 91.5 92 GLU B C 1
ATOM 3201 O O . GLU B 1 92 ? -7.758 18.303 -5.735 1 91.5 92 GLU B O 1
ATOM 3206 N N . LYS B 1 93 ? -7.484 20.153 -4.423 1 95.48 93 LYS B N 1
ATOM 3207 C CA . LYS B 1 93 ? -6.029 20.258 -4.486 1 95.48 93 LYS B CA 1
ATOM 3208 C C . LYS B 1 93 ? -5.428 20.406 -3.091 1 95.48 93 LYS B C 1
ATOM 3210 O O . LYS B 1 93 ? -5.868 21.248 -2.306 1 95.48 93 LYS B O 1
ATOM 3215 N N . TYR B 1 94 ? -4.412 19.606 -2.838 1 97.51 94 TYR B N 1
ATOM 3216 C CA . TYR B 1 94 ? -3.862 19.578 -1.488 1 97.51 94 TYR B CA 1
ATOM 3217 C C . TYR B 1 94 ? -2.34 19.656 -1.517 1 97.51 94 TYR B C 1
ATOM 3219 O O . TYR B 1 94 ? -1.672 19.234 -0.57 1 97.51 94 TYR B O 1
ATOM 3227 N N . THR B 1 95 ? -1.781 20.221 -2.596 1 97.89 95 THR B N 1
ATOM 3228 C CA . THR B 1 95 ? -0.338 20.354 -2.762 1 97.89 95 THR B CA 1
ATOM 3229 C C . THR B 1 95 ? 0.23 21.368 -1.773 1 97.89 95 THR B C 1
ATOM 3231 O O . THR B 1 95 ? -0.509 22.192 -1.228 1 97.89 95 THR B O 1
ATOM 3234 N N . ALA B 1 96 ? 1.522 21.311 -1.605 1 98.43 96 ALA B N 1
ATOM 3235 C CA . ALA B 1 96 ? 2.227 22.276 -0.765 1 98.43 96 ALA B CA 1
ATOM 3236 C C . ALA B 1 96 ? 1.961 23.705 -1.23 1 98.43 96 ALA B C 1
ATOM 3238 O O . ALA B 1 96 ? 1.75 24.602 -0.41 1 98.43 96 ALA B O 1
ATOM 3239 N N . GLU B 1 97 ? 1.897 23.904 -2.486 1 97.94 97 GLU B N 1
ATOM 3240 C CA . GLU B 1 97 ? 1.645 25.226 -3.053 1 97.94 97 GLU B CA 1
ATOM 3241 C C . GLU B 1 97 ? 0.237 25.711 -2.719 1 97.94 97 GLU B C 1
ATOM 3243 O O . GLU B 1 97 ? 0.042 26.879 -2.376 1 97.94 97 GLU B O 1
ATOM 3248 N N . ALA B 1 98 ? -0.718 24.856 -2.863 1 98.23 98 ALA B N 1
ATOM 3249 C CA . ALA B 1 98 ? -2.099 25.225 -2.566 1 98.23 98 ALA B CA 1
ATOM 3250 C C . ALA B 1 98 ? -2.266 25.581 -1.091 1 98.23 98 ALA B C 1
ATOM 3252 O O . ALA B 1 98 ? -2.949 26.55 -0.753 1 98.23 98 ALA B O 1
ATOM 3253 N N . LEU B 1 99 ? -1.641 24.798 -0.269 1 98.48 99 LEU B N 1
ATOM 3254 C CA . LEU B 1 99 ? -1.722 25.046 1.166 1 98.48 99 LEU B CA 1
ATOM 3255 C C . LEU B 1 99 ? -1.024 26.351 1.533 1 98.48 99 LEU B C 1
ATOM 3257 O O . LEU B 1 99 ? -1.497 27.092 2.397 1 98.48 99 LEU B O 1
ATOM 3261 N N . ALA B 1 100 ? 0.102 26.602 0.898 1 98.6 100 ALA B N 1
ATOM 3262 C CA . ALA B 1 100 ? 0.813 27.86 1.117 1 98.6 100 ALA B CA 1
ATOM 3263 C C . ALA B 1 100 ? -0.037 29.052 0.687 1 98.6 100 ALA B C 1
ATOM 3265 O O . ALA B 1 100 ? -0.024 30.099 1.339 1 98.6 100 ALA B O 1
ATOM 3266 N N . LYS B 1 101 ? -0.736 28.861 -0.387 1 98.27 101 LYS B N 1
ATOM 3267 C CA . LYS B 1 101 ? -1.638 29.912 -0.849 1 98.27 101 LYS B CA 1
ATOM 3268 C C . LYS B 1 101 ? -2.74 30.178 0.172 1 98.27 101 LYS B C 1
ATOM 3270 O O . LYS B 1 101 ? -3.14 31.326 0.376 1 98.27 101 LYS B O 1
ATOM 3275 N N . ASP B 1 102 ? -3.251 29.147 0.774 1 98.65 102 ASP B N 1
ATOM 3276 C CA . ASP B 1 102 ? -4.243 29.325 1.83 1 98.65 102 ASP B CA 1
ATOM 3277 C C . ASP B 1 102 ? -3.669 30.133 2.992 1 98.65 102 ASP B C 1
ATOM 3279 O O . ASP B 1 102 ? -4.343 31.008 3.539 1 98.65 102 ASP B O 1
ATOM 3283 N N . LEU B 1 103 ? -2.433 29.784 3.371 1 98.61 103 LEU B N 1
ATOM 3284 C CA . LEU B 1 103 ? -1.785 30.508 4.459 1 98.61 103 LEU B CA 1
ATOM 3285 C C . LEU B 1 103 ? -1.65 31.989 4.121 1 98.61 103 LEU B C 1
ATOM 3287 O O . LEU B 1 103 ? -1.93 32.85 4.959 1 98.61 103 LEU B O 1
ATOM 3291 N N . ASP B 1 104 ? -1.243 32.266 2.928 1 98.32 104 ASP B N 1
ATOM 3292 C CA . ASP B 1 104 ? -1.132 33.653 2.485 1 98.32 104 ASP B CA 1
ATOM 3293 C C . ASP B 1 104 ? -2.487 34.356 2.54 1 98.32 104 ASP B C 1
ATOM 3295 O O . ASP B 1 104 ? -2.574 35.514 2.953 1 98.32 104 ASP B O 1
ATOM 3299 N N . GLY B 1 105 ? -3.482 33.646 2.076 1 98.28 105 GLY B N 1
ATOM 3300 C CA . GLY B 1 105 ? -4.833 34.182 2.121 1 98.28 105 GLY B CA 1
ATOM 3301 C C . GLY B 1 105 ? -5.316 34.467 3.53 1 98.28 105 GLY B C 1
ATOM 3302 O O . GLY B 1 105 ? -5.956 35.491 3.778 1 98.28 105 GLY B O 1
ATOM 3303 N N . ILE B 1 106 ? -5.021 33.615 4.486 1 98.25 106 ILE B N 1
ATOM 3304 C CA . ILE B 1 106 ? -5.401 33.787 5.884 1 98.25 106 ILE B CA 1
ATOM 3305 C C . ILE B 1 106 ? -4.74 35.043 6.448 1 98.25 106 ILE B C 1
ATOM 3307 O O . ILE B 1 106 ? -5.408 35.889 7.046 1 98.25 106 ILE B O 1
ATOM 3311 N N . LEU B 1 107 ? -3.429 35.171 6.234 1 97.7 107 LEU B N 1
ATOM 3312 C CA . LEU B 1 107 ? -2.685 36.307 6.768 1 97.7 107 LEU B CA 1
ATOM 3313 C C . LEU B 1 107 ? -3.183 37.615 6.163 1 97.7 107 LEU B C 1
ATOM 3315 O O . LEU B 1 107 ? -3.33 38.614 6.871 1 97.7 107 LEU B O 1
ATOM 3319 N N . THR B 1 108 ? -3.473 37.561 4.878 1 97.04 108 THR B N 1
ATOM 3320 C CA . THR B 1 108 ? -4.014 38.735 4.203 1 97.04 108 THR B CA 1
ATOM 3321 C C . THR B 1 108 ? -5.372 39.117 4.786 1 97.04 108 THR B C 1
ATOM 3323 O O . THR B 1 108 ? -5.616 40.286 5.092 1 97.04 108 THR B O 1
ATOM 3326 N N . ALA B 1 109 ? -6.213 38.17 4.966 1 96.6 109 ALA B N 1
ATOM 3327 C CA . ALA B 1 109 ? -7.56 38.404 5.479 1 96.6 109 ALA B CA 1
ATOM 3328 C C . ALA B 1 109 ? -7.516 38.955 6.902 1 96.6 109 ALA B C 1
ATOM 3330 O O . ALA B 1 109 ? -8.401 39.712 7.309 1 96.6 109 ALA B O 1
ATOM 3331 N N . LEU B 1 110 ? -6.459 38.609 7.645 1 96.26 110 LEU B N 1
ATOM 3332 C CA . LEU B 1 110 ? -6.315 39.046 9.029 1 96.26 110 LEU B CA 1
ATOM 3333 C C . LEU B 1 110 ? -5.511 40.339 9.11 1 96.26 110 LEU B C 1
ATOM 3335 O O . LEU B 1 110 ? -5.181 40.803 10.204 1 96.26 110 LEU B O 1
ATOM 3339 N N . ASN B 1 111 ? -5.083 40.872 7.997 1 94.93 111 ASN B N 1
ATOM 3340 C CA . ASN B 1 111 ? -4.333 42.118 7.872 1 94.93 111 ASN B CA 1
ATOM 3341 C C . ASN B 1 111 ? -2.962 42.015 8.533 1 94.93 111 ASN B C 1
ATOM 3343 O O . ASN B 1 111 ? -2.527 42.942 9.218 1 94.93 111 ASN B O 1
ATOM 3347 N N . ILE B 1 112 ? -2.397 40.881 8.401 1 95.41 112 ILE B N 1
ATOM 3348 C CA . ILE B 1 112 ? -1.028 40.671 8.859 1 95.41 112 ILE B CA 1
ATOM 3349 C C . ILE B 1 112 ? -0.065 40.791 7.68 1 95.41 112 ILE B C 1
ATOM 3351 O O . ILE B 1 112 ? -0.006 39.904 6.826 1 95.41 112 ILE B O 1
ATOM 3355 N N . SER B 1 113 ? 0.676 41.831 7.629 1 91.51 113 SER B N 1
ATOM 3356 C CA . SER B 1 113 ? 1.493 42.126 6.456 1 91.51 113 SER B CA 1
ATOM 3357 C C . SER B 1 113 ? 2.977 41.943 6.756 1 91.51 113 SER B C 1
ATOM 3359 O O . SER B 1 113 ? 3.794 41.85 5.838 1 91.51 113 SER B O 1
ATOM 3361 N N . GLY B 1 114 ? 3.345 41.914 8.038 1 92.45 114 GLY B N 1
ATOM 3362 C CA . GLY B 1 114 ? 4.743 41.759 8.41 1 92.45 114 GLY B CA 1
ATOM 3363 C C . GLY B 1 114 ? 5.163 40.309 8.558 1 92.45 114 GLY B C 1
ATOM 3364 O O . GLY B 1 114 ? 4.488 39.407 8.058 1 92.45 114 GLY B O 1
ATOM 3365 N N . LYS B 1 115 ? 6.3 40.133 9.193 1 96.33 115 LYS B N 1
ATOM 3366 C CA . LYS B 1 115 ? 6.834 38.791 9.405 1 96.33 115 LYS B CA 1
ATOM 3367 C C . LYS B 1 115 ? 5.98 38.011 10.401 1 96.33 115 LYS B C 1
ATOM 3369 O O . LYS B 1 115 ? 5.417 38.591 11.332 1 96.33 115 LYS B O 1
ATOM 3374 N N . THR B 1 116 ? 5.896 36.79 10.183 1 97.38 116 THR B N 1
ATOM 3375 C CA . THR B 1 116 ? 5.136 35.862 11.014 1 97.38 116 THR B CA 1
ATOM 3376 C C . THR B 1 116 ? 5.984 34.649 11.384 1 97.38 116 THR B C 1
ATOM 3378 O O . THR B 1 116 ? 6.906 34.282 10.652 1 97.38 116 THR B O 1
ATOM 3381 N N . PHE B 1 117 ? 5.748 34.16 12.586 1 98.65 117 PHE B N 1
ATOM 3382 C CA . PHE B 1 117 ? 6.295 32.863 12.966 1 98.65 117 PHE B CA 1
ATOM 3383 C C . PHE B 1 117 ? 5.391 31.733 12.486 1 98.65 117 PHE B C 1
ATOM 3385 O O . PHE B 1 117 ? 4.165 31.847 12.538 1 98.65 117 PHE B O 1
ATOM 3392 N N . ILE B 1 118 ? 5.989 30.641 12.013 1 98.83 118 ILE B N 1
ATOM 3393 C CA . ILE B 1 118 ? 5.199 29.541 11.47 1 98.83 118 ILE B CA 1
ATOM 3394 C C . ILE B 1 118 ? 5.7 28.215 12.038 1 98.83 118 ILE B C 1
ATOM 3396 O O . ILE B 1 118 ? 6.909 27.991 12.134 1 98.83 118 ILE B O 1
ATOM 3400 N N . VAL B 1 119 ? 4.791 27.38 12.448 1 98.93 119 VAL B N 1
ATOM 3401 C CA . VAL B 1 119 ? 5.062 26.003 12.846 1 98.93 119 VAL B CA 1
ATOM 3402 C C . VAL B 1 119 ? 4.25 25.044 11.978 1 98.93 119 VAL B C 1
ATOM 3404 O O . VAL B 1 119 ? 3.035 25.203 11.836 1 98.93 119 VAL B O 1
ATOM 3407 N N . GLY B 1 120 ? 4.898 24.1 11.352 1 98.9 120 GLY B N 1
ATOM 3408 C CA . GLY B 1 120 ? 4.239 23.016 10.641 1 98.9 120 GLY B CA 1
ATOM 3409 C C . GLY B 1 120 ? 4.529 21.65 11.234 1 98.9 120 GLY B C 1
ATOM 3410 O O . GLY B 1 120 ? 5.681 21.33 11.534 1 98.9 120 GLY B O 1
ATOM 3411 N N . HIS B 1 121 ? 3.495 20.896 11.409 1 98.73 121 HIS B N 1
ATOM 3412 C CA . HIS B 1 121 ? 3.608 19.523 11.887 1 98.73 121 HIS B CA 1
ATOM 3413 C C . HIS B 1 121 ? 3.187 18.529 10.81 1 98.73 121 HIS B C 1
ATOM 3415 O O . HIS B 1 121 ? 2.129 18.684 10.195 1 98.73 121 HIS B O 1
ATOM 3421 N N . ASP B 1 122 ? 4.062 17.473 10.638 1 97.48 122 ASP B N 1
ATOM 3422 C CA . ASP B 1 122 ? 3.688 16.437 9.681 1 97.48 122 ASP B CA 1
ATOM 3423 C C . ASP B 1 122 ? 3.394 17.037 8.308 1 97.48 122 ASP B C 1
ATOM 3425 O O . ASP B 1 122 ? 4.222 17.762 7.752 1 97.48 122 ASP B O 1
ATOM 3429 N N . LEU B 1 123 ? 2.288 16.871 7.703 1 97.88 123 LEU B N 1
ATOM 3430 C CA . LEU B 1 123 ? 1.986 17.386 6.372 1 97.88 123 LEU B CA 1
ATOM 3431 C C . LEU B 1 123 ? 1.797 18.899 6.404 1 97.88 123 LEU B C 1
ATOM 3433 O O . LEU B 1 123 ? 1.854 19.558 5.363 1 97.88 123 LEU B O 1
ATOM 3437 N N . GLY B 1 124 ? 1.587 19.459 7.552 1 98.61 124 GLY B N 1
ATOM 3438 C CA . GLY B 1 124 ? 1.6 20.909 7.671 1 98.61 124 GLY B CA 1
ATOM 3439 C C . GLY B 1 124 ? 2.971 21.514 7.434 1 98.61 124 GLY B C 1
ATOM 3440 O O . GLY B 1 124 ? 3.086 22.705 7.136 1 98.61 124 GLY B O 1
ATOM 3441 N N . SER B 1 125 ? 3.997 20.694 7.584 1 98.71 125 SER B N 1
ATOM 3442 C CA . SER B 1 125 ? 5.364 21.155 7.363 1 98.71 125 SER B CA 1
ATOM 3443 C C . SER B 1 125 ? 5.621 21.436 5.886 1 98.71 125 SER B C 1
ATOM 3445 O O . SER B 1 125 ? 6.414 22.316 5.545 1 98.71 125 SER B O 1
ATOM 3447 N N . LYS B 1 126 ? 4.936 20.681 4.978 1 98.48 126 LYS B N 1
ATOM 3448 C CA . LYS B 1 126 ? 5.155 20.981 3.566 1 98.48 126 LYS B CA 1
ATOM 3449 C C . LYS B 1 126 ? 4.539 22.325 3.188 1 98.48 126 LYS B C 1
ATOM 3451 O O . LYS B 1 126 ? 5.106 23.069 2.384 1 98.48 126 LYS B O 1
ATOM 3456 N N . ALA B 1 127 ? 3.441 22.64 3.812 1 98.45 127 ALA B N 1
ATOM 3457 C CA . ALA B 1 127 ? 2.822 23.946 3.601 1 98.45 127 ALA B CA 1
ATOM 3458 C C . ALA B 1 127 ? 3.708 25.066 4.139 1 98.45 127 ALA B C 1
ATOM 3460 O O . ALA B 1 127 ? 3.924 26.075 3.463 1 98.45 127 ALA B O 1
ATOM 3461 N N . ALA B 1 128 ? 4.17 24.855 5.349 1 98.86 128 ALA B N 1
ATOM 3462 C CA . ALA B 1 128 ? 5.02 25.842 6.011 1 98.86 128 ALA B CA 1
ATOM 3463 C C . ALA B 1 128 ? 6.296 26.089 5.212 1 98.86 128 ALA B C 1
ATOM 3465 O O . ALA B 1 128 ? 6.69 27.239 5 1 98.86 128 ALA B O 1
ATOM 3466 N N . ALA B 1 129 ? 6.897 25.023 4.749 1 98.8 129 ALA B N 1
ATOM 3467 C CA . ALA B 1 129 ? 8.139 25.12 3.986 1 98.8 129 ALA B CA 1
ATOM 3468 C C . ALA B 1 129 ? 7.911 25.829 2.654 1 98.8 129 ALA B C 1
ATOM 3470 O O . ALA B 1 129 ? 8.702 26.687 2.257 1 98.8 129 ALA B O 1
ATOM 3471 N N . ALA B 1 130 ? 6.854 25.439 1.969 1 98.77 130 ALA B N 1
ATOM 3472 C CA . ALA B 1 130 ? 6.535 26.085 0.699 1 98.77 130 ALA B CA 1
ATOM 3473 C C . ALA B 1 130 ? 6.316 27.584 0.886 1 98.77 130 ALA B C 1
ATOM 3475 O O . ALA B 1 130 ? 6.845 28.395 0.121 1 98.77 130 ALA B O 1
ATOM 3476 N N . TYR B 1 131 ? 5.575 27.928 1.909 1 98.72 131 TYR B N 1
ATOM 3477 C CA . TYR B 1 131 ? 5.304 29.338 2.169 1 98.72 131 TYR B CA 1
ATOM 3478 C C . TYR B 1 131 ? 6.59 30.092 2.481 1 98.72 131 TYR B C 1
ATOM 3480 O O . TYR B 1 131 ? 6.81 31.194 1.972 1 98.72 131 TYR B O 1
ATOM 3488 N N . ALA B 1 132 ? 7.42 29.502 3.327 1 98.68 132 ALA B N 1
ATOM 3489 C CA . ALA B 1 132 ? 8.67 30.138 3.735 1 98.68 132 ALA B CA 1
ATOM 3490 C C . ALA B 1 132 ? 9.58 30.379 2.534 1 98.68 132 ALA B C 1
ATOM 3492 O O . ALA B 1 132 ? 10.297 31.381 2.481 1 98.68 132 ALA B O 1
ATOM 3493 N N . HIS B 1 133 ? 9.551 29.469 1.627 1 98.2 133 HIS B N 1
ATOM 3494 C CA . HIS B 1 133 ? 10.386 29.637 0.443 1 98.2 133 HIS B CA 1
ATOM 3495 C C . HIS B 1 133 ? 9.802 30.686 -0.499 1 98.2 133 HIS B C 1
ATOM 3497 O O . HIS B 1 133 ? 10.534 31.518 -1.038 1 98.2 133 HIS B O 1
ATOM 3503 N N . LEU B 1 134 ? 8.513 30.664 -0.684 1 97.25 134 LEU B N 1
ATOM 3504 C CA . LEU B 1 134 ? 7.84 31.525 -1.651 1 97.25 134 LEU B CA 1
ATOM 3505 C C . LEU B 1 134 ? 7.748 32.956 -1.132 1 97.25 134 LEU B C 1
ATOM 3507 O O . LEU B 1 134 ? 7.642 33.9 -1.918 1 97.25 134 LEU B O 1
ATOM 3511 N N . HIS B 1 135 ? 7.763 33.104 0.191 1 97.53 135 HIS B N 1
ATOM 3512 C CA . HIS B 1 135 ? 7.624 34.415 0.815 1 97.53 135 HIS B CA 1
ATOM 3513 C C . HIS B 1 135 ? 8.682 34.626 1.893 1 97.53 135 HIS B C 1
ATOM 3515 O O . HIS B 1 135 ? 8.349 34.864 3.057 1 97.53 135 HIS B O 1
ATOM 3521 N N . PRO B 1 136 ? 9.932 34.622 1.502 1 97.42 136 PRO B N 1
ATOM 3522 C CA . PRO B 1 136 ? 10.998 34.722 2.501 1 97.42 136 PRO B CA 1
ATOM 3523 C C . PRO B 1 136 ? 10.912 36.004 3.328 1 97.42 136 PRO B C 1
ATOM 3525 O O . PRO B 1 136 ? 11.361 36.032 4.477 1 97.42 136 PRO B O 1
ATOM 3528 N N . GLU B 1 137 ? 10.276 36.995 2.84 1 96.75 137 GLU B N 1
ATOM 3529 C CA . GLU B 1 137 ? 10.17 38.286 3.513 1 96.75 137 GLU B CA 1
ATOM 3530 C C . GLU B 1 137 ? 9.078 38.265 4.579 1 96.75 137 GLU B C 1
ATOM 3532 O O . GLU B 1 137 ? 9.021 39.152 5.433 1 96.75 137 GLU B O 1
ATOM 3537 N N . LYS B 1 138 ? 8.302 37.234 4.611 1 97.4 138 LYS B N 1
ATOM 3538 C CA . LYS B 1 138 ? 7.141 37.206 5.496 1 97.4 138 LYS B CA 1
ATOM 3539 C C . LYS B 1 138 ? 7.339 36.203 6.63 1 97.4 138 LYS B C 1
ATOM 3541 O O . LYS B 1 138 ? 6.462 36.04 7.481 1 97.4 138 LYS B O 1
ATOM 3546 N N . VAL B 1 139 ? 8.434 35.528 6.688 1 98.19 139 VAL B N 1
ATOM 3547 C CA . VAL B 1 139 ? 8.631 34.488 7.692 1 98.19 139 VAL B CA 1
ATOM 3548 C C . VAL B 1 139 ? 9.842 34.829 8.558 1 98.19 139 VAL B C 1
ATOM 3550 O O . VAL B 1 139 ? 10.965 34.922 8.056 1 98.19 139 VAL B O 1
ATOM 3553 N N . ALA B 1 140 ? 9.627 35.014 9.815 1 98.08 140 ALA B N 1
ATOM 3554 C CA . ALA B 1 140 ? 10.702 35.347 10.745 1 98.08 140 ALA B CA 1
ATOM 3555 C C . ALA B 1 140 ? 11.519 34.109 11.105 1 98.08 140 ALA B C 1
ATOM 3557 O O . ALA B 1 140 ? 12.75 34.126 11.029 1 98.08 140 ALA B O 1
ATOM 3558 N N . ARG B 1 141 ? 10.851 33.034 11.5 1 98.54 141 ARG B N 1
ATOM 3559 C CA . ARG B 1 141 ? 11.424 31.727 11.807 1 98.54 141 ARG B CA 1
ATOM 3560 C C . ARG B 1 141 ? 10.421 30.611 11.533 1 98.54 141 ARG B C 1
ATOM 3562 O O . ARG B 1 141 ? 9.209 30.837 11.562 1 98.54 141 ARG B O 1
ATOM 3569 N N . LEU B 1 142 ? 10.974 29.49 11.23 1 98.79 142 LEU B N 1
ATOM 3570 C CA . LEU B 1 142 ? 10.172 28.337 10.838 1 98.79 142 LEU B CA 1
ATOM 3571 C C . LEU B 1 142 ? 10.474 27.137 11.729 1 98.79 142 LEU B C 1
ATOM 3573 O O . LEU B 1 142 ? 11.64 26.805 11.957 1 98.79 142 LEU B O 1
ATOM 3577 N N . VAL B 1 143 ? 9.445 26.556 12.274 1 98.91 143 VAL B N 1
ATOM 3578 C CA . VAL B 1 143 ? 9.57 25.272 12.955 1 98.91 143 VAL B CA 1
ATOM 3579 C C . VAL B 1 143 ? 8.847 24.19 12.157 1 98.91 143 VAL B C 1
ATOM 3581 O O . VAL B 1 143 ? 7.709 24.386 11.723 1 98.91 143 VAL B O 1
ATOM 3584 N N . VAL B 1 144 ? 9.476 23.105 11.895 1 98.81 144 VAL B N 1
ATOM 3585 C CA . VAL B 1 144 ? 8.877 21.929 11.271 1 98.81 144 VAL B CA 1
ATOM 3586 C C . VAL B 1 144 ? 9.077 20.71 12.168 1 98.81 144 VAL B C 1
ATOM 3588 O O . VAL B 1 144 ? 10.06 20.63 12.908 1 98.81 144 VAL B O 1
ATOM 3591 N N . SER B 1 145 ? 8.114 19.841 12.085 1 98.48 145 SER B N 1
ATOM 3592 C CA . SER B 1 145 ? 8.216 18.681 12.963 1 98.48 145 SER B CA 1
ATOM 3593 C C . SER B 1 145 ? 7.739 17.413 12.262 1 98.48 145 SER B C 1
ATOM 3595 O O . SER B 1 145 ? 6.788 17.451 11.479 1 98.48 145 SER B O 1
ATOM 3597 N N . GLU B 1 146 ? 8.471 16.314 12.473 1 97.43 146 GLU B N 1
ATOM 3598 C CA . GLU B 1 146 ? 8.059 14.955 12.136 1 97.43 146 GLU B CA 1
ATOM 3599 C C . GLU B 1 146 ? 7.753 14.824 10.647 1 97.43 146 GLU B C 1
ATOM 3601 O O . GLU B 1 146 ? 6.726 14.259 10.266 1 97.43 146 GLU B O 1
ATOM 3606 N N . PHE B 1 147 ? 8.654 15.433 9.815 1 96.95 147 PHE B N 1
ATOM 3607 C CA . PHE B 1 147 ? 8.409 15.428 8.377 1 96.95 147 PHE B CA 1
ATOM 3608 C C . PHE B 1 147 ? 9.698 15.69 7.608 1 96.95 147 PHE B C 1
ATOM 3610 O O . PHE B 1 147 ? 10.545 16.469 8.051 1 96.95 147 PHE B O 1
ATOM 3617 N N . ALA B 1 148 ? 9.941 15.048 6.553 1 96.6 148 ALA B N 1
ATOM 3618 C CA . ALA B 1 148 ? 10.903 15.398 5.51 1 96.6 148 ALA B CA 1
ATOM 3619 C C . ALA B 1 148 ? 10.193 15.789 4.217 1 96.6 148 ALA B C 1
ATOM 3621 O O . ALA B 1 148 ? 9.175 15.193 3.857 1 96.6 148 ALA B O 1
ATOM 3622 N N . LEU B 1 149 ? 10.738 16.721 3.523 1 97.64 149 LEU B N 1
ATOM 3623 C CA . LEU B 1 149 ? 10.05 17.186 2.323 1 97.64 149 LEU B CA 1
ATOM 3624 C C . LEU B 1 149 ? 10.084 16.122 1.231 1 97.64 149 LEU B C 1
ATOM 3626 O O . LEU B 1 149 ? 11.106 15.461 1.034 1 97.64 149 LEU B O 1
ATOM 3630 N N . PRO B 1 150 ? 8.956 15.964 0.483 1 95.94 150 PRO B N 1
ATOM 3631 C CA . PRO B 1 150 ? 9.01 15.115 -0.709 1 95.94 150 PRO B CA 1
ATOM 3632 C C . PRO B 1 150 ? 10.104 15.538 -1.686 1 95.94 150 PRO B C 1
ATOM 3634 O O . PRO B 1 150 ? 10.321 16.734 -1.896 1 95.94 150 PRO B O 1
ATOM 3637 N N . GLY B 1 151 ? 10.797 14.561 -2.25 1 94.9 151 GLY B N 1
ATOM 3638 C CA . GLY B 1 151 ? 11.944 14.856 -3.094 1 94.9 151 GLY B CA 1
ATOM 3639 C C . GLY B 1 151 ? 13.245 14.949 -2.32 1 94.9 151 GLY B C 1
ATOM 3640 O O . GLY B 1 151 ? 14.328 14.898 -2.907 1 94.9 151 GLY B O 1
ATOM 3641 N N . PHE B 1 152 ? 13.154 15.033 -1.003 1 96.16 152 PHE B N 1
ATOM 3642 C CA . PHE B 1 152 ? 14.344 15.236 -0.185 1 96.16 152 PHE B CA 1
ATOM 3643 C C . PHE B 1 152 ? 14.313 14.338 1.046 1 96.16 152 PHE B C 1
ATOM 3645 O O . PHE B 1 152 ? 14.763 14.736 2.123 1 96.16 152 PHE B O 1
ATOM 3652 N N . GLY B 1 153 ? 13.699 13.109 0.923 1 92.66 153 GLY B N 1
ATOM 3653 C CA . GLY B 1 153 ? 13.816 12.14 2.001 1 92.66 153 GLY B CA 1
ATOM 3654 C C . GLY B 1 153 ? 12.488 11.52 2.393 1 92.66 153 GLY B C 1
ATOM 3655 O O . GLY B 1 153 ? 12.453 10.452 3.006 1 92.66 153 GLY B O 1
ATOM 3656 N N . PHE B 1 154 ? 11.312 12.136 2.074 1 93.46 154 PHE B N 1
ATOM 3657 C CA . PHE B 1 154 ? 10.004 11.606 2.439 1 93.46 154 PHE B CA 1
ATOM 3658 C C . PHE B 1 154 ? 9.826 10.188 1.91 1 93.46 154 PHE B C 1
ATOM 3660 O O . PHE B 1 154 ? 9.248 9.335 2.587 1 93.46 154 PHE B O 1
ATOM 3667 N N . GLU B 1 155 ? 10.373 9.881 0.767 1 86.99 155 GLU B N 1
ATOM 3668 C CA . GLU B 1 155 ? 10.197 8.618 0.056 1 86.99 155 GLU B CA 1
ATOM 3669 C C . GLU B 1 155 ? 10.784 7.452 0.846 1 86.99 155 GLU B C 1
ATOM 3671 O O . GLU B 1 155 ? 10.279 6.33 0.775 1 86.99 155 GLU B O 1
ATOM 3676 N N . GLY B 1 156 ? 11.775 7.724 1.581 1 83.49 156 GLY B N 1
ATOM 3677 C CA . GLY B 1 156 ? 12.369 6.692 2.416 1 83.49 156 GLY B CA 1
ATOM 3678 C C . GLY B 1 156 ? 11.442 6.208 3.516 1 83.49 156 GLY B C 1
ATOM 3679 O O . GLY B 1 156 ? 11.556 5.069 3.974 1 83.49 156 GLY B O 1
ATOM 3680 N N . PHE B 1 157 ? 10.472 7.01 3.824 1 82.76 157 PHE B N 1
ATOM 3681 C CA . PHE B 1 157 ? 9.562 6.695 4.918 1 82.76 157 PHE B CA 1
ATOM 3682 C C . PHE B 1 157 ? 8.306 6.006 4.397 1 82.76 157 PHE B C 1
ATOM 3684 O O . PHE B 1 157 ? 7.529 5.449 5.175 1 82.76 157 PHE B O 1
ATOM 3691 N N . MET B 1 158 ? 8.112 6.041 3.12 1 81.02 158 MET B N 1
ATOM 3692 C CA . MET B 1 158 ? 6.891 5.492 2.537 1 81.02 158 MET B CA 1
ATOM 3693 C C . MET B 1 158 ? 7.044 4.001 2.255 1 81.02 158 MET B C 1
ATOM 3695 O O . MET B 1 158 ? 6.066 3.321 1.941 1 81.02 158 MET B O 1
ATOM 3699 N N . VAL B 1 159 ? 8.191 3.407 2.384 1 72.84 159 VAL B N 1
ATOM 3700 C CA . VAL B 1 159 ? 8.452 2.026 1.991 1 72.84 159 VAL B CA 1
ATOM 3701 C C . VAL B 1 159 ? 8.193 1.095 3.173 1 72.84 159 VAL B C 1
ATOM 3703 O O . VAL B 1 159 ? 8.709 1.317 4.271 1 72.84 159 VAL B O 1
ATOM 3706 N N . PRO B 1 160 ? 7.324 0.136 2.919 1 73.89 160 PRO B N 1
ATOM 3707 C CA . PRO B 1 160 ? 7.173 -0.842 3.999 1 73.89 160 PRO B CA 1
ATOM 3708 C C . PRO B 1 160 ? 8.492 -1.508 4.381 1 73.89 160 PRO B C 1
ATOM 3710 O O . PRO B 1 160 ? 9.399 -1.612 3.551 1 73.89 160 PRO B O 1
ATOM 3713 N N . ASP B 1 161 ? 8.591 -1.861 5.642 1 73.23 161 ASP B N 1
ATOM 3714 C CA . ASP B 1 161 ? 9.821 -2.5 6.101 1 73.23 161 ASP B CA 1
ATOM 3715 C C . ASP B 1 161 ? 9.953 -3.91 5.531 1 73.23 161 ASP B C 1
ATOM 3717 O O . ASP B 1 161 ? 8.994 -4.455 4.98 1 73.23 161 ASP B O 1
ATOM 3721 N N . ALA B 1 162 ? 11.12 -4.414 5.515 1 67.73 162 ALA B N 1
ATOM 3722 C CA . ALA B 1 162 ? 11.463 -5.693 4.898 1 67.73 162 ALA B CA 1
ATOM 3723 C C . ALA B 1 162 ? 10.76 -6.849 5.604 1 67.73 162 ALA B C 1
ATOM 3725 O O . ALA B 1 162 ? 10.699 -7.962 5.077 1 67.73 162 ALA B O 1
ATOM 3726 N N . HIS B 1 163 ? 10.154 -6.556 6.801 1 71.39 163 HIS B N 1
ATOM 3727 C CA . HIS B 1 163 ? 9.574 -7.636 7.59 1 71.39 163 HIS B CA 1
ATOM 3728 C C . HIS B 1 163 ? 8.059 -7.692 7.419 1 71.39 163 HIS B C 1
ATOM 3730 O O . HIS B 1 163 ? 7.403 -8.589 7.953 1 71.39 163 HIS B O 1
ATOM 3736 N N . GLY B 1 164 ? 7.58 -6.782 6.698 1 73.66 164 GLY B N 1
ATOM 3737 C CA . GLY B 1 164 ? 6.146 -6.798 6.456 1 73.66 164 GLY B CA 1
ATOM 3738 C C . GLY B 1 164 ? 5.327 -6.527 7.704 1 73.66 164 GLY B C 1
ATOM 3739 O O . GLY B 1 164 ? 4.272 -7.132 7.905 1 73.66 164 GLY B O 1
ATOM 3740 N N . SER B 1 165 ? 5.8 -5.75 8.474 1 81.48 165 SER B N 1
ATOM 3741 C CA . SER B 1 165 ? 5.162 -5.529 9.768 1 81.48 165 SER B CA 1
ATOM 3742 C C . SER B 1 165 ? 4.187 -4.358 9.711 1 81.48 165 SER B C 1
ATOM 3744 O O . SER B 1 165 ? 4.357 -3.44 8.905 1 81.48 165 SER B O 1
ATOM 3746 N N . LEU B 1 166 ? 3.283 -4.438 10.595 1 86.08 166 LEU B N 1
ATOM 3747 C CA . LEU B 1 166 ? 2.325 -3.352 10.768 1 86.08 166 LEU B CA 1
ATOM 3748 C C . LEU B 1 166 ? 3.012 -2.103 11.311 1 86.08 166 LEU B C 1
ATOM 3750 O O . LEU B 1 166 ? 2.428 -1.017 11.306 1 86.08 166 LEU B O 1
ATOM 3754 N N . ASN B 1 167 ? 4.245 -2.276 11.661 1 82.96 167 ASN B N 1
ATOM 3755 C CA . ASN B 1 167 ? 4.975 -1.148 12.229 1 82.96 167 ASN B CA 1
ATOM 3756 C C . ASN B 1 167 ? 5.571 -0.261 11.14 1 82.96 167 ASN B C 1
ATOM 3758 O O . ASN B 1 167 ? 6.13 0.798 11.432 1 82.96 167 ASN B O 1
ATOM 3762 N N . SER B 1 168 ? 5.412 -0.668 9.973 1 85.4 168 SER B N 1
ATOM 3763 C CA . SER B 1 168 ? 5.887 0.142 8.856 1 85.4 168 SER B CA 1
ATOM 3764 C C . SER B 1 168 ? 4.846 1.177 8.442 1 85.4 168 SER B C 1
ATOM 3766 O O . SER B 1 168 ? 3.749 1.22 9.001 1 85.4 168 SER B O 1
ATOM 3768 N N . ASN B 1 169 ? 5.259 2.023 7.548 1 89.02 169 ASN B N 1
ATOM 3769 C CA . ASN B 1 169 ? 4.391 3.097 7.079 1 89.02 169 ASN B CA 1
ATOM 3770 C C . ASN B 1 169 ? 3.687 2.723 5.778 1 89.02 169 ASN B C 1
ATOM 3772 O O . ASN B 1 169 ? 3.688 3.499 4.821 1 89.02 169 ASN B O 1
ATOM 3776 N N . TRP B 1 170 ? 3.091 1.551 5.816 1 88.77 170 TRP B N 1
ATOM 3777 C CA . TRP B 1 170 ? 2.466 0.968 4.633 1 88.77 170 TRP B CA 1
ATOM 3778 C C . TRP B 1 170 ? 1.411 1.906 4.056 1 88.77 170 TRP B C 1
ATOM 3780 O O . TRP B 1 170 ? 1.2 1.941 2.841 1 88.77 170 TRP B O 1
ATOM 3790 N N . HIS B 1 171 ? 0.755 2.662 4.854 1 90.86 171 HIS B N 1
ATOM 3791 C CA . HIS B 1 171 ? -0.372 3.498 4.458 1 90.86 171 HIS B CA 1
ATOM 3792 C C . HIS B 1 171 ? 0.084 4.656 3.576 1 90.86 171 HIS B C 1
ATOM 3794 O O . HIS B 1 171 ? -0.685 5.153 2.75 1 90.86 171 HIS B O 1
ATOM 3800 N N . LEU B 1 172 ? 1.327 5.084 3.757 1 90.89 172 LEU B N 1
ATOM 3801 C CA . LEU B 1 172 ? 1.811 6.225 2.986 1 90.89 172 LEU B CA 1
ATOM 3802 C C . LEU B 1 172 ? 1.87 5.89 1.5 1 90.89 172 LEU B C 1
ATOM 3804 O O . LEU B 1 172 ? 1.527 6.723 0.657 1 90.89 172 LEU B O 1
ATOM 3808 N N . SER B 1 173 ? 2.236 4.709 1.2 1 87.76 173 SER B N 1
ATOM 3809 C CA . SER B 1 173 ? 2.25 4.275 -0.193 1 87.76 173 SER B CA 1
ATOM 3810 C C . SER B 1 173 ? 0.834 4.082 -0.726 1 87.76 173 SER B C 1
ATOM 3812 O O . SER B 1 173 ? 0.535 4.462 -1.86 1 87.76 173 SER B O 1
ATOM 3814 N N . LEU B 1 174 ? 0.019 3.502 0.048 1 91.38 174 LEU B N 1
ATOM 3815 C CA . LEU B 1 174 ? -1.36 3.258 -0.359 1 91.38 174 LEU B CA 1
ATOM 3816 C C . LEU B 1 174 ? -2.079 4.57 -0.656 1 91.38 174 LEU B C 1
ATOM 3818 O O . LEU B 1 174 ? -2.844 4.659 -1.619 1 91.38 174 LEU B O 1
ATOM 3822 N N . PHE B 1 175 ? -1.795 5.572 0.078 1 93.14 175 PHE B N 1
ATOM 3823 C CA . PHE B 1 175 ? -2.503 6.841 -0.036 1 93.14 175 PHE B CA 1
ATOM 3824 C C . PHE B 1 175 ? -2.106 7.571 -1.313 1 93.14 175 PHE B C 1
ATOM 3826 O O . PHE B 1 175 ? -2.782 8.513 -1.732 1 93.14 175 PHE B O 1
ATOM 3833 N N . THR B 1 176 ? -1 7.223 -1.941 1 91.34 176 THR B N 1
ATOM 3834 C CA . THR B 1 176 ? -0.622 7.833 -3.21 1 91.34 176 THR B CA 1
ATOM 3835 C C . THR B 1 176 ? -1.551 7.372 -4.33 1 91.34 176 THR B C 1
ATOM 3837 O O . THR B 1 176 ? -1.501 7.902 -5.442 1 91.34 176 THR B O 1
ATOM 3840 N N . VAL B 1 177 ? -2.39 6.414 -4.017 1 92.74 177 VAL B N 1
ATOM 3841 C CA . VAL B 1 177 ? -3.409 5.927 -4.941 1 92.74 177 VAL B CA 1
ATOM 3842 C C . VAL B 1 177 ? -4.796 6.148 -4.343 1 92.74 177 VAL B C 1
ATOM 3844 O O . VAL B 1 177 ? -5.402 5.218 -3.805 1 92.74 177 VAL B O 1
ATOM 3847 N N . PRO B 1 178 ? -5.351 7.255 -4.563 1 93.59 178 PRO B N 1
ATOM 3848 C CA . PRO B 1 178 ? -6.526 7.684 -3.799 1 93.59 178 PRO B CA 1
ATOM 3849 C C . PRO B 1 178 ? -7.72 6.75 -3.981 1 93.59 178 PRO B C 1
ATOM 3851 O O . PRO B 1 178 ? -8.416 6.437 -3.011 1 93.59 178 PRO B O 1
ATOM 3854 N N . ASP B 1 179 ? -7.938 6.346 -5.185 1 93.82 179 ASP B N 1
ATOM 3855 C CA . ASP B 1 179 ? -9.114 5.516 -5.426 1 93.82 179 ASP B CA 1
ATOM 3856 C C . ASP B 1 179 ? -8.994 4.171 -4.712 1 93.82 179 ASP B C 1
ATOM 3858 O O . ASP B 1 179 ? -9.982 3.647 -4.194 1 93.82 179 ASP B O 1
ATOM 3862 N N . ALA B 1 180 ? -7.796 3.581 -4.679 1 94.26 180 ALA B N 1
ATOM 3863 C CA . ALA B 1 180 ? -7.577 2.345 -3.931 1 94.26 180 ALA B CA 1
ATOM 3864 C C . ALA B 1 180 ? -7.746 2.575 -2.432 1 94.26 180 ALA B C 1
ATOM 3866 O O . ALA B 1 180 ? -8.389 1.778 -1.745 1 94.26 180 ALA B O 1
ATOM 3867 N N . ALA B 1 181 ? -7.155 3.635 -1.986 1 95.32 181 ALA B N 1
ATOM 3868 C CA . ALA B 1 181 ? -7.246 3.966 -0.567 1 95.32 181 ALA B CA 1
ATOM 3869 C C . ALA B 1 181 ? -8.699 4.148 -0.139 1 95.32 181 ALA B C 1
ATOM 3871 O O . ALA B 1 181 ? -9.124 3.607 0.885 1 95.32 181 ALA B O 1
ATOM 3872 N N . MET B 1 182 ? -9.488 4.884 -0.942 1 95.1 182 MET B N 1
ATOM 3873 C CA . MET B 1 182 ? -10.897 5.103 -0.626 1 95.1 182 MET B CA 1
ATOM 3874 C C . MET B 1 182 ? -11.661 3.784 -0.609 1 95.1 182 MET B C 1
ATOM 3876 O O . MET B 1 182 ? -12.453 3.532 0.301 1 95.1 182 MET B O 1
ATOM 3880 N N . PHE B 1 183 ? -11.39 2.977 -1.564 1 94.53 183 PHE B N 1
ATOM 3881 C CA . PHE B 1 183 ? -12.039 1.674 -1.656 1 94.53 183 PHE B CA 1
ATOM 3882 C C . PHE B 1 183 ? -11.761 0.842 -0.41 1 94.53 183 PHE B C 1
ATOM 3884 O O . PHE B 1 183 ? -12.669 0.213 0.138 1 94.53 183 PHE B O 1
ATOM 3891 N N . LEU B 1 184 ? -10.581 0.911 0.06 1 95.83 184 LEU B N 1
ATOM 3892 C CA . LEU B 1 184 ? -10.133 0.002 1.109 1 95.83 184 LEU B CA 1
ATOM 3893 C C . LEU B 1 184 ? -10.459 0.563 2.489 1 95.83 184 LEU B C 1
ATOM 3895 O O . LEU B 1 184 ? -10.715 -0.196 3.427 1 95.83 184 LEU B O 1
ATOM 3899 N N . LEU B 1 185 ? -10.486 1.863 2.665 1 96.29 185 LEU B N 1
ATOM 3900 C CA . LEU B 1 185 ? -10.498 2.45 4.001 1 96.29 185 LEU B CA 1
ATOM 3901 C C . LEU B 1 185 ? -11.896 2.934 4.37 1 96.29 185 LEU B C 1
ATOM 3903 O O . LEU B 1 185 ? -12.191 3.155 5.547 1 96.29 185 LEU B O 1
ATOM 3907 N N . GLU B 1 186 ? -12.711 3.24 3.365 1 94.95 186 GLU B N 1
ATOM 3908 C CA . GLU B 1 186 ? -14.049 3.737 3.67 1 94.95 186 GLU B CA 1
ATOM 3909 C C . GLU B 1 186 ? -14.799 2.776 4.588 1 94.95 186 GLU B C 1
ATOM 3911 O O . GLU B 1 186 ? -14.872 1.577 4.313 1 94.95 186 GLU B O 1
ATOM 3916 N N . GLY B 1 187 ? -15.321 3.281 5.666 1 94.91 187 GLY B N 1
ATOM 3917 C CA . GLY B 1 187 ? -16.043 2.475 6.637 1 94.91 187 GLY B CA 1
ATOM 3918 C C . GLY B 1 187 ? -15.149 1.908 7.724 1 94.91 187 GLY B C 1
ATOM 3919 O O . GLY B 1 187 ? -15.629 1.249 8.648 1 94.91 187 GLY B O 1
ATOM 3920 N N . ARG B 1 188 ? -13.846 2.171 7.644 1 96.9 188 ARG B N 1
ATOM 3921 C CA . ARG B 1 188 ? -12.894 1.627 8.607 1 96.9 188 ARG B CA 1
ATOM 3922 C C . ARG B 1 188 ? -12.091 2.739 9.273 1 96.9 188 ARG B C 1
ATOM 3924 O O . ARG B 1 188 ? -11.001 2.498 9.795 1 96.9 188 ARG B O 1
ATOM 3931 N N . GLU B 1 189 ? -12.664 3.924 9.307 1 96.78 189 GLU B N 1
ATOM 3932 C CA . GLU B 1 189 ? -11.943 5.117 9.739 1 96.78 189 GLU B CA 1
ATOM 3933 C C . GLU B 1 189 ? -11.53 5.012 11.204 1 96.78 189 GLU B C 1
ATOM 3935 O O . GLU B 1 189 ? -10.395 5.337 11.559 1 96.78 189 GLU B O 1
ATOM 3940 N N . ARG B 1 190 ? -12.419 4.543 12.025 1 96.74 190 ARG B N 1
ATOM 3941 C CA . ARG B 1 190 ? -12.127 4.478 13.453 1 96.74 190 ARG B CA 1
ATOM 3942 C C . ARG B 1 190 ? -10.961 3.535 13.731 1 96.74 190 ARG B C 1
ATOM 3944 O O . ARG B 1 190 ? -10.028 3.889 14.455 1 96.74 190 ARG B O 1
ATOM 3951 N N . LYS B 1 191 ? -10.975 2.361 13.139 1 95.92 191 LYS B N 1
ATOM 3952 C CA . LYS B 1 191 ? -9.91 1.384 13.346 1 95.92 191 LYS B CA 1
ATOM 3953 C C . LYS B 1 191 ? -8.587 1.883 12.772 1 95.92 191 LYS B C 1
ATOM 3955 O O . LYS B 1 191 ? -7.524 1.647 13.351 1 95.92 191 LYS B O 1
ATOM 3960 N N . LEU B 1 192 ? -8.677 2.495 11.639 1 94.97 192 LEU B N 1
ATOM 3961 C CA . LEU B 1 192 ? -7.479 3.08 11.048 1 94.97 192 LEU B CA 1
ATOM 3962 C C . LEU B 1 192 ? -6.848 4.098 11.991 1 94.97 192 LEU B C 1
ATOM 3964 O O . LEU B 1 192 ? -5.637 4.07 12.223 1 94.97 192 LEU B O 1
ATOM 3968 N N . LEU B 1 193 ? -7.659 4.988 12.533 1 95.96 193 LEU B N 1
ATOM 3969 C CA . LEU B 1 193 ? -7.15 6.042 13.403 1 95.96 193 LEU B CA 1
ATOM 3970 C C . LEU B 1 193 ? -6.615 5.46 14.707 1 95.96 193 LEU B C 1
ATOM 3972 O O . LEU B 1 193 ? -5.63 5.959 15.257 1 95.96 193 LEU B O 1
ATOM 3976 N N . GLN B 1 194 ? -7.271 4.416 15.237 1 95.41 194 GLN B N 1
ATOM 3977 C CA . GLN B 1 194 ? -6.746 3.719 16.407 1 95.41 194 GLN B CA 1
ATOM 3978 C C . GLN B 1 194 ? -5.339 3.19 16.147 1 95.41 194 GLN B C 1
ATOM 3980 O O . GLN B 1 194 ? -4.453 3.325 16.993 1 95.41 194 GLN B O 1
ATOM 3985 N N . TRP B 1 195 ? -5.151 2.62 15.003 1 94.36 195 TRP B N 1
ATOM 3986 C CA . TRP B 1 195 ? -3.828 2.119 14.643 1 94.36 195 TRP B CA 1
ATOM 3987 C C . TRP B 1 195 ? -2.843 3.268 14.454 1 94.36 195 TRP B C 1
ATOM 3989 O O . TRP B 1 195 ? -1.705 3.201 14.924 1 94.36 195 TRP B O 1
ATOM 3999 N N . PHE B 1 196 ? -3.251 4.366 13.761 1 92.93 196 PHE B N 1
ATOM 4000 C CA . PHE B 1 196 ? -2.396 5.523 13.527 1 92.93 196 PHE B CA 1
ATOM 4001 C C . PHE B 1 196 ? -1.81 6.037 14.837 1 92.93 196 PHE B C 1
ATOM 4003 O O . PHE B 1 196 ? -0.595 6.209 14.954 1 92.93 196 PHE B O 1
ATOM 4010 N N . PHE B 1 197 ? -2.683 6.276 15.751 1 94.97 197 PHE B N 1
ATOM 4011 C CA . PHE B 1 197 ? -2.294 6.962 16.978 1 94.97 197 PHE B CA 1
ATOM 4012 C C . PHE B 1 197 ? -1.535 6.022 17.907 1 94.97 197 PHE B C 1
ATOM 4014 O O . PHE B 1 197 ? -0.853 6.47 18.83 1 94.97 197 PHE B O 1
ATOM 4021 N N . TRP B 1 198 ? -1.726 4.785 17.648 1 92.54 198 TRP B N 1
ATOM 4022 C CA . TRP B 1 198 ? -0.864 3.801 18.295 1 92.54 198 TRP B CA 1
ATOM 4023 C C . TRP B 1 198 ? 0.49 3.722 17.597 1 92.54 198 TRP B C 1
ATOM 4025 O O . TRP B 1 198 ? 1.535 3.753 18.251 1 92.54 198 TRP B O 1
ATOM 4035 N N . HIS B 1 199 ? 0.278 3.763 16.248 1 88.29 199 HIS B N 1
ATOM 4036 C CA . HIS B 1 199 ? 1.454 3.673 15.391 1 88.29 199 HIS B CA 1
ATOM 4037 C C . HIS B 1 199 ? 2.36 4.887 15.569 1 88.29 199 HIS B C 1
ATOM 4039 O O . HIS B 1 199 ? 1.885 6.025 15.581 1 88.29 199 HIS B O 1
ATOM 4045 N N . ALA B 1 200 ? 3.54 4.882 15.799 1 85.75 200 ALA B N 1
ATOM 4046 C CA . ALA B 1 200 ? 4.583 5.901 15.89 1 85.75 200 ALA B CA 1
ATOM 4047 C C . ALA B 1 200 ? 4.506 6.647 17.22 1 85.75 200 ALA B C 1
ATOM 4049 O O . ALA B 1 200 ? 5.026 7.758 17.347 1 85.75 200 ALA B O 1
ATOM 4050 N N . ALA B 1 201 ? 3.579 6.193 18.168 1 94.17 201 ALA B N 1
ATOM 4051 C CA . ALA B 1 201 ? 3.507 6.765 19.51 1 94.17 201 ALA B CA 1
ATOM 4052 C C . ALA B 1 201 ? 4.632 6.235 20.393 1 94.17 201 ALA B C 1
ATOM 4054 O O . ALA B 1 201 ? 5.102 5.111 20.204 1 94.17 201 ALA B O 1
ATOM 4055 N N . TYR B 1 202 ? 5.016 7.084 21.306 1 94.48 202 TYR B N 1
ATOM 4056 C CA . TYR B 1 202 ? 5.996 6.68 22.309 1 94.48 202 TYR B CA 1
ATOM 4057 C C . TYR B 1 202 ? 5.372 5.739 23.333 1 94.48 202 TYR B C 1
ATOM 4059 O O . TYR B 1 202 ? 5.952 4.705 23.669 1 94.48 202 TYR B O 1
ATOM 4067 N N . SER B 1 203 ? 4.219 6.031 23.93 1 86.64 203 SER B N 1
ATOM 4068 C CA . SER B 1 203 ? 3.594 5.323 25.043 1 86.64 203 SER B CA 1
ATOM 4069 C C . SER B 1 203 ? 2.575 4.303 24.546 1 86.64 203 SER B C 1
ATOM 4071 O O . SER B 1 203 ? 1.758 3.805 25.323 1 86.64 203 SER B O 1
ATOM 4073 N N . GLY B 1 204 ? 2.513 3.938 23.317 1 79.72 204 GLY B N 1
ATOM 4074 C CA . GLY B 1 204 ? 1.533 3.005 22.784 1 79.72 204 GLY B CA 1
ATOM 4075 C C . GLY B 1 204 ? 0.206 3.66 22.448 1 79.72 204 GLY B C 1
ATOM 4076 O O . GLY B 1 204 ? -0.569 3.13 21.65 1 79.72 204 GLY B O 1
ATOM 4077 N N . SER B 1 205 ? -0.248 4.639 23.25 1 80.73 205 SER B N 1
ATOM 4078 C CA . SER B 1 205 ? -1.388 5.45 22.835 1 80.73 205 SER B CA 1
ATOM 4079 C C . SER B 1 205 ? -1.151 6.928 23.127 1 80.73 205 SER B C 1
ATOM 4081 O O . SER B 1 205 ? -0.888 7.306 24.27 1 80.73 205 SER B O 1
ATOM 4083 N N . ALA B 1 206 ? -1.238 7.711 22.149 1 89.51 206 ALA B N 1
ATOM 4084 C CA . ALA B 1 206 ? -0.867 9.117 22.28 1 89.51 206 ALA B CA 1
ATOM 4085 C C . ALA B 1 206 ? -2.099 9.993 22.486 1 89.51 206 ALA B C 1
ATOM 4087 O O . ALA B 1 206 ? -2.088 10.905 23.316 1 89.51 206 ALA B O 1
ATOM 4088 N N . VAL B 1 207 ? -3.183 9.626 21.852 1 93.84 207 VAL B N 1
ATOM 4089 C CA . VAL B 1 207 ? -4.369 10.475 21.821 1 93.84 207 VAL B CA 1
ATOM 4090 C C . VAL B 1 207 ? -5.42 9.932 22.786 1 93.84 207 VAL B C 1
ATOM 4092 O O . VAL B 1 207 ? -5.631 8.72 22.866 1 93.84 207 VAL B O 1
ATOM 4095 N N . SER B 1 208 ? -6.092 10.816 23.517 1 94.28 208 SER B N 1
ATOM 4096 C CA . SER B 1 208 ? -7.157 10.396 24.421 1 94.28 208 SER B CA 1
ATOM 4097 C C . SER B 1 208 ? -8.343 9.826 23.65 1 94.28 208 SER B C 1
ATOM 4099 O O . SER B 1 208 ? -8.545 10.154 22.479 1 94.28 208 SER B O 1
ATOM 4101 N N . PRO B 1 209 ? -9.149 9.013 24.324 1 94.69 209 PRO B N 1
ATOM 4102 C CA . PRO B 1 209 ? -10.356 8.509 23.665 1 94.69 209 PRO B CA 1
ATOM 4103 C C . PRO B 1 209 ? -11.277 9.628 23.183 1 94.69 209 PRO B C 1
ATOM 4105 O O . PRO B 1 209 ? -11.89 9.512 22.119 1 94.69 209 PRO B O 1
ATOM 4108 N N . GLU B 1 210 ? -11.326 10.701 23.98 1 95.88 210 GLU B N 1
ATOM 4109 C CA . GLU B 1 210 ? -12.16 11.835 23.594 1 95.88 210 GLU B CA 1
ATOM 4110 C C . GLU B 1 210 ? -11.657 12.477 22.304 1 95.88 210 GLU B C 1
ATOM 4112 O O . GLU B 1 210 ? -12.445 12.776 21.404 1 95.88 210 GLU B O 1
ATOM 4117 N N . HIS B 1 211 ? -10.425 12.687 22.235 1 97.06 211 HIS B N 1
ATOM 4118 C CA . HIS B 1 211 ? -9.862 13.306 21.04 1 97.06 211 HIS B CA 1
ATOM 4119 C C . HIS B 1 211 ? -9.921 12.357 19.848 1 97.06 211 HIS B C 1
ATOM 4121 O O . HIS B 1 211 ? -10.142 12.789 18.714 1 97.06 211 HIS B O 1
ATOM 4127 N N . LEU B 1 212 ? -9.707 11.033 20.13 1 96.81 212 LEU B N 1
ATOM 4128 C CA . LEU B 1 212 ? -9.871 10.056 19.059 1 96.81 212 LEU B CA 1
ATOM 4129 C C . LEU B 1 212 ? -11.258 10.161 18.434 1 96.81 212 LEU B C 1
ATOM 4131 O O . LEU B 1 212 ? -11.391 10.178 17.208 1 96.81 212 LEU B O 1
ATOM 4135 N N . GLU B 1 213 ? -12.27 10.247 19.23 1 97.35 213 GLU B N 1
ATOM 4136 C CA . GLU B 1 213 ? -13.638 10.312 18.722 1 97.35 213 GLU B CA 1
ATOM 4137 C C . GLU B 1 213 ? -13.867 11.587 17.916 1 97.35 213 GLU B C 1
ATOM 4139 O O . GLU B 1 213 ? -14.628 11.586 16.946 1 97.35 213 GLU B O 1
ATOM 4144 N N . ARG B 1 214 ? -13.208 12.653 18.266 1 97.57 214 ARG B N 1
ATOM 4145 C CA . ARG B 1 214 ? -13.326 13.897 17.513 1 97.57 214 ARG B CA 1
ATOM 4146 C C . ARG B 1 214 ? -12.67 13.772 16.142 1 97.57 214 ARG B C 1
ATOM 4148 O O . ARG B 1 214 ? -13.19 14.285 15.15 1 97.57 214 ARG B O 1
ATOM 4155 N N . TYR B 1 215 ? -11.561 13.141 16.152 1 97.75 215 TYR B N 1
ATOM 4156 C CA . TYR B 1 215 ? -10.913 12.906 14.867 1 97.75 215 TYR B CA 1
ATOM 4157 C C . TYR B 1 215 ? -11.738 11.957 14.005 1 97.75 215 TYR B C 1
ATOM 4159 O O . TYR B 1 215 ? -11.882 12.17 12.799 1 97.75 215 TYR B O 1
ATOM 4167 N N . VAL B 1 216 ? -12.323 10.889 14.618 1 97.84 216 VAL B N 1
ATOM 4168 C CA . VAL B 1 216 ? -13.176 9.947 13.902 1 97.84 216 VAL B CA 1
ATOM 4169 C C . VAL B 1 216 ? -14.382 10.681 13.319 1 97.84 216 VAL B C 1
ATOM 4171 O O . VAL B 1 216 ? -14.745 10.468 12.159 1 97.84 216 VAL B O 1
ATOM 4174 N N . TYR B 1 217 ? -14.93 11.541 14.097 1 96.55 217 TYR B N 1
ATOM 4175 C CA . TYR B 1 217 ? -16.083 12.319 13.658 1 96.55 217 TYR B CA 1
ATOM 4176 C C . TYR B 1 217 ? -15.76 13.11 12.396 1 96.55 217 TYR B C 1
ATOM 4178 O O . TYR B 1 217 ? -16.538 13.109 11.439 1 96.55 217 TYR B O 1
ATOM 4186 N N . GLU B 1 218 ? -14.621 13.71 12.38 1 95.22 218 GLU B N 1
ATOM 4187 C CA . GLU B 1 218 ? -14.215 14.522 11.237 1 95.22 218 GLU B CA 1
ATOM 4188 C C . GLU B 1 218 ? -13.951 13.654 10.01 1 95.22 218 GLU B C 1
ATOM 4190 O O . GLU B 1 218 ? -14.363 13.998 8.9 1 95.22 218 GLU B O 1
ATOM 4195 N N . TYR B 1 219 ? -13.315 12.564 10.233 1 94.81 219 TYR B N 1
ATOM 4196 C CA . TYR B 1 219 ? -12.894 11.689 9.145 1 94.81 219 TYR B CA 1
ATOM 4197 C C . TYR B 1 219 ? -14.092 10.993 8.509 1 94.81 219 TYR B C 1
ATOM 4199 O O . TYR B 1 219 ? -14.034 10.578 7.35 1 94.81 219 TYR B O 1
ATOM 4207 N N . THR B 1 220 ? -15.206 10.872 9.253 1 96.56 220 THR B N 1
ATOM 4208 C CA . THR B 1 220 ? -16.347 10.108 8.761 1 96.56 220 THR B CA 1
ATOM 4209 C C . THR B 1 220 ? -17.362 11.026 8.086 1 96.56 220 THR B C 1
ATOM 4211 O O . THR B 1 220 ? -18.32 10.555 7.47 1 96.56 220 THR B O 1
ATOM 4214 N N . LYS B 1 221 ? -17.117 12.374 8.165 1 95.87 221 LYS B N 1
ATOM 4215 C CA . LYS B 1 221 ? -17.935 13.274 7.357 1 95.87 221 LYS B CA 1
ATOM 4216 C C . LYS B 1 221 ? -17.787 12.965 5.87 1 95.87 221 LYS B C 1
ATOM 4218 O O . LYS B 1 221 ? -16.696 12.629 5.406 1 95.87 221 LYS B O 1
ATOM 4223 N N . PRO B 1 222 ? -18.935 13.089 5.168 1 95.57 222 PRO B N 1
ATOM 4224 C CA . PRO B 1 222 ? -18.831 12.84 3.728 1 95.57 222 PRO B CA 1
ATOM 4225 C C . PRO B 1 222 ? -17.718 13.651 3.068 1 95.57 222 PRO B C 1
ATOM 4227 O O . PRO B 1 222 ? -17.685 14.878 3.195 1 95.57 222 PRO B O 1
ATOM 4230 N N . GLY B 1 223 ? -16.77 12.985 2.468 1 96.37 223 GLY B N 1
ATOM 4231 C CA . GLY B 1 223 ? -15.74 13.62 1.661 1 96.37 223 GLY B CA 1
ATOM 4232 C C . GLY B 1 223 ? -14.448 13.855 2.421 1 96.37 223 GLY B C 1
ATOM 4233 O O . GLY B 1 223 ? -13.405 14.113 1.817 1 96.37 223 GLY B O 1
ATOM 4234 N N . TYR B 1 224 ? -14.458 13.719 3.679 1 97.21 224 TYR B N 1
ATOM 4235 C CA . TYR B 1 224 ? -13.305 14.174 4.447 1 97.21 224 TYR B CA 1
ATOM 4236 C C . TYR B 1 224 ? -12.225 13.1 4.499 1 97.21 224 TYR B C 1
ATOM 4238 O O . TYR B 1 224 ? -11.037 13.41 4.61 1 97.21 224 TYR B O 1
ATOM 4246 N N . LEU B 1 225 ? -12.637 11.849 4.431 1 97.54 225 LEU B N 1
ATOM 4247 C CA . LEU B 1 225 ? -11.622 10.818 4.24 1 97.54 225 LEU B CA 1
ATOM 4248 C C . LEU B 1 225 ? -10.878 11.026 2.926 1 97.54 225 LEU B C 1
ATOM 4250 O O . LEU B 1 225 ? -9.648 10.939 2.883 1 97.54 225 LEU B O 1
ATOM 4254 N N . ARG B 1 226 ? -11.584 11.337 1.891 1 96.57 226 ARG B N 1
ATOM 4255 C CA . ARG B 1 226 ? -10.981 11.603 0.589 1 96.57 226 ARG B CA 1
ATOM 4256 C C . ARG B 1 226 ? -10.053 12.812 0.653 1 96.57 226 ARG B C 1
ATOM 4258 O O . ARG B 1 226 ? -8.992 12.821 0.027 1 96.57 226 ARG B O 1
ATOM 4265 N N . SER B 1 227 ? -10.472 13.788 1.368 1 97.6 227 SER B N 1
ATOM 4266 C CA . SER B 1 227 ? -9.637 14.972 1.543 1 97.6 227 SER B CA 1
ATOM 4267 C C . SER B 1 227 ? -8.325 14.626 2.24 1 97.6 227 SER B C 1
ATOM 4269 O O . SER B 1 227 ? -7.257 15.079 1.825 1 97.6 227 SER B O 1
ATOM 4271 N N . ALA B 1 228 ? -8.457 13.858 3.322 1 97.43 228 ALA B N 1
ATOM 4272 C CA . ALA B 1 228 ? -7.26 13.44 4.047 1 97.43 228 ALA B CA 1
ATOM 4273 C C . ALA B 1 228 ? -6.31 12.667 3.137 1 97.43 228 ALA B C 1
ATOM 4275 O O . ALA B 1 228 ? -5.098 12.893 3.159 1 97.43 228 ALA B O 1
ATOM 4276 N N . ILE B 1 229 ? -6.849 11.79 2.34 1 96.27 229 ILE B N 1
ATOM 4277 C CA . ILE B 1 229 ? -6.054 11.031 1.38 1 96.27 229 ILE B CA 1
ATOM 4278 C C . ILE B 1 229 ? -5.429 11.982 0.362 1 96.27 229 ILE B C 1
ATOM 4280 O O . ILE B 1 229 ? -4.287 11.786 -0.06 1 96.27 229 ILE B O 1
ATOM 4284 N N . GLY B 1 230 ? -6.14 13.028 -0.042 1 96.11 230 GLY B N 1
ATOM 4285 C CA . GLY B 1 230 ? -5.618 14.039 -0.948 1 96.11 230 GLY B CA 1
ATOM 4286 C C . GLY B 1 230 ? -4.359 14.71 -0.431 1 96.11 230 GLY B C 1
ATOM 4287 O O . GLY B 1 230 ? -3.423 14.957 -1.194 1 96.11 230 GLY B O 1
ATOM 4288 N N . TRP B 1 231 ? -4.318 14.958 0.855 1 96.83 231 TRP B N 1
ATOM 4289 C CA . TRP B 1 231 ? -3.128 15.528 1.479 1 96.83 231 TRP B CA 1
ATOM 4290 C C . TRP B 1 231 ? -1.922 14.614 1.288 1 96.83 231 TRP B C 1
ATOM 4292 O O . TRP B 1 231 ? -0.827 15.08 0.966 1 96.83 231 TRP B O 1
ATOM 4302 N N . TYR B 1 232 ? -2.135 13.365 1.432 1 95.04 232 TYR B N 1
ATOM 4303 C CA . TYR B 1 232 ? -1.056 12.393 1.289 1 95.04 232 TYR B CA 1
ATOM 4304 C C . TYR B 1 232 ? -0.683 12.205 -0.177 1 95.04 232 TYR B C 1
ATOM 4306 O O . TYR B 1 232 ? 0.5 12.16 -0.522 1 95.04 232 TYR B O 1
ATOM 4314 N N . SER B 1 233 ? -1.705 12.113 -1.035 1 93.61 233 SER B N 1
ATOM 4315 C CA . SER B 1 233 ? -1.456 11.753 -2.427 1 93.61 233 SER B CA 1
ATOM 4316 C C . SER B 1 233 ? -0.735 12.875 -3.167 1 93.61 233 SER B C 1
ATOM 4318 O O . SER B 1 233 ? -0.097 12.638 -4.195 1 93.61 233 SER B O 1
ATOM 4320 N N . SER B 1 234 ? -0.748 14.058 -2.61 1 94.88 234 SER B N 1
ATOM 4321 C CA . SER B 1 234 ? -0.12 15.203 -3.26 1 94.88 234 SER B CA 1
ATOM 4322 C C . SER B 1 234 ? 1.398 15.149 -3.128 1 94.88 234 SER B C 1
ATOM 4324 O O . SER B 1 234 ? 2.11 15.932 -3.76 1 94.88 234 SER B O 1
ATOM 4326 N N . VAL B 1 235 ? 1.92 14.238 -2.377 1 93.01 235 VAL B N 1
ATOM 4327 C CA . VAL B 1 235 ? 3.347 14.199 -2.074 1 93.01 235 VAL B CA 1
ATOM 4328 C C . VAL B 1 235 ? 4.142 13.97 -3.358 1 93.01 235 VAL B C 1
ATOM 4330 O O . VAL B 1 235 ? 5.282 14.424 -3.478 1 93.01 235 VAL B O 1
ATOM 4333 N N . LEU B 1 236 ? 3.554 13.297 -4.307 1 88.77 236 LEU B N 1
ATOM 4334 C CA . LEU B 1 236 ? 4.251 13.068 -5.568 1 88.77 236 LEU B CA 1
ATOM 4335 C C . LEU B 1 236 ? 4.403 14.368 -6.35 1 88.77 236 LEU B C 1
ATOM 4337 O O . LEU B 1 236 ? 5.479 14.66 -6.876 1 88.77 236 LEU B O 1
ATOM 4341 N N . GLU B 1 237 ? 3.347 15.115 -6.416 1 94.02 237 GLU B N 1
ATOM 4342 C CA . GLU B 1 237 ? 3.408 16.438 -7.03 1 94.02 237 GLU B CA 1
ATOM 4343 C C . GLU B 1 237 ? 4.297 17.381 -6.223 1 94.02 237 GLU B C 1
ATOM 4345 O O . GLU B 1 237 ? 5 18.218 -6.793 1 94.02 237 GLU B O 1
ATOM 4350 N N . ASP B 1 238 ? 4.29 17.246 -4.976 1 96.83 238 ASP B N 1
ATOM 4351 C CA . ASP B 1 238 ? 5.109 18.074 -4.097 1 96.83 238 ASP B CA 1
ATOM 4352 C C . ASP B 1 238 ? 6.595 17.789 -4.301 1 96.83 238 ASP B C 1
ATOM 4354 O O . ASP B 1 238 ? 7.425 18.696 -4.213 1 96.83 238 ASP B O 1
ATOM 4358 N N . ALA B 1 239 ? 6.901 16.538 -4.544 1 95.64 239 ALA B N 1
ATOM 4359 C CA . ALA B 1 239 ? 8.293 16.199 -4.823 1 95.64 239 ALA B CA 1
ATOM 4360 C C . ALA B 1 239 ? 8.812 16.965 -6.037 1 95.64 239 ALA B C 1
ATOM 4362 O O . ALA B 1 239 ? 9.901 17.542 -5.996 1 95.64 239 ALA B O 1
ATOM 4363 N N . VAL B 1 240 ? 8.02 17.009 -7.058 1 95.41 240 VAL B N 1
ATOM 4364 C CA . VAL B 1 240 ? 8.386 17.73 -8.273 1 95.41 240 VAL B CA 1
ATOM 4365 C C . VAL B 1 240 ? 8.528 19.22 -7.967 1 95.41 240 VAL B C 1
ATOM 4367 O O . VAL B 1 240 ? 9.496 19.857 -8.387 1 95.41 240 VAL B O 1
ATOM 4370 N N . PHE B 1 241 ? 7.632 19.762 -7.223 1 97.3 241 PHE B N 1
ATOM 4371 C CA . PHE B 1 241 ? 7.636 21.172 -6.854 1 97.3 241 PHE B CA 1
ATOM 4372 C C . PHE B 1 241 ? 8.889 21.519 -6.057 1 97.3 241 PHE B C 1
ATOM 4374 O O . PHE B 1 241 ? 9.616 22.451 -6.409 1 97.3 241 PHE B O 1
ATOM 4381 N N . PHE B 1 242 ? 9.193 20.768 -5.003 1 97.78 242 PHE B N 1
ATOM 4382 C CA . PHE B 1 242 ? 10.306 21.095 -4.119 1 97.78 242 PHE B CA 1
ATOM 4383 C C . PHE B 1 242 ? 11.639 20.898 -4.831 1 97.78 242 PHE B C 1
ATOM 4385 O O . PHE B 1 242 ? 12.578 21.669 -4.624 1 97.78 242 PHE B O 1
ATOM 4392 N N . GLU B 1 243 ? 11.705 19.875 -5.622 1 96.54 243 GLU B N 1
ATOM 4393 C CA . GLU B 1 243 ? 12.929 19.697 -6.396 1 96.54 243 GLU B CA 1
ATOM 4394 C C . GLU B 1 243 ? 13.178 20.889 -7.317 1 96.54 243 GLU B C 1
ATOM 4396 O O . GLU B 1 243 ? 14.316 21.336 -7.468 1 96.54 243 GLU B O 1
ATOM 4401 N N . ARG B 1 244 ? 12.126 21.327 -7.886 1 96.54 244 ARG B N 1
ATOM 4402 C CA . ARG B 1 244 ? 12.235 22.458 -8.801 1 96.54 244 ARG B CA 1
ATOM 4403 C C . ARG B 1 244 ? 12.661 23.722 -8.062 1 96.54 244 ARG B C 1
ATOM 4405 O O . ARG B 1 244 ? 13.551 24.444 -8.518 1 96.54 244 ARG B O 1
ATOM 4412 N N . VAL B 1 245 ? 12.166 23.949 -6.91 1 95.5 245 VAL B N 1
ATOM 4413 C CA . VAL B 1 245 ? 12.335 25.273 -6.319 1 95.5 245 VAL B CA 1
ATOM 4414 C C . VAL B 1 245 ? 13.511 25.258 -5.346 1 95.5 245 VAL B C 1
ATOM 4416 O O . VAL B 1 245 ? 14.121 26.297 -5.083 1 95.5 245 VAL B O 1
ATOM 4419 N N . LEU B 1 246 ? 13.808 24.129 -4.847 1 95.28 246 LEU B N 1
ATOM 4420 C CA . LEU B 1 246 ? 14.825 24.092 -3.803 1 95.28 246 LEU B CA 1
ATOM 4421 C C . LEU B 1 246 ? 16.132 23.514 -4.337 1 95.28 246 LEU B C 1
ATOM 4423 O O . LEU B 1 246 ? 17.145 23.506 -3.634 1 95.28 246 LEU B O 1
ATOM 4427 N N . ASN B 1 247 ? 15.951 22.975 -5.534 1 87.18 247 ASN B N 1
ATOM 4428 C CA . ASN B 1 247 ? 17.217 22.576 -6.139 1 87.18 247 ASN B CA 1
ATOM 4429 C C . ASN B 1 247 ? 18.07 23.788 -6.504 1 87.18 247 ASN B C 1
ATOM 4431 O O . ASN B 1 247 ? 17.785 24.482 -7.482 1 87.18 247 ASN B O 1
ATOM 4435 N N . GLY B 1 248 ? 19.027 24.136 -5.757 1 87.94 248 GLY B N 1
ATOM 4436 C CA . GLY B 1 248 ? 19.899 25.282 -5.956 1 87.94 248 GLY B CA 1
ATOM 4437 C C . GLY B 1 248 ? 19.497 26.488 -5.128 1 87.94 248 GLY B C 1
ATOM 4438 O O . GLY B 1 248 ? 20.073 27.568 -5.273 1 87.94 248 GLY B O 1
ATOM 4439 N N . SER B 1 249 ? 18.391 26.371 -4.452 1 94.75 249 SER B N 1
ATOM 4440 C CA . SER B 1 249 ? 17.951 27.382 -3.496 1 94.75 249 SER B CA 1
ATOM 4441 C C . SER B 1 249 ? 17.556 26.749 -2.165 1 94.75 249 SER B C 1
ATOM 4443 O O . SER B 1 249 ? 17.399 25.53 -2.074 1 94.75 249 SER B O 1
ATOM 4445 N N . LYS B 1 250 ? 17.464 27.612 -1.106 1 97.47 250 LYS B N 1
ATOM 4446 C CA . LYS B 1 250 ? 17.11 27.119 0.222 1 97.47 250 LYS B CA 1
ATOM 4447 C C . LYS B 1 250 ? 16.158 28.079 0.929 1 97.47 250 LYS B C 1
ATOM 4449 O O . LYS B 1 250 ? 16.058 29.249 0.556 1 97.47 250 LYS B O 1
ATOM 4454 N N . ILE B 1 251 ? 15.507 27.554 1.845 1 98.5 251 ILE B N 1
ATOM 4455 C CA . ILE B 1 251 ? 14.688 28.369 2.736 1 98.5 251 ILE B CA 1
ATOM 4456 C C . ILE B 1 251 ? 15.58 29.315 3.536 1 98.5 251 ILE B C 1
ATOM 4458 O O . ILE B 1 251 ? 16.529 28.877 4.192 1 98.5 251 ILE B O 1
ATOM 4462 N N . GLU B 1 252 ? 15.284 30.575 3.531 1 97.93 252 GLU B N 1
ATOM 4463 C CA . GLU B 1 252 ? 16.13 31.609 4.12 1 97.93 252 GLU B CA 1
ATOM 4464 C C . GLU B 1 252 ? 15.923 31.698 5.63 1 97.93 252 GLU B C 1
ATOM 4466 O O . GLU B 1 252 ? 16.871 31.947 6.378 1 97.93 252 GLU B O 1
ATOM 4471 N N . ALA B 1 253 ? 14.685 31.561 6.028 1 97.7 253 ALA B N 1
ATOM 4472 C CA . ALA B 1 253 ? 14.382 31.668 7.453 1 97.7 253 ALA B CA 1
ATOM 4473 C C . ALA B 1 253 ? 15.091 30.575 8.248 1 97.7 253 ALA B C 1
ATOM 4475 O O . ALA B 1 253 ? 15.172 29.428 7.802 1 97.7 253 ALA B O 1
ATOM 4476 N N . PRO B 1 254 ? 15.652 30.901 9.446 1 98.31 254 PRO B N 1
ATOM 4477 C CA . PRO B 1 254 ? 16.146 29.828 10.313 1 98.31 254 PRO B CA 1
ATOM 4478 C C . PRO B 1 254 ? 15.076 28.786 10.63 1 98.31 254 PRO B C 1
ATOM 4480 O O . PRO B 1 254 ? 13.913 29.136 10.845 1 98.31 254 PRO B O 1
ATOM 4483 N N . VAL B 1 255 ? 15.501 27.503 10.625 1 98.75 255 VAL B N 1
ATOM 4484 C CA . VAL B 1 255 ? 14.564 26.399 10.81 1 98.75 255 VAL B CA 1
ATOM 4485 C C . VAL B 1 255 ? 14.924 25.623 12.075 1 98.75 255 VAL B C 1
ATOM 4487 O O . VAL B 1 255 ? 16.093 25.307 12.306 1 98.75 255 VAL B O 1
ATOM 4490 N N . LEU B 1 256 ? 13.962 25.402 12.914 1 98.84 256 LEU B N 1
ATOM 4491 C CA . LEU B 1 256 ? 14.051 24.412 13.982 1 98.84 256 LEU B CA 1
ATOM 4492 C C . LEU B 1 256 ? 13.279 23.148 13.616 1 98.84 256 LEU B C 1
ATOM 4494 O O . LEU B 1 256 ? 12.083 23.209 13.323 1 98.84 256 LEU B O 1
ATOM 4498 N N . TYR B 1 257 ? 13.944 22.043 13.607 1 98.82 257 TYR B N 1
ATOM 4499 C CA . TYR B 1 257 ? 13.275 20.756 13.449 1 98.82 257 TYR B CA 1
ATOM 4500 C C . TYR B 1 257 ? 13.041 20.094 14.801 1 98.82 257 TYR B C 1
ATOM 4502 O O . TYR B 1 257 ? 13.949 20.029 15.633 1 98.82 257 TYR B O 1
ATOM 4510 N N . LEU B 1 258 ? 11.823 19.598 14.989 1 98.75 258 LEU B N 1
ATOM 4511 C CA . LEU B 1 258 ? 11.456 18.834 16.176 1 98.75 258 LEU B CA 1
ATOM 4512 C C . LEU B 1 258 ? 10.972 17.438 15.796 1 98.75 258 LEU B C 1
ATOM 4514 O O . LEU B 1 258 ? 10.09 17.292 14.948 1 98.75 258 LEU B O 1
ATOM 4518 N N . GLY B 1 259 ? 11.514 16.439 16.377 1 98.36 259 GLY B N 1
ATOM 4519 C CA . GLY B 1 259 ? 11.081 15.067 16.163 1 98.36 259 GLY B CA 1
ATOM 4520 C C . GLY B 1 259 ? 11.092 14.233 17.43 1 98.36 259 GLY B C 1
ATOM 4521 O O . GLY B 1 259 ? 11.945 14.426 18.299 1 98.36 259 GLY B O 1
ATOM 4522 N N . GLY B 1 260 ? 10.183 13.352 17.531 1 97.8 260 GLY B N 1
ATOM 4523 C CA . GLY B 1 260 ? 10.087 12.506 18.709 1 97.8 260 GLY B CA 1
ATOM 4524 C C . GLY B 1 260 ? 11.165 11.439 18.768 1 97.8 260 GLY B C 1
ATOM 4525 O O . GLY B 1 260 ? 11.544 10.876 17.739 1 97.8 260 GLY B O 1
ATOM 4526 N N . GLU B 1 261 ? 11.565 11.106 19.908 1 96.85 261 GLU B N 1
ATOM 4527 C CA . GLU B 1 261 ? 12.611 10.108 20.115 1 96.85 261 GLU B CA 1
ATOM 4528 C C . GLU B 1 261 ? 12.185 8.744 19.58 1 96.85 261 GLU B C 1
ATOM 4530 O O . GLU B 1 261 ? 13.021 7.962 19.122 1 96.85 261 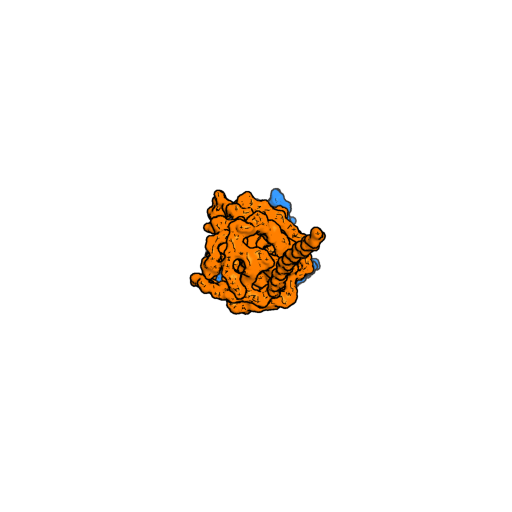GLU B O 1
ATOM 4535 N N . ALA B 1 262 ? 10.91 8.429 19.526 1 94.34 262 ALA B N 1
ATOM 4536 C CA . ALA B 1 262 ? 10.399 7.128 19.103 1 94.34 262 ALA B CA 1
ATOM 4537 C C . ALA B 1 262 ? 9.912 7.173 17.658 1 94.34 262 ALA B C 1
ATOM 4539 O O . ALA B 1 262 ? 9.253 6.242 17.189 1 94.34 262 ALA B O 1
ATOM 4540 N N . SER B 1 263 ? 10.196 8.162 16.936 1 94.04 263 SER B N 1
ATOM 4541 C CA . SER B 1 263 ? 9.713 8.337 15.57 1 94.04 263 SER B CA 1
ATOM 4542 C C . SER B 1 263 ? 10.813 8.869 14.658 1 94.04 263 SER B C 1
ATOM 4544 O O . SER B 1 263 ? 11.687 8.115 14.225 1 94.04 263 SER B O 1
ATOM 4546 N N . ALA B 1 264 ? 10.918 10.194 14.532 1 94.81 264 ALA B N 1
ATOM 4547 C CA . ALA B 1 264 ? 11.935 10.811 13.685 1 94.81 264 ALA B CA 1
ATOM 4548 C C . ALA B 1 264 ? 12.79 11.792 14.481 1 94.81 264 ALA B C 1
ATOM 4550 O O . ALA B 1 264 ? 12.693 13.007 14.289 1 94.81 264 ALA B O 1
ATOM 4551 N N . PRO B 1 265 ? 13.708 11.301 15.262 1 97.19 265 PRO B N 1
ATOM 4552 C CA . PRO B 1 265 ? 14.491 12.169 16.144 1 97.19 265 PRO B CA 1
ATOM 4553 C C . PRO B 1 265 ? 15.353 13.168 15.375 1 97.19 265 PRO B C 1
ATOM 4555 O O . PRO B 1 265 ? 15.618 12.974 14.186 1 97.19 265 PRO B O 1
ATOM 4558 N N . GLY B 1 266 ? 15.713 14.206 16.106 1 96.79 266 GLY B N 1
ATOM 4559 C CA . GLY B 1 266 ? 16.44 15.313 15.506 1 96.79 266 GLY B CA 1
ATOM 4560 C C . GLY B 1 266 ? 17.67 14.871 14.735 1 96.79 266 GLY B C 1
ATOM 4561 O O . GLY B 1 266 ? 17.911 15.337 13.62 1 96.79 266 GLY B O 1
ATOM 4562 N N . GLU B 1 267 ? 18.364 13.985 15.19 1 94.36 267 GLU B N 1
ATOM 4563 C CA . GLU B 1 267 ? 19.607 13.537 14.57 1 94.36 267 GLU B CA 1
ATOM 4564 C C . GLU B 1 267 ? 19.339 12.822 13.249 1 94.36 267 GLU B C 1
ATOM 4566 O O . GLU B 1 267 ? 20.144 12.901 12.319 1 94.36 267 GLU B O 1
ATOM 4571 N N . LEU B 1 268 ? 18.259 12.15 13.149 1 93.17 268 LEU B N 1
ATOM 4572 C CA . LEU B 1 268 ? 17.896 11.41 11.945 1 93.17 268 LEU B CA 1
ATOM 4573 C C . LEU B 1 268 ? 17.433 12.357 10.844 1 93.17 268 LEU B C 1
ATOM 4575 O O . LEU B 1 268 ? 17.78 12.173 9.675 1 93.17 268 LEU B O 1
ATOM 4579 N N . ALA B 1 269 ? 16.675 13.328 11.182 1 93.93 269 ALA B N 1
ATOM 4580 C CA . ALA B 1 269 ? 15.991 14.143 10.181 1 93.93 269 ALA B CA 1
ATOM 4581 C C . ALA B 1 269 ? 16.835 15.352 9.788 1 93.93 269 ALA B C 1
ATOM 4583 O O . ALA B 1 269 ? 16.631 15.94 8.724 1 93.93 269 ALA B O 1
ATOM 4584 N N . LYS B 1 270 ? 17.806 15.786 10.635 1 96.58 270 LYS B N 1
ATOM 4585 C CA . LYS B 1 270 ? 18.572 17.012 10.43 1 96.58 270 LYS B CA 1
ATOM 4586 C C . LYS B 1 270 ? 19.24 17.021 9.058 1 96.58 270 LYS B C 1
ATOM 4588 O O . LYS B 1 270 ? 19.162 18.014 8.331 1 96.58 270 LYS B O 1
ATOM 4593 N N . PRO B 1 271 ? 19.888 15.941 8.606 1 96.27 271 PRO B N 1
ATOM 4594 C CA . PRO B 1 271 ? 20.546 15.964 7.298 1 96.27 271 PRO B CA 1
ATOM 4595 C C . PRO B 1 271 ? 19.572 16.237 6.153 1 96.27 271 PRO B C 1
ATOM 4597 O O . PRO B 1 271 ? 19.945 16.861 5.156 1 96.27 271 PRO B O 1
ATOM 4600 N N . TYR B 1 272 ? 18.372 15.809 6.275 1 96.42 272 TYR B N 1
ATOM 4601 C CA . TYR B 1 272 ? 17.385 16.051 5.229 1 96.42 272 TYR B CA 1
ATOM 4602 C C . TYR B 1 272 ? 17.022 17.529 5.152 1 96.42 272 TYR B C 1
ATOM 4604 O O . TYR B 1 272 ? 16.929 18.096 4.061 1 96.42 272 TYR B O 1
ATOM 4612 N N . TRP B 1 273 ? 16.907 18.161 6.26 1 97.71 273 TRP B N 1
ATOM 4613 C CA . TRP B 1 273 ? 16.495 19.561 6.286 1 97.71 273 TRP B CA 1
ATOM 4614 C C . TRP B 1 273 ? 17.671 20.48 5.972 1 97.71 273 TRP B C 1
ATOM 4616 O O . TRP B 1 273 ? 17.484 21.581 5.448 1 97.71 273 TRP B O 1
ATOM 4626 N N . GLU B 1 274 ? 18.893 20.022 6.219 1 97.57 274 GLU B N 1
ATOM 4627 C CA . GLU B 1 274 ? 20.078 20.799 5.868 1 97.57 274 GLU B CA 1
ATOM 4628 C C . GLU B 1 274 ? 20.226 20.925 4.354 1 97.57 274 GLU B C 1
ATOM 4630 O O . GLU B 1 274 ? 20.873 21.854 3.864 1 97.57 274 GLU B O 1
ATOM 4635 N N . LYS B 1 275 ? 19.584 20.043 3.654 1 96.49 275 LYS B N 1
ATOM 4636 C CA . LYS B 1 275 ? 19.61 20.108 2.196 1 96.49 275 LYS B CA 1
ATOM 4637 C C . LYS B 1 275 ? 18.707 21.224 1.679 1 96.49 275 LYS B C 1
ATOM 4639 O O . LYS B 1 275 ? 18.906 21.729 0.573 1 96.49 275 LYS B O 1
ATOM 4644 N N . VAL B 1 276 ? 17.731 21.653 2.534 1 98.05 276 VAL B N 1
ATOM 4645 C CA . VAL B 1 276 ? 16.679 22.474 1.944 1 98.05 276 VAL B CA 1
ATOM 4646 C C . VAL B 1 276 ? 16.591 23.809 2.681 1 98.05 276 VAL B C 1
ATOM 4648 O O . VAL B 1 276 ? 15.854 24.706 2.267 1 98.05 276 VAL B O 1
ATOM 4651 N N . ALA B 1 277 ? 17.315 24.019 3.788 1 98.36 277 ALA B N 1
ATOM 4652 C CA . ALA B 1 277 ? 17.28 25.256 4.563 1 98.36 277 ALA B CA 1
ATOM 4653 C C . ALA B 1 277 ? 18.69 25.751 4.871 1 98.36 277 ALA B C 1
ATOM 4655 O O . ALA B 1 277 ? 19.613 24.951 5.041 1 98.36 277 ALA B O 1
ATOM 4656 N N . LYS B 1 278 ? 18.916 27.037 5.011 1 97.61 278 LYS B N 1
ATOM 4657 C CA . LYS B 1 278 ? 20.228 27.654 5.184 1 97.61 278 LYS B CA 1
ATOM 4658 C C . LYS B 1 278 ? 20.76 27.426 6.596 1 97.61 278 LYS B C 1
ATOM 4660 O O . LYS B 1 278 ? 21.971 27.316 6.798 1 97.61 278 LYS B O 1
ATOM 4665 N N . SER B 1 279 ? 19.865 27.431 7.518 1 97.98 279 SER B N 1
ATOM 4666 C CA . SER B 1 279 ? 20.2 27.241 8.926 1 97.98 279 SER B CA 1
ATOM 4667 C C . SER B 1 279 ? 19.208 26.306 9.609 1 97.98 279 SER B C 1
ATOM 4669 O O . SER B 1 279 ? 18.009 26.589 9.655 1 97.98 279 SER B O 1
ATOM 4671 N N . VAL B 1 280 ? 19.761 25.18 10.149 1 98.36 280 VAL B N 1
ATOM 4672 C CA . VAL B 1 280 ? 18.883 24.177 10.743 1 98.36 280 VAL B CA 1
ATOM 4673 C C . VAL B 1 280 ? 19.393 23.803 12.133 1 98.36 280 VAL B C 1
ATOM 4675 O O . VAL B 1 280 ? 20.574 23.494 12.306 1 98.36 280 VAL B O 1
ATOM 4678 N N . THR B 1 281 ? 18.585 23.973 13.099 1 98.14 281 THR B N 1
ATOM 4679 C CA . THR B 1 281 ? 18.734 23.338 14.403 1 98.14 281 THR B CA 1
ATOM 4680 C C . THR B 1 281 ? 17.744 22.188 14.561 1 98.14 281 THR B C 1
ATOM 4682 O O . THR B 1 281 ? 16.609 22.269 14.088 1 98.14 281 THR B O 1
ATOM 4685 N N . ALA B 1 282 ? 18.185 21.117 15.192 1 98.59 282 ALA B N 1
ATOM 4686 C CA . ALA B 1 282 ? 17.313 19.961 15.383 1 98.59 282 ALA B CA 1
ATOM 4687 C C . ALA B 1 282 ? 17.299 19.52 16.844 1 98.59 282 ALA B C 1
ATOM 4689 O O . ALA B 1 282 ? 18.337 19.521 17.509 1 98.59 282 ALA B O 1
ATOM 4690 N N . VAL B 1 283 ? 16.146 19.184 17.319 1 98.64 283 VAL B N 1
ATOM 4691 C CA . VAL B 1 283 ? 15.95 18.761 18.702 1 98.64 283 VAL B CA 1
ATOM 4692 C C . VAL B 1 283 ? 15.097 17.495 18.739 1 98.64 283 VAL B C 1
ATOM 4694 O O . VAL B 1 283 ? 14.132 17.366 17.981 1 98.64 283 VAL B O 1
ATOM 4697 N N . THR B 1 284 ? 15.487 16.552 19.602 1 98.71 284 THR B N 1
ATOM 4698 C CA . THR B 1 284 ? 14.698 15.353 19.859 1 98.71 284 THR B CA 1
ATOM 4699 C C . THR B 1 284 ? 13.77 15.561 21.052 1 98.71 284 THR B C 1
ATOM 4701 O O . THR B 1 284 ? 14.209 15.998 22.118 1 98.71 284 THR B O 1
ATOM 4704 N N . ILE B 1 285 ? 12.496 15.332 20.873 1 98.52 285 ILE B N 1
ATOM 4705 C CA . ILE B 1 285 ? 11.505 15.418 21.939 1 98.52 285 ILE B CA 1
ATOM 4706 C C . ILE B 1 285 ? 11.594 14.179 22.828 1 98.52 285 ILE B C 1
ATOM 4708 O O . ILE B 1 285 ? 11.331 13.063 22.376 1 98.52 285 ILE B O 1
ATOM 4712 N N . PRO B 1 286 ? 11.96 14.387 24.037 1 97.72 286 PRO B N 1
ATOM 4713 C CA . PRO B 1 286 ? 12.013 13.216 24.915 1 97.72 286 PRO B CA 1
ATOM 4714 C C . PRO B 1 286 ? 10.634 12.618 25.184 1 97.72 286 PRO B C 1
ATOM 4716 O O . PRO B 1 286 ? 9.655 13.354 25.328 1 97.72 286 PRO B O 1
ATOM 4719 N N . GLU B 1 287 ? 10.546 11.336 25.238 1 95.75 287 GLU B N 1
ATOM 4720 C CA . GLU B 1 287 ? 9.311 10.61 25.518 1 95.75 287 GLU B CA 1
ATOM 4721 C C . GLU B 1 287 ? 8.204 11.007 24.546 1 95.75 287 GLU B C 1
ATOM 4723 O O . GLU B 1 287 ? 7.047 11.16 24.943 1 95.75 287 GLU B O 1
ATOM 4728 N N . GLY B 1 288 ? 8.649 11.351 23.362 1 96.75 288 GLY B N 1
ATOM 4729 C CA . GLY B 1 288 ? 7.711 11.737 22.32 1 96.75 288 GLY B CA 1
ATOM 4730 C C . GLY B 1 288 ? 7.814 10.877 21.075 1 96.75 288 GLY B C 1
ATOM 4731 O O . GLY B 1 288 ? 8.895 10.388 20.74 1 96.75 288 GLY B O 1
ATOM 4732 N N . GLY B 1 289 ? 6.712 10.653 20.506 1 96.46 289 GLY B N 1
ATOM 4733 C CA . GLY B 1 289 ? 6.635 10.092 19.167 1 96.46 289 GLY B CA 1
ATOM 4734 C C . GLY B 1 289 ? 6.16 11.09 18.128 1 96.46 289 GLY B C 1
ATOM 4735 O O . GLY B 1 289 ? 6.509 12.27 18.189 1 96.46 289 GLY B O 1
ATOM 4736 N N . HIS B 1 290 ? 5.433 10.589 17.126 1 96.31 290 HIS B N 1
ATOM 4737 C CA . HIS B 1 290 ? 4.996 11.412 16.003 1 96.31 290 HIS B CA 1
ATOM 4738 C C . HIS B 1 290 ? 3.961 12.441 16.445 1 96.31 290 HIS B C 1
ATOM 4740 O O . HIS B 1 290 ? 3.778 13.466 15.784 1 96.31 290 HIS B O 1
ATOM 4746 N N . TRP B 1 291 ? 3.303 12.224 17.54 1 97.29 291 TRP B N 1
ATOM 4747 C CA . TRP B 1 291 ? 2.142 13.006 17.951 1 97.29 291 TRP B CA 1
ATOM 4748 C C . TRP B 1 291 ? 2.529 14.048 18.995 1 97.29 291 TRP B C 1
ATOM 4750 O O . TRP B 1 291 ? 2.051 14.003 20.131 1 97.29 291 TRP B O 1
ATOM 4760 N N . ILE B 1 292 ? 3.162 15.06 18.547 1 96.02 292 ILE B N 1
ATOM 4761 C CA . ILE B 1 292 ? 3.886 16.007 19.388 1 96.02 292 ILE B CA 1
ATOM 4762 C C . ILE B 1 292 ? 2.898 16.803 20.237 1 96.02 292 ILE B C 1
ATOM 4764 O O . ILE B 1 292 ? 3.241 17.266 21.328 1 96.02 292 ILE B O 1
ATOM 4768 N N . GLY B 1 293 ? 1.688 16.999 19.764 1 95.69 293 GLY B N 1
ATOM 4769 C CA . GLY B 1 293 ? 0.677 17.727 20.514 1 95.69 293 GLY B CA 1
ATOM 4770 C C . GLY B 1 293 ? 0.159 16.961 21.717 1 95.69 293 GLY B C 1
ATOM 4771 O O . GLY B 1 293 ? -0.403 17.553 22.641 1 95.69 293 GLY B O 1
ATOM 4772 N N . ASP B 1 294 ? 0.42 15.667 21.722 1 95.27 294 ASP B N 1
ATOM 4773 C CA . ASP B 1 294 ? -0.138 14.823 22.773 1 95.27 294 ASP B CA 1
ATOM 4774 C C . ASP B 1 294 ? 0.968 14.139 23.574 1 95.27 294 ASP B C 1
ATOM 4776 O O . ASP B 1 294 ? 0.73 13.654 24.682 1 95.27 294 ASP B O 1
ATOM 4780 N N . GLU B 1 295 ? 2.131 14.149 22.951 1 96.08 295 GLU B N 1
ATOM 4781 C CA . GLU B 1 295 ? 3.257 13.496 23.611 1 96.08 295 GLU B CA 1
ATOM 4782 C C . GLU B 1 295 ? 4.35 14.501 23.962 1 96.08 295 GLU B C 1
ATOM 4784 O O . GLU B 1 295 ? 5.153 14.878 23.106 1 96.08 295 GLU B O 1
ATOM 4789 N N . ASN B 1 296 ? 4.386 14.988 25.175 1 96.47 296 ASN B N 1
ATOM 4790 C CA . ASN B 1 296 ? 5.304 15.959 25.76 1 96.47 296 ASN B CA 1
ATOM 4791 C C . ASN B 1 296 ? 5.114 17.347 25.155 1 96.47 296 ASN B C 1
ATOM 4793 O O . ASN B 1 296 ? 6.078 17.972 24.71 1 96.47 296 ASN B O 1
ATOM 4797 N N . PRO B 1 297 ? 3.858 17.809 25.109 1 97.69 297 PRO B N 1
ATOM 4798 C CA . PRO B 1 297 ? 3.56 19.099 24.483 1 97.69 297 PRO B CA 1
ATOM 4799 C C . PRO B 1 297 ? 4.228 20.271 25.199 1 97.69 297 PRO B C 1
ATOM 4801 O O . PRO B 1 297 ? 4.549 21.282 24.569 1 97.69 297 PRO B O 1
ATOM 4804 N N . GLY B 1 298 ? 4.449 20.179 26.49 1 98.14 298 GLY B N 1
ATOM 4805 C CA . GLY B 1 298 ? 5.152 21.225 27.216 1 98.14 298 GLY B CA 1
ATOM 4806 C C . GLY B 1 298 ? 6.567 21.449 26.718 1 98.14 298 GLY B C 1
ATOM 4807 O O . GLY B 1 298 ? 6.985 22.59 26.512 1 98.14 298 GLY B O 1
ATOM 4808 N N . PHE B 1 299 ? 7.281 20.351 26.555 1 98.54 299 PHE B N 1
ATOM 4809 C CA . PHE B 1 299 ? 8.635 20.431 26.022 1 98.54 299 PHE B CA 1
ATOM 4810 C C . PHE B 1 299 ? 8.635 21.069 24.637 1 98.54 299 PHE B C 1
ATOM 4812 O O . PHE B 1 299 ? 9.478 21.918 24.339 1 98.54 299 PHE B O 1
ATOM 4819 N N . VAL B 1 300 ? 7.698 20.676 23.785 1 98.77 300 VAL B N 1
ATOM 4820 C CA . VAL B 1 300 ? 7.593 21.201 22.427 1 98.77 300 VAL B CA 1
ATOM 4821 C C . VAL B 1 300 ? 7.34 22.706 22.474 1 98.77 300 VAL B C 1
ATOM 4823 O O . VAL B 1 300 ? 8.019 23.477 21.791 1 98.77 300 VAL B O 1
ATOM 4826 N N . ALA B 1 301 ? 6.4 23.151 23.299 1 98.73 301 ALA B N 1
ATOM 4827 C CA . ALA B 1 301 ? 6.085 24.572 23.422 1 98.73 301 ALA B CA 1
ATOM 4828 C C . ALA B 1 301 ? 7.296 25.363 23.909 1 98.73 301 ALA B C 1
ATOM 4830 O O . ALA B 1 301 ? 7.553 26.472 23.436 1 98.73 301 ALA B O 1
ATOM 4831 N N . GLU B 1 302 ? 7.972 24.791 24.792 1 98.55 302 GLU B N 1
ATOM 4832 C CA . GLU B 1 302 ? 9.165 25.443 25.323 1 98.55 302 GLU B CA 1
ATOM 4833 C C . GLU B 1 302 ? 10.219 25.635 24.236 1 98.55 302 GLU B C 1
ATOM 4835 O O . GLU B 1 302 ? 10.809 26.711 24.12 1 98.55 302 GLU B O 1
ATOM 4840 N N . GLN B 1 303 ? 10.486 24.607 23.437 1 98.63 303 GLN B N 1
ATOM 4841 C CA . GLN B 1 303 ? 11.479 24.688 22.371 1 98.63 303 GLN B CA 1
ATOM 4842 C C . GLN B 1 303 ? 11.079 25.724 21.324 1 98.63 303 GLN B C 1
ATOM 4844 O O . GLN B 1 303 ? 11.92 26.488 20.847 1 98.63 303 GLN B O 1
ATOM 4849 N N . ILE B 1 304 ? 9.797 25.726 21.012 1 98.63 304 ILE B N 1
ATOM 4850 C CA . ILE B 1 304 ? 9.285 26.698 20.053 1 98.63 304 ILE B CA 1
ATOM 4851 C C . ILE B 1 304 ? 9.428 28.109 20.621 1 98.63 304 ILE B C 1
ATOM 4853 O O . ILE B 1 304 ? 9.931 29.009 19.944 1 98.63 304 ILE B O 1
ATOM 4857 N N . GLY B 1 305 ? 9.021 28.31 21.865 1 97.68 305 GLY B N 1
ATOM 4858 C CA . GLY B 1 305 ? 9.112 29.603 22.522 1 97.68 305 GLY B CA 1
ATOM 4859 C C . GLY B 1 305 ? 10.531 30.133 22.604 1 97.68 305 GLY B C 1
ATOM 4860 O O . GLY B 1 305 ? 10.77 31.321 22.376 1 97.68 305 GLY B O 1
ATOM 4861 N N . GLU B 1 306 ? 11.465 29.246 22.934 1 97.57 306 GLU B N 1
ATOM 4862 C CA . GLU B 1 306 ? 12.868 29.64 23.028 1 97.57 306 GLU B CA 1
ATOM 4863 C C . GLU B 1 306 ? 13.424 30.028 21.661 1 97.57 306 GLU B C 1
ATOM 4865 O O . GLU B 1 306 ? 14.106 31.047 21.529 1 97.57 306 GLU B O 1
ATOM 4870 N N . PHE B 1 307 ? 13.161 29.298 20.689 1 98.22 307 PHE B N 1
ATOM 4871 C CA . PHE B 1 307 ? 13.674 29.524 19.343 1 98.22 307 PHE B CA 1
ATOM 4872 C C . PHE B 1 307 ? 13.142 30.834 18.773 1 98.22 307 PHE B C 1
ATOM 4874 O O . PHE B 1 307 ? 13.893 31.61 18.179 1 98.22 307 PHE B O 1
ATOM 4881 N N . PHE B 1 308 ? 11.771 31.057 18.951 1 97.58 308 PHE B N 1
ATOM 4882 C CA . PHE B 1 308 ? 11.159 32.277 18.437 1 97.58 308 PHE B CA 1
ATOM 4883 C C . PHE B 1 308 ? 11.513 33.471 19.314 1 97.58 308 PHE B C 1
ATOM 4885 O O . PHE B 1 308 ? 11.579 34.604 18.833 1 97.58 308 PHE B O 1
ATOM 4892 N N . GLY B 1 309 ? 11.705 33.274 20.593 1 94.26 309 GLY B N 1
ATOM 4893 C CA . GLY B 1 309 ? 11.98 34.336 21.548 1 94.26 309 GLY B CA 1
ATOM 4894 C C . GLY B 1 309 ? 13.227 35.132 21.212 1 94.26 309 GLY B C 1
ATOM 4895 O O . GLY B 1 309 ? 13.341 36.302 21.584 1 94.26 309 GLY B O 1
ATOM 4896 N N . GLU B 1 310 ? 14.093 34.556 20.522 1 89.43 310 GLU B N 1
ATOM 4897 C CA . GLU B 1 310 ? 15.363 35.184 20.166 1 89.43 310 GLU B CA 1
ATOM 4898 C C . GLU B 1 310 ? 15.142 36.435 19.321 1 89.43 310 GLU B C 1
ATOM 4900 O O . GLU B 1 310 ? 15.968 37.35 19.331 1 89.43 310 GLU B O 1
ATOM 4905 N N . VAL B 1 311 ? 13.975 36.475 18.555 1 88.58 311 VAL B N 1
ATOM 4906 C CA . VAL B 1 311 ? 13.79 37.593 17.636 1 88.58 311 VAL B CA 1
ATOM 4907 C C . VAL B 1 311 ? 12.389 38.175 17.806 1 88.58 311 VAL B C 1
ATOM 4909 O O . VAL B 1 311 ? 11.904 38.905 16.938 1 88.58 311 VAL B O 1
ATOM 4912 N N . ARG B 1 312 ? 11.723 37.867 18.793 1 87.67 312 ARG B N 1
ATOM 4913 C CA . ARG B 1 312 ? 10.319 38.206 18.998 1 87.67 312 ARG B CA 1
ATOM 4914 C C . ARG B 1 312 ? 10.113 39.717 18.986 1 87.67 312 ARG B C 1
ATOM 4916 O O . ARG B 1 312 ? 9.137 40.211 18.417 1 87.67 312 ARG B O 1
ATOM 4923 N N . GLU B 1 313 ? 11.027 40.404 19.561 1 84.37 313 GLU B N 1
ATOM 4924 C CA . GLU B 1 313 ? 10.893 41.851 19.694 1 84.37 313 GLU B CA 1
ATOM 4925 C C . GLU B 1 313 ? 10.947 42.538 18.333 1 84.37 313 GLU B C 1
ATOM 4927 O O . GLU B 1 313 ? 10.391 43.624 18.157 1 84.37 313 GLU B O 1
ATOM 4932 N N . GLY B 1 314 ? 11.414 41.887 17.373 1 84.69 314 GLY B N 1
ATOM 4933 C CA . GLY B 1 314 ? 11.554 42.481 16.053 1 84.69 314 GLY B CA 1
ATOM 4934 C C . GLY B 1 314 ? 10.346 42.253 15.165 1 84.69 314 GLY B C 1
ATOM 4935 O O . GLY B 1 314 ? 10.271 42.793 14.059 1 84.69 314 GLY B O 1
ATOM 4936 N N . VAL B 1 315 ? 9.321 41.569 15.673 1 91.06 315 VAL B N 1
ATOM 4937 C CA . VAL B 1 315 ? 8.127 41.264 14.891 1 91.06 315 VAL B CA 1
ATOM 4938 C C . VAL B 1 315 ? 6.914 41.957 15.509 1 91.06 315 VAL B C 1
ATOM 4940 O O . VAL B 1 315 ? 6.569 41.702 16.665 1 91.06 315 VAL B O 1
ATOM 4943 N N . PRO B 1 316 ? 6.276 42.735 14.776 1 88.79 316 PRO B N 1
ATOM 4944 C CA . PRO B 1 316 ? 5.145 43.487 15.323 1 88.79 316 PRO B CA 1
ATOM 4945 C C . PRO B 1 316 ? 3.967 42.591 15.699 1 88.79 316 PRO B C 1
ATOM 4947 O O . PRO B 1 316 ? 3.756 41.549 15.074 1 88.79 316 PRO B O 1
ATOM 4950 N N . ALA B 1 317 ? 3.213 43.033 16.598 1 89.34 317 ALA B N 1
ATOM 4951 C CA . ALA B 1 317 ? 2.021 42.318 17.049 1 89.34 317 ALA B CA 1
ATOM 4952 C C . ALA B 1 317 ? 0.945 42.308 15.966 1 89.34 317 ALA B C 1
ATOM 4954 O O . ALA B 1 317 ? 0.874 43.225 15.144 1 89.34 317 ALA B O 1
ATOM 4955 N N . ALA B 1 318 ? 0.003 41.194 15.804 1 86.03 318 ALA B N 1
ATOM 4956 C CA . ALA B 1 318 ? -1.029 41.031 14.783 1 86.03 318 ALA B CA 1
ATOM 4957 C C . ALA B 1 318 ? -2.282 41.828 15.137 1 86.03 318 ALA B C 1
ATOM 4959 O O . ALA B 1 318 ? -3.105 42.12 14.267 1 86.03 318 ALA B O 1
ATOM 4960 N N . GLY B 1 319 ? -2.43 42.66 16.045 1 78.18 319 GLY B N 1
ATOM 4961 C CA . GLY B 1 319 ? -3.554 43.474 16.479 1 78.18 319 GLY B CA 1
ATOM 4962 C C . GLY B 1 319 ? -4.883 42.746 16.402 1 78.18 319 GLY B C 1
ATOM 4963 O O . GLY B 1 319 ? -5.918 43.359 16.136 1 78.18 319 GLY B O 1
ATOM 4964 N N . LEU B 1 320 ? -4.975 41.361 16.425 1 81.5 320 LEU B N 1
ATOM 4965 C CA . LEU B 1 320 ? -6.237 40.63 16.382 1 81.5 320 LEU B CA 1
ATOM 4966 C C . LEU B 1 320 ? -6.968 40.728 17.716 1 81.5 320 LEU B C 1
ATOM 4968 O O . LEU B 1 320 ? -6.342 40.678 18.777 1 81.5 320 LEU B O 1
ATOM 4972 N N . VAL B 1 321 ? -8.066 41.376 17.695 1 70.1 321 VAL B N 1
ATOM 4973 C CA . VAL B 1 321 ? -8.833 41.594 18.917 1 70.1 321 VAL B CA 1
ATOM 4974 C C . VAL B 1 321 ? -9.668 40.355 19.232 1 70.1 321 VAL B C 1
ATOM 4976 O O . VAL B 1 321 ? -10.298 39.78 18.341 1 70.1 321 VAL B O 1
ATOM 4979 N N . ASN B 1 322 ? -9.521 39.707 20.414 1 62.52 322 ASN B N 1
ATOM 4980 C CA . ASN B 1 322 ? -10.281 38.581 20.944 1 62.52 322 ASN B CA 1
ATOM 4981 C C . ASN B 1 322 ? -11.732 38.963 21.22 1 62.52 322 ASN B C 1
ATOM 4983 O O . ASN B 1 322 ? -12.019 40.105 21.583 1 62.52 322 ASN B O 1
#

Sequence (644 aa):
MMLALAITLTALLFSLTTKVPPFDSWPSRRIKLPEVLIHLKYHGTGPPLVLLHGQPQHSLTWHTIAPLLARDYTVIVPDGRGAGASGIPYPEKYTAEALAKDLDGILTALNISGKTFIVGHDLGSKAAAAYAHLHPEKVARLVVSEFALPGFGFEGFMVPDAHGSLNSNWHLSLFTVPDAAMFLLEGRERKLLQWFFWHAAYSGSAVSPEHLERYVYEYTKPGYLRSAIGWYSSVLEDAVFFERVLNGSKIEAPVLYLGGEASAPGELAKPYWEKVAKSVTAVTIPEGGHWIGDENPGFVAEQIGEFFGEVREGVPAAGLVNMMLALAITLTALLFSLTTKVPPFDSWPSRRIKLPEVLIHLKYHGTGPPLVLLHGQPQHSLTWHTIAPLLARDYTVIVPDGRGAGASGIPYPEKYTAEALAKDLDGILTALNISGKTFIVGHDLGSKAAAAYAHLHPEKVARLVVSEFALPGFGFEGFMVPDAHGSLNSNWHLSLFTVPDAAMFLLEGRERKLLQWFFWHAAYSGSAVSPEHLERYVYEYTKPGYLRSAIGWYSSVLEDAVFFERVLNGSKIEAPVLYLGGEASAPGELAKPYWEKVAKSVTAVTIPEGGHWIGDENPGFVAEQIGEFFGEVREGVPAAGLVN